Protein AF-A0A2T6AZA6-F1 (afdb_monomer_lite)

Sequence (394 aa):
MPRWVKLGLCLCLAGILASGTAGCFSGSGRETGGSPPVQPGLRGEVPRLEELIGQKGLKEYTLKRPYLLGYSYDGTYMATVVYDKEADAYRIDLFHTASHRREETVYAPAEISTSVKSATLETGSKSAEEELLSLTQETLDLGYRIKVPLVYREYFLQQKIRTQGDQNLELSLRREGRAAVLNASDGKNRWRLTRFQLREGEKLADRWMISSPPSPGNKWTVVASARSTEGRLRPLVHTLDTALLSKSWAEKRLQERVKTVLGNGARIVFREETTDDGGPETLLAVRGEKPFLSGSPEGVRYAAAVDRFVILDGERKVRFRGNSAGLVRDEKIRLDPSLPEDRKSRFRLLLTVGEQNGEPVRVLTVDQLTFRGEVVRTYELIWNHEKKAFEYKG

pLDDT: mean 81.68, std 19.16, range [26.06, 98.0]

Secondary structure (DSSP, 8-state):
---------------------------------PPPPP-TT-SSSPPPHHHHHTSTTHHHHHTTS-EEEEEETTSSEEEEEEEETTTTEEEEEEEETTT--EEEEEEEES----TTSSS-SS-----HHHHHHHHHHHIIIIIS-EEE---EEEEETT--EEPPSSS--EEEEEEETTEEEEEEE-SS-EEEEEEEEPPTT-EE-SEEEEE--SSSSSEEEEEEEEE-TT--EEEEEEEEEGGG--GGGSHHHHHHHHHHHH-TT-EEEEEPPB-TTSSBSEEEEEES-EE--SSPPTTEEEEEEESEEEEEETT--EEEEEETTEEEETTTEES-TTSPP-TT-EEEEEEEEEEETTEEEEEEEEEEE-TTS-EEEEEEEEEETTTTEEEEE-

Foldseek 3Di:
DDDDDDDDDDDDDDDDDDDDDDDDDDDPPPPDDQADADDAQPDQKQDQPQVQLPHPCNQVVLLQFWRFRAAAPQRQKTWTWHQDPVVQWIWIFIAGAFVRDGPDIATAHNDDPPPPPPPDPPDPDDDPNRVSSVVVSCCCCPVRNGIGGWDKDKDFQQDWDFQPDPQGKTWHWDDDPQWIWIWIDSPVFIATQDIHGHDPQKDKDRMKMWTAGPHPASKIKIWTWIAHPVSDIDIRIHIDGPVLADSCRTPVNLVVLQCVVPNPQKDWQDFAHQHPNNGTQKTKIFHAWDADDDDDPPQWSGWTKGAKMFMAGPVRFTQWIQAQCGIDGRNHRDPDNPDDRHNLKMWTWTWGWDDDPNHIKIWIWIFTADNVGDGPDIWIWIADPVVSDTDTDD

Structure (mmCIF, N/CA/C/O backbone):
data_AF-A0A2T6AZA6-F1
#
_entry.id   AF-A0A2T6AZA6-F1
#
loop_
_atom_site.group_PDB
_atom_site.id
_atom_site.type_symbol
_atom_site.label_atom_id
_atom_site.label_alt_id
_atom_site.label_comp_id
_atom_site.label_asym_id
_atom_site.label_entity_id
_atom_site.label_seq_id
_atom_site.pdbx_PDB_ins_code
_atom_site.Cartn_x
_atom_site.Cartn_y
_atom_site.Cartn_z
_atom_site.occupancy
_atom_site.B_iso_or_equiv
_atom_site.auth_seq_id
_atom_site.auth_comp_id
_atom_site.auth_asym_id
_atom_site.auth_atom_id
_atom_site.pdbx_PDB_model_num
ATOM 1 N N . MET A 1 1 ? -8.213 67.400 5.280 1.00 43.66 1 MET A N 1
ATOM 2 C CA . MET A 1 1 ? -7.555 67.453 6.613 1.00 43.66 1 MET A CA 1
ATOM 3 C C . MET A 1 1 ? -8.058 68.710 7.303 1.00 43.66 1 MET A C 1
ATOM 5 O O . MET A 1 1 ? -8.197 69.678 6.565 1.00 43.66 1 MET A O 1
ATOM 9 N N . PRO A 1 2 ? -8.410 68.722 8.605 1.00 37.59 2 PRO A N 1
ATOM 10 C CA . PRO A 1 2 ? -7.838 68.013 9.778 1.00 37.59 2 PRO A CA 1
ATOM 11 C C . PRO A 1 2 ? -8.816 66.942 10.347 1.00 37.59 2 PRO A C 1
ATOM 13 O O . PRO A 1 2 ? -9.968 66.945 9.941 1.00 37.59 2 PRO A O 1
ATOM 16 N N . ARG A 1 3 ? -8.484 65.841 11.056 1.00 35.44 3 ARG A N 1
ATOM 17 C CA . ARG A 1 3 ? -7.722 65.522 12.300 1.00 35.44 3 ARG A CA 1
ATOM 18 C C . ARG A 1 3 ? -8.295 66.192 13.561 1.00 35.44 3 ARG A C 1
ATOM 20 O O . ARG A 1 3 ? -8.781 67.299 13.441 1.00 35.44 3 ARG A O 1
ATOM 27 N N . TRP A 1 4 ? -8.207 65.505 14.714 1.00 34.12 4 TRP A N 1
ATOM 28 C CA . TRP A 1 4 ? -8.917 65.715 16.004 1.00 34.12 4 TRP A CA 1
ATOM 29 C C . TRP A 1 4 ? -10.342 65.101 15.977 1.00 34.12 4 TRP A C 1
ATOM 31 O O . TRP A 1 4 ? -11.089 65.372 15.054 1.00 34.12 4 TRP A O 1
ATOM 41 N N . VAL A 1 5 ? -10.794 64.185 16.846 1.00 40.34 5 VAL A N 1
ATOM 42 C CA . VAL A 1 5 ? -10.547 63.954 18.280 1.00 40.34 5 VAL A CA 1
ATOM 43 C C . VAL A 1 5 ? -10.726 62.456 18.618 1.00 40.34 5 VAL A C 1
ATOM 45 O O . VAL A 1 5 ? -11.714 61.836 18.235 1.00 40.34 5 VAL A O 1
ATOM 48 N N . LYS A 1 6 ? -9.779 61.886 19.375 1.00 34.72 6 LYS A N 1
ATOM 49 C CA . LYS A 1 6 ? -9.973 60.727 20.266 1.00 34.72 6 LYS A CA 1
ATOM 50 C C . LYS A 1 6 ? -9.979 61.282 21.688 1.00 34.72 6 LYS A C 1
ATOM 52 O O . LYS A 1 6 ? -9.038 62.006 21.984 1.00 34.72 6 LYS A O 1
ATOM 57 N N . LEU A 1 7 ? -10.938 60.912 22.536 1.00 33.62 7 LEU A N 1
ATOM 58 C CA . LEU A 1 7 ? -10.772 60.638 23.978 1.00 33.62 7 LEU A CA 1
ATOM 59 C C . LEU A 1 7 ? -12.147 60.473 24.640 1.00 33.62 7 LEU A C 1
ATOM 61 O O . LEU A 1 7 ? -13.057 61.243 24.357 1.00 33.62 7 LEU A O 1
ATOM 65 N N . GLY A 1 8 ? -12.272 59.501 25.547 1.00 30.62 8 GLY A N 1
ATOM 66 C CA . GLY A 1 8 ? -13.429 59.394 26.441 1.00 30.62 8 GLY A CA 1
ATOM 67 C C . GLY A 1 8 ? -13.690 57.983 26.959 1.00 30.62 8 GLY A C 1
ATOM 68 O O . GLY A 1 8 ? -14.622 57.327 26.517 1.00 30.62 8 GLY A O 1
ATOM 69 N N . LEU A 1 9 ? -12.845 57.522 27.876 1.00 29.97 9 LEU A N 1
ATOM 70 C CA . LEU A 1 9 ? -12.972 56.283 28.646 1.00 29.97 9 LEU A CA 1
ATOM 71 C C . LEU A 1 9 ? -13.655 56.613 29.990 1.00 29.97 9 LEU A C 1
ATOM 73 O O . LEU A 1 9 ? -13.161 57.512 30.657 1.00 29.97 9 LEU A O 1
ATOM 77 N N . CYS A 1 10 ? -14.726 55.908 30.382 1.00 30.62 10 CYS A N 1
ATOM 78 C CA . CYS A 1 10 ? -15.242 55.767 31.766 1.00 30.62 10 CYS A CA 1
ATOM 79 C C . CYS A 1 10 ? -16.297 54.631 31.774 1.00 30.62 10 CYS A C 1
ATOM 81 O O . CYS A 1 10 ? -17.299 54.729 31.077 1.00 30.62 10 CYS A O 1
ATOM 83 N N . LEU A 1 11 ? -15.988 53.431 32.279 1.00 33.66 11 LEU A N 1
ATOM 84 C CA . LEU A 1 11 ? -16.158 52.955 33.669 1.00 33.66 11 LEU A CA 1
ATOM 85 C C . LEU A 1 11 ? -17.622 52.736 34.126 1.00 33.66 11 LEU A C 1
ATOM 87 O O . LEU A 1 11 ? -18.293 53.644 34.589 1.00 33.66 11 LEU A O 1
ATOM 91 N N . CYS A 1 12 ? -18.043 51.473 33.989 1.00 29.34 12 CYS A N 1
ATOM 92 C CA . CYS A 1 12 ? -18.668 50.574 34.972 1.00 29.34 12 CYS A CA 1
ATOM 93 C C . CYS A 1 12 ? -19.778 51.023 35.960 1.00 29.34 12 CYS A C 1
ATOM 95 O O . CYS A 1 12 ? -19.550 51.836 36.846 1.00 29.34 12 CYS A O 1
ATOM 97 N N . LEU A 1 13 ? -20.826 50.176 35.956 1.00 30.03 13 LEU A N 1
ATOM 98 C CA . LEU A 1 13 ? -21.479 49.480 37.090 1.00 30.03 13 LEU A CA 1
ATOM 99 C C . LEU A 1 13 ? -22.728 50.069 37.789 1.00 30.03 13 LEU A C 1
ATOM 101 O O . LEU A 1 13 ? -22.740 51.195 38.262 1.00 30.03 13 LEU A O 1
ATOM 105 N N . ALA A 1 14 ? -23.682 49.132 37.976 1.00 31.39 14 ALA A N 1
ATOM 106 C CA . ALA A 1 14 ? -24.859 49.083 38.863 1.00 31.39 14 ALA A CA 1
ATOM 107 C C . ALA A 1 14 ? -26.064 49.979 38.495 1.00 31.39 14 ALA A C 1
ATOM 109 O O . ALA A 1 14 ? -25.907 51.149 38.200 1.00 31.39 14 ALA A O 1
ATOM 110 N N . GLY A 1 15 ? -27.324 49.535 38.517 1.00 27.80 15 GLY A N 1
ATOM 111 C CA . GLY A 1 15 ? -27.932 48.252 38.861 1.00 27.80 15 GLY A CA 1
ATOM 112 C C . GLY A 1 15 ? -29.459 48.415 39.016 1.00 27.80 15 GLY A C 1
ATOM 113 O O . GLY A 1 15 ? -29.909 49.445 39.492 1.00 27.80 15 GLY A O 1
ATOM 114 N N . ILE A 1 16 ? -30.197 47.362 38.635 1.00 36.03 16 ILE A N 1
ATOM 115 C CA . ILE A 1 16 ? -31.453 46.837 39.227 1.00 36.03 16 ILE A CA 1
ATOM 116 C C . ILE A 1 16 ? -32.728 47.716 39.241 1.00 36.03 16 ILE A C 1
ATOM 118 O O . ILE A 1 16 ? -32.778 48.751 39.889 1.00 36.03 16 ILE A O 1
ATOM 122 N N . LEU A 1 17 ? -33.798 47.173 38.626 1.00 31.00 17 LEU A N 1
ATOM 123 C CA . LEU A 1 17 ? -35.195 46.971 39.105 1.00 31.00 17 LEU A CA 1
ATOM 124 C C . LEU A 1 17 ? -36.142 46.971 37.880 1.00 31.00 17 LEU A C 1
ATOM 126 O O . LEU A 1 17 ? -35.946 47.768 36.976 1.00 31.00 17 LEU A O 1
ATOM 130 N N . ALA A 1 18 ? -37.253 46.246 37.761 1.00 36.12 18 ALA A N 1
ATOM 131 C CA . ALA A 1 18 ? -37.784 44.971 38.244 1.00 36.12 18 ALA A CA 1
ATOM 132 C C . ALA A 1 18 ? -39.203 44.854 37.631 1.00 36.12 18 ALA A C 1
ATOM 134 O O . ALA A 1 18 ? -39.915 45.854 37.573 1.00 36.12 18 ALA A O 1
ATOM 135 N N . SER A 1 19 ? -39.601 43.653 37.194 1.00 31.42 19 SER A N 1
ATOM 136 C CA . SER A 1 19 ? -40.966 43.062 37.124 1.00 31.42 19 SER A CA 1
ATOM 137 C C . SER A 1 19 ? -40.969 42.015 35.993 1.00 31.42 19 SER A C 1
ATOM 139 O O . SER A 1 19 ? -40.516 42.301 34.895 1.00 31.42 19 SER A O 1
ATOM 141 N N . GLY A 1 20 ? -41.361 40.750 36.148 1.00 26.50 20 GLY A N 1
ATOM 142 C CA . GLY A 1 20 ? -42.088 40.051 37.207 1.00 26.50 20 GLY A CA 1
ATOM 143 C C . GLY A 1 20 ? -43.282 39.321 36.580 1.00 26.50 20 GLY A C 1
ATOM 144 O O . GLY A 1 20 ? -44.245 39.977 36.208 1.00 26.50 20 GLY A O 1
ATOM 145 N N . THR A 1 21 ? -43.196 38.003 36.354 1.00 33.09 21 THR A N 1
ATOM 146 C CA . THR A 1 21 ? -44.089 36.893 36.803 1.00 33.09 21 THR A CA 1
ATOM 147 C C . THR A 1 21 ? -44.115 35.844 35.670 1.00 33.09 21 THR A C 1
ATOM 149 O O . THR A 1 21 ? -43.950 36.220 34.519 1.00 33.09 21 THR A O 1
ATOM 152 N N . ALA A 1 22 ? -44.276 34.529 35.826 1.00 29.80 22 ALA A N 1
ATOM 153 C CA . ALA A 1 22 ? -44.366 33.579 36.932 1.00 29.80 22 ALA A CA 1
ATOM 154 C C . ALA A 1 22 ? -44.118 32.173 36.329 1.00 29.80 22 ALA A C 1
ATOM 156 O O . ALA A 1 22 ? -44.330 31.980 35.133 1.00 29.80 22 ALA A O 1
ATOM 157 N N . GLY A 1 23 ? -43.732 31.186 37.147 1.00 26.06 23 GLY A N 1
ATOM 158 C CA . GLY A 1 23 ? -43.852 29.771 36.767 1.00 26.06 23 GLY A CA 1
ATOM 159 C C . GLY A 1 23 ? -42.755 28.850 37.291 1.00 26.06 23 GLY A C 1
ATOM 160 O O . GLY A 1 23 ? -41.902 28.408 36.529 1.00 26.06 23 GLY A O 1
ATOM 161 N N . CYS A 1 24 ? -42.808 28.513 38.581 1.00 31.55 24 CYS A N 1
ATOM 162 C CA . CYS A 1 24 ? -42.192 27.294 39.100 1.00 31.55 24 CYS A CA 1
ATOM 163 C C . CYS A 1 24 ? -42.874 26.069 38.478 1.00 31.55 24 CYS A C 1
ATOM 165 O O . CYS A 1 24 ? -44.082 25.922 38.631 1.00 31.55 24 CYS A O 1
ATOM 167 N N . PHE A 1 25 ? -42.100 25.156 37.894 1.00 27.89 25 PHE A N 1
ATOM 168 C CA . PHE A 1 25 ? -42.356 23.719 38.002 1.00 27.89 25 PHE A CA 1
ATOM 169 C C . PHE A 1 25 ? -41.018 22.984 38.068 1.00 27.89 25 PHE A C 1
ATOM 171 O O . PHE A 1 25 ? -40.303 22.807 37.084 1.00 27.89 25 PHE A O 1
ATOM 178 N N . SER A 1 26 ? -40.688 22.572 39.284 1.00 32.16 26 SER A N 1
ATOM 179 C CA . SER A 1 26 ? -39.785 21.480 39.599 1.00 32.16 26 SER A CA 1
ATOM 180 C C . SER A 1 26 ? -40.366 20.187 39.022 1.00 32.16 26 SER A C 1
ATOM 182 O O . SER A 1 26 ? -41.241 19.559 39.611 1.00 32.16 26 SER A O 1
ATOM 184 N N . GLY A 1 27 ? -39.875 19.800 37.848 1.00 27.14 27 GLY A N 1
ATOM 185 C CA . GLY A 1 27 ? -40.039 18.466 37.286 1.00 27.14 27 GLY A CA 1
ATOM 186 C C . GLY A 1 27 ? -38.753 17.680 37.487 1.00 27.14 27 GLY A C 1
ATOM 187 O O . GLY A 1 27 ? -37.838 17.758 36.673 1.00 27.14 27 GLY A O 1
ATOM 188 N N . SER A 1 28 ? -38.682 16.924 38.579 1.00 35.91 28 SER A N 1
ATOM 189 C CA . SER A 1 28 ? -37.737 15.825 38.755 1.00 35.91 28 SER A CA 1
ATOM 190 C C . SER A 1 28 ? -38.039 14.738 37.716 1.00 35.91 28 SER A C 1
ATOM 192 O O . SER A 1 28 ? -38.765 13.784 37.990 1.00 35.91 28 SER A O 1
ATOM 194 N N . GLY A 1 29 ? -37.508 14.904 36.508 1.00 27.86 29 GLY A N 1
ATOM 195 C CA . GLY A 1 29 ? -37.489 13.891 35.459 1.00 27.86 29 GLY A CA 1
ATOM 196 C C . GLY A 1 29 ? -36.214 13.073 35.570 1.00 27.86 29 GLY A C 1
ATOM 197 O O . GLY A 1 29 ? -35.198 13.391 34.961 1.00 27.86 29 GLY A O 1
ATOM 198 N N . ARG A 1 30 ? -36.256 12.028 36.394 1.00 37.44 30 ARG A N 1
ATOM 199 C CA . ARG A 1 30 ? -35.247 10.970 36.441 1.00 37.44 30 ARG A CA 1
ATOM 200 C C . ARG A 1 30 ? -35.419 10.113 35.183 1.00 37.44 30 ARG A C 1
ATOM 202 O O . ARG A 1 30 ? -35.970 9.022 35.253 1.00 37.44 30 ARG A O 1
ATOM 209 N N . GLU A 1 31 ? -34.988 10.619 34.032 1.00 33.22 31 GLU A N 1
ATOM 210 C CA . GLU A 1 31 ? -34.892 9.826 32.806 1.00 33.22 31 GLU A CA 1
ATOM 211 C C . GLU A 1 31 ? -33.516 9.159 32.757 1.00 33.22 31 GLU A C 1
ATOM 213 O O . GLU A 1 31 ? -32.490 9.785 32.514 1.00 33.22 31 GLU A O 1
ATOM 218 N N . THR A 1 32 ? -33.533 7.872 33.112 1.00 33.53 32 THR A N 1
ATOM 219 C CA . THR A 1 32 ? -32.690 6.785 32.592 1.00 33.53 32 THR A CA 1
ATOM 220 C C . THR A 1 32 ? -31.321 7.187 32.047 1.00 33.53 32 THR A C 1
ATOM 222 O O . THR A 1 32 ? -31.215 7.732 30.950 1.00 33.53 32 THR A O 1
ATOM 225 N N . GLY A 1 33 ? -30.269 6.806 32.781 1.00 29.95 33 GLY A N 1
ATOM 226 C CA . GLY A 1 33 ? -28.880 6.870 32.338 1.00 29.95 33 GLY A CA 1
ATOM 227 C C . GLY A 1 33 ? -28.691 6.206 30.975 1.00 29.95 33 GLY A C 1
ATOM 228 O O . GLY A 1 33 ? -28.517 4.996 30.868 1.00 29.95 33 GLY A O 1
ATOM 229 N N . GLY A 1 34 ? -28.743 7.014 29.922 1.00 33.09 34 GLY A N 1
ATOM 230 C CA . GLY A 1 34 ? -28.243 6.653 28.613 1.00 33.09 34 GLY A CA 1
ATOM 231 C C . GLY A 1 34 ? -26.747 6.899 28.624 1.00 33.09 34 GLY A C 1
ATOM 232 O O . GLY A 1 34 ? -26.318 8.039 28.798 1.00 33.09 34 GLY A O 1
ATOM 233 N N . SER A 1 35 ? -25.954 5.842 28.452 1.00 42.44 35 SER A N 1
ATOM 234 C CA . SER A 1 35 ? -24.525 5.982 28.183 1.00 42.44 35 SER A CA 1
ATOM 235 C C . SER A 1 35 ? -24.325 7.021 27.068 1.00 42.44 35 SER A C 1
ATOM 237 O O . SER A 1 35 ? -25.071 6.983 26.080 1.00 42.44 35 SER A O 1
ATOM 239 N N . PRO A 1 36 ? -23.376 7.963 27.216 1.00 50.88 36 PRO A N 1
ATOM 240 C CA . PRO A 1 36 ? -23.129 8.978 26.201 1.00 50.88 36 PRO A CA 1
ATOM 241 C C . PRO A 1 36 ? -22.831 8.316 24.845 1.00 50.88 36 PRO A C 1
ATOM 243 O O . PRO A 1 36 ? -22.284 7.209 24.814 1.00 50.88 36 PRO A O 1
ATOM 246 N N . PRO A 1 37 ? -23.197 8.962 23.721 1.00 59.12 37 PRO A N 1
ATOM 247 C CA . PRO A 1 37 ? -22.903 8.437 22.392 1.00 59.12 37 PRO A CA 1
ATOM 248 C C . PRO A 1 37 ? -21.399 8.190 22.240 1.00 59.12 37 PRO A C 1
ATOM 250 O O . PRO A 1 37 ? -20.598 8.921 22.822 1.00 59.12 37 PRO A O 1
ATOM 253 N N . VAL A 1 38 ? -21.017 7.187 21.441 1.00 73.06 38 VAL A N 1
ATOM 254 C CA . VAL A 1 38 ? -19.605 6.864 21.177 1.00 73.06 38 VAL A CA 1
ATOM 255 C C . VAL A 1 38 ? -18.861 8.122 20.737 1.00 73.06 38 VAL A C 1
ATOM 257 O O . VAL A 1 38 ? -19.160 8.707 19.692 1.00 73.06 38 VAL A O 1
ATOM 260 N N . GLN A 1 39 ? -17.893 8.534 21.553 1.00 68.25 39 GLN A N 1
ATOM 261 C CA . GLN A 1 39 ? -17.036 9.691 21.321 1.00 68.25 39 GLN A CA 1
ATOM 262 C C . GLN A 1 39 ? -15.577 9.226 21.228 1.00 68.25 39 GLN A C 1
ATOM 264 O O . GLN A 1 39 ? -14.877 9.141 22.241 1.00 68.25 39 GLN A O 1
ATOM 269 N N . PRO A 1 40 ? -15.111 8.895 20.015 1.00 69.00 40 PRO A N 1
ATOM 270 C CA . PRO A 1 40 ? -13.732 8.492 19.781 1.00 69.00 40 PRO A CA 1
ATOM 271 C C . PRO A 1 40 ? -12.747 9.601 20.178 1.00 69.00 40 PRO A C 1
ATOM 273 O O . PRO A 1 40 ? -12.985 10.775 19.896 1.00 69.00 40 PRO A O 1
ATOM 276 N N . GLY A 1 41 ? -11.625 9.234 20.802 1.00 60.25 41 GLY A N 1
ATOM 277 C CA . GLY A 1 41 ? -10.488 10.140 21.023 1.00 60.25 41 GLY A CA 1
ATOM 278 C C . GLY A 1 41 ? -10.651 11.220 22.102 1.00 60.25 41 GLY A C 1
ATOM 279 O O . GLY A 1 41 ? -9.746 12.033 22.262 1.00 60.25 41 GLY A O 1
ATOM 280 N N . LEU A 1 42 ? -11.761 11.251 22.853 1.00 61.91 42 LEU A N 1
ATOM 281 C CA . LEU A 1 42 ? -11.914 12.151 24.013 1.00 61.91 42 LEU A CA 1
ATOM 282 C C . LEU A 1 42 ? -11.392 11.555 25.323 1.00 61.91 42 LEU A C 1
ATOM 284 O O . LEU A 1 42 ? -11.186 12.281 26.294 1.00 61.91 42 LEU A O 1
ATOM 288 N N . ARG A 1 43 ? -11.184 10.237 25.366 1.00 65.75 43 ARG A N 1
ATOM 289 C CA . ARG A 1 43 ? -10.602 9.572 26.530 1.00 65.75 43 ARG A CA 1
ATOM 290 C C . ARG A 1 43 ? -9.090 9.796 26.515 1.00 65.75 43 ARG A C 1
ATOM 292 O O . ARG A 1 43 ? -8.438 9.544 25.507 1.00 65.75 43 ARG A O 1
ATOM 299 N N . GLY A 1 44 ? -8.539 10.250 27.641 1.00 79.19 44 GLY A N 1
ATOM 300 C CA . GLY A 1 44 ? -7.091 10.398 27.851 1.00 79.19 44 GLY A CA 1
ATOM 301 C C . GLY A 1 44 ? -6.332 9.067 27.935 1.00 79.19 44 GLY A C 1
ATOM 302 O O . GLY A 1 44 ? -5.150 9.064 28.260 1.00 79.19 44 GLY A O 1
ATOM 303 N N . GLU A 1 45 ? -6.998 7.952 27.633 1.00 87.94 45 GLU A N 1
ATOM 304 C CA . GLU A 1 45 ? -6.475 6.590 27.636 1.00 87.94 45 GLU A CA 1
ATOM 305 C C . GLU A 1 45 ? -7.164 5.745 26.553 1.00 87.94 45 GLU A C 1
ATOM 307 O O . GLU A 1 45 ? -8.272 6.061 26.103 1.00 87.94 45 GLU A O 1
ATOM 31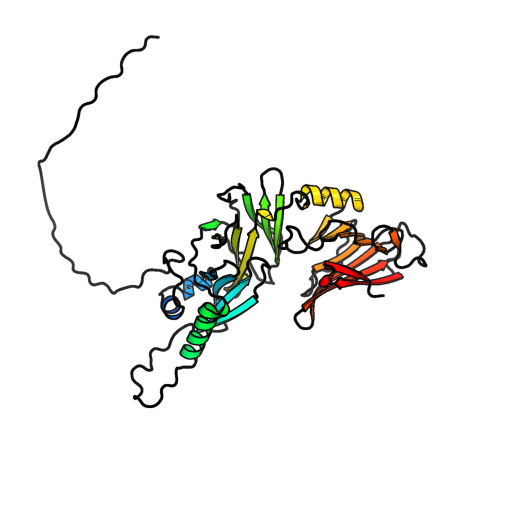2 N N . VAL A 1 46 ? -6.503 4.665 26.128 1.00 90.94 46 VAL A N 1
ATOM 313 C CA . VAL A 1 46 ? -7.110 3.663 25.241 1.00 90.94 46 VAL A CA 1
ATOM 314 C C . VAL A 1 46 ? -8.156 2.881 26.046 1.00 90.94 46 VAL A C 1
ATOM 316 O O . VAL A 1 46 ? -7.791 2.277 27.056 1.00 90.94 46 VAL A O 1
ATOM 319 N N . PRO A 1 47 ? -9.443 2.874 25.645 1.00 91.38 47 PRO A N 1
ATOM 320 C CA . PRO A 1 47 ? -10.474 2.161 26.390 1.00 91.38 47 PRO A CA 1
ATOM 321 C C . PRO A 1 47 ? -10.218 0.652 26.360 1.00 91.38 47 PRO A C 1
ATOM 323 O O . PRO A 1 47 ? -9.834 0.107 25.322 1.00 91.38 47 PRO A O 1
ATOM 326 N N . ARG A 1 48 ? -10.497 -0.035 27.475 1.00 92.88 48 ARG A N 1
ATOM 327 C CA . ARG A 1 48 ? -10.559 -1.504 27.483 1.00 92.88 48 ARG A CA 1
ATOM 328 C C . ARG A 1 48 ? -11.633 -1.981 26.507 1.00 92.88 48 ARG A C 1
ATOM 330 O O . ARG A 1 48 ? -12.679 -1.342 26.381 1.00 92.88 48 ARG A O 1
ATOM 337 N N . LEU A 1 49 ? -11.396 -3.110 25.842 1.00 93.69 49 LEU A N 1
ATOM 338 C CA . LEU A 1 49 ? -12.337 -3.668 24.873 1.00 93.69 49 LEU A CA 1
ATOM 339 C C . LEU A 1 49 ? -13.691 -3.976 25.509 1.00 93.69 49 LEU A C 1
ATOM 341 O O . LEU A 1 49 ? -14.706 -3.645 24.913 1.00 93.69 49 LEU A O 1
ATOM 345 N N . GLU A 1 50 ? -13.707 -4.519 26.728 1.00 92.50 50 GLU A N 1
ATOM 346 C CA . GLU A 1 50 ? -14.936 -4.766 27.496 1.00 92.50 50 GLU A CA 1
ATOM 347 C C . GLU A 1 50 ? -15.798 -3.500 27.616 1.00 92.50 50 GLU A C 1
ATOM 349 O O . GLU A 1 50 ? -16.982 -3.498 27.276 1.00 92.50 50 GLU A O 1
ATOM 354 N N . GLU A 1 51 ? -15.183 -2.390 28.028 1.00 91.25 51 GLU A N 1
ATOM 355 C CA . GLU A 1 51 ? -15.877 -1.111 28.152 1.00 91.25 51 GLU A CA 1
ATOM 356 C C . GLU A 1 51 ? -16.317 -0.563 26.802 1.00 91.25 51 GLU A C 1
ATOM 358 O O . GLU A 1 51 ? -17.402 0.003 26.702 1.00 91.25 51 GLU A O 1
ATOM 363 N N . LEU A 1 52 ? -15.457 -0.671 25.785 1.00 92.06 52 LEU A N 1
ATOM 364 C CA . LEU A 1 52 ? -15.725 -0.168 24.445 1.00 92.06 52 LEU A CA 1
ATOM 365 C C . LEU A 1 52 ? -16.924 -0.902 23.837 1.00 92.06 52 LEU A C 1
ATOM 367 O O . LEU A 1 52 ? -17.870 -0.246 23.411 1.00 92.06 52 LEU A O 1
ATOM 371 N N . ILE A 1 53 ? -16.911 -2.236 23.864 1.00 91.62 53 ILE A N 1
ATOM 372 C CA . ILE A 1 53 ? -17.971 -3.121 23.356 1.00 91.62 53 ILE A CA 1
ATOM 373 C C . ILE A 1 53 ? -19.301 -2.849 24.062 1.00 91.62 53 ILE A C 1
ATOM 375 O O . ILE A 1 53 ? -20.342 -2.801 23.409 1.00 91.62 53 ILE A O 1
ATOM 379 N N . GLY A 1 54 ? -19.264 -2.576 25.369 1.00 87.75 54 GLY A N 1
ATOM 380 C CA . GLY A 1 54 ? -20.439 -2.180 26.145 1.00 87.75 54 GLY A CA 1
ATOM 381 C C . GLY A 1 54 ? -20.997 -0.785 25.818 1.00 87.75 54 GLY A C 1
ATOM 382 O O . GLY A 1 54 ? -22.061 -0.421 26.329 1.00 87.75 54 GLY A O 1
ATOM 383 N N . GLN A 1 55 ? -20.329 0.031 24.990 1.00 89.12 55 GLN A N 1
ATOM 384 C CA . GLN A 1 55 ? -20.834 1.359 24.636 1.00 89.12 55 GLN A CA 1
ATOM 385 C C . GLN A 1 55 ? -22.017 1.277 23.674 1.00 89.12 55 GLN A C 1
ATOM 387 O O . GLN A 1 55 ? -21.926 0.791 22.543 1.00 89.12 55 GLN A O 1
ATOM 392 N N . LYS A 1 56 ? -23.126 1.892 24.090 1.00 88.19 56 LYS A N 1
ATOM 393 C CA . LYS A 1 56 ? -24.299 2.085 23.241 1.00 88.19 56 LYS A CA 1
ATOM 394 C C . LYS A 1 56 ? -23.911 2.835 21.962 1.00 88.19 56 LYS A C 1
ATOM 396 O O . LYS A 1 56 ? -23.385 3.946 22.019 1.00 88.19 56 LYS A O 1
ATOM 401 N N . GLY A 1 57 ? -24.225 2.257 20.806 1.00 90.00 57 GLY A N 1
ATOM 402 C CA . GLY A 1 57 ? -23.961 2.877 19.507 1.00 90.00 57 GLY A CA 1
ATOM 403 C C . GLY A 1 57 ? -22.648 2.458 18.837 1.00 90.00 57 GLY A C 1
ATOM 404 O O . GLY A 1 57 ? -22.394 2.901 17.713 1.00 90.00 57 GLY A O 1
ATOM 405 N N . LEU A 1 58 ? -21.795 1.647 19.486 1.00 92.69 58 LEU A N 1
ATOM 406 C CA . LEU A 1 58 ? -20.514 1.233 18.896 1.00 92.69 58 LEU A CA 1
ATOM 407 C C . LEU A 1 58 ? -20.713 0.417 17.623 1.00 92.69 58 LEU A C 1
ATOM 409 O O . LEU A 1 58 ? -20.056 0.692 16.618 1.00 92.69 58 LEU A O 1
ATOM 413 N N . LYS A 1 59 ? -21.632 -0.547 17.637 1.00 93.38 59 LYS A N 1
ATOM 414 C CA . LYS A 1 59 ? -21.957 -1.381 16.475 1.00 93.38 59 LYS A CA 1
ATOM 415 C C . LYS A 1 59 ? -22.397 -0.523 15.286 1.00 93.38 59 LYS A C 1
ATOM 417 O O . LYS A 1 59 ? -21.841 -0.624 14.194 1.00 93.38 59 LYS A O 1
ATOM 422 N N . GLU A 1 60 ? -23.320 0.415 15.490 1.00 92.38 60 GLU A N 1
ATOM 423 C CA . GLU A 1 60 ? -23.803 1.330 14.448 1.00 92.38 60 GLU A CA 1
ATOM 424 C C . GLU A 1 60 ? -22.712 2.275 13.938 1.00 92.38 60 GLU A C 1
ATOM 426 O O . GLU A 1 60 ? -22.696 2.631 12.753 1.00 92.38 60 GLU A O 1
ATOM 431 N N . TYR A 1 61 ? -21.811 2.702 14.825 1.00 92.19 61 TYR A N 1
ATOM 432 C CA . TYR A 1 61 ? -20.663 3.528 14.472 1.00 92.19 61 TYR A CA 1
ATOM 433 C C . TYR A 1 61 ? -19.677 2.744 13.596 1.00 92.19 61 TYR A C 1
ATOM 435 O O . TYR A 1 61 ? -19.355 3.184 12.487 1.00 92.19 61 TYR A O 1
ATOM 443 N N . THR A 1 62 ? -19.253 1.567 14.062 1.00 94.00 62 THR A N 1
ATOM 444 C CA . THR A 1 62 ? -18.210 0.724 13.450 1.00 94.00 62 THR A CA 1
ATOM 445 C C . THR A 1 62 ? -18.648 0.059 12.145 1.00 94.00 62 THR A C 1
ATOM 447 O O . THR A 1 62 ? -17.813 -0.269 11.305 1.00 94.00 62 THR A O 1
ATOM 450 N N . LEU A 1 63 ? -19.958 -0.043 11.908 1.00 91.81 63 LEU A N 1
ATOM 451 C CA . LEU A 1 63 ? -20.541 -0.383 10.606 1.00 91.81 63 LEU A CA 1
ATOM 452 C C . LEU A 1 63 ? -20.381 0.725 9.555 1.00 91.81 63 LEU A C 1
ATOM 454 O O . LEU A 1 63 ? -20.414 0.472 8.348 1.00 91.81 63 LEU A O 1
ATOM 458 N N . LYS A 1 64 ? -20.261 1.981 9.992 1.00 89.75 64 LYS A N 1
ATOM 459 C CA . LYS A 1 64 ? -20.189 3.139 9.093 1.00 89.75 64 LYS A CA 1
ATOM 460 C C . LYS A 1 64 ? -18.754 3.586 8.858 1.00 89.75 64 LYS A C 1
ATOM 462 O O . LYS A 1 64 ? -18.436 3.961 7.727 1.00 89.75 64 LYS A O 1
ATOM 467 N N . ARG A 1 65 ? -17.927 3.568 9.900 1.00 91.31 65 ARG A N 1
ATOM 468 C CA . ARG A 1 65 ? -16.541 4.048 9.890 1.00 91.31 65 ARG A CA 1
ATOM 469 C C . ARG A 1 65 ? -15.703 3.271 10.916 1.00 91.31 65 ARG A C 1
ATOM 471 O O . ARG A 1 65 ? -16.269 2.836 11.911 1.00 91.31 65 ARG A O 1
ATOM 478 N N . PRO A 1 66 ? -14.388 3.109 10.718 1.00 94.38 66 PRO A N 1
ATOM 479 C CA . PRO A 1 66 ? -13.558 2.410 11.683 1.00 94.38 66 PRO A CA 1
ATOM 480 C C . PRO A 1 66 ? -13.385 3.257 12.941 1.00 94.38 66 PRO A C 1
ATOM 482 O O . PRO A 1 66 ? -13.182 4.468 12.856 1.00 94.38 66 PRO A O 1
ATOM 485 N N . TYR A 1 67 ? -13.448 2.616 14.103 1.00 94.38 67 TYR A N 1
ATOM 486 C CA . TYR A 1 67 ? -13.053 3.230 15.363 1.00 94.38 67 TYR A CA 1
ATOM 487 C C . TYR A 1 67 ? -11.536 3.124 15.494 1.00 94.38 67 TYR A C 1
ATOM 489 O O . TYR A 1 67 ? -10.971 2.035 15.431 1.00 94.38 67 TYR A O 1
ATOM 497 N N . LEU A 1 68 ? -10.857 4.256 15.636 1.00 94.44 68 LEU A N 1
ATOM 498 C CA . LEU A 1 68 ? -9.407 4.290 15.776 1.00 94.44 68 LEU A CA 1
ATOM 499 C C . LEU A 1 68 ? -9.066 4.085 17.260 1.00 94.44 68 LEU A C 1
ATOM 501 O O . LEU A 1 68 ? -9.281 4.989 18.065 1.00 94.44 68 LEU A O 1
ATOM 505 N N . LEU A 1 69 ? -8.582 2.893 17.621 1.00 94.75 69 LEU A N 1
ATOM 506 C CA . LEU A 1 69 ? -8.422 2.486 19.021 1.00 94.75 69 LEU A CA 1
ATOM 507 C C . LEU A 1 69 ? -7.240 3.179 19.700 1.00 94.75 69 LEU A C 1
ATOM 509 O O . LEU A 1 69 ? -7.387 3.732 20.787 1.00 94.75 69 LEU A O 1
ATOM 513 N N . GLY A 1 70 ? -6.077 3.154 19.056 1.00 94.75 70 GLY A N 1
ATOM 514 C CA . GLY A 1 70 ? -4.850 3.682 19.636 1.00 94.75 70 GLY A CA 1
ATOM 515 C C . GLY A 1 70 ? -3.618 3.365 18.799 1.00 94.75 70 GLY A C 1
ATOM 516 O O . GLY A 1 70 ? -3.691 2.642 17.799 1.00 94.75 70 GLY A O 1
ATOM 517 N N . TYR A 1 71 ? -2.490 3.900 19.251 1.00 95.06 71 TYR A N 1
ATOM 518 C CA . TYR A 1 71 ? -1.156 3.518 18.804 1.00 95.06 71 TYR A CA 1
ATOM 519 C C . TYR A 1 71 ? -0.452 2.652 19.846 1.00 95.06 71 TYR A C 1
ATOM 521 O O . TYR A 1 71 ? -0.759 2.716 21.045 1.00 95.06 71 TYR A O 1
ATOM 529 N N . SER A 1 72 ? 0.545 1.895 19.391 1.00 94.88 72 SER A N 1
ATOM 530 C CA . SER A 1 72 ? 1.561 1.343 20.278 1.00 94.88 72 SER A CA 1
ATOM 531 C C . SER A 1 72 ? 2.352 2.461 20.966 1.00 94.88 72 SER A C 1
ATOM 533 O O . SER A 1 72 ? 2.415 3.590 20.473 1.00 94.88 72 SER A O 1
ATOM 535 N N . TYR A 1 73 ? 2.969 2.156 22.109 1.00 88.81 73 TYR A N 1
ATOM 536 C CA . TYR A 1 73 ? 3.754 3.128 22.887 1.00 88.81 73 TYR A CA 1
ATOM 537 C C . TYR A 1 73 ? 4.841 3.848 22.066 1.00 88.81 73 TYR A C 1
ATOM 539 O O . TYR A 1 73 ? 5.064 5.042 22.236 1.00 88.81 73 TYR A O 1
ATOM 547 N N . ASP A 1 74 ? 5.492 3.127 21.158 1.00 88.69 74 ASP A N 1
ATOM 548 C CA . ASP A 1 74 ? 6.548 3.615 20.266 1.00 88.69 74 ASP A CA 1
ATOM 549 C C . ASP A 1 74 ? 6.024 4.150 18.916 1.00 88.69 74 ASP A C 1
ATOM 551 O O . ASP A 1 74 ? 6.798 4.656 18.104 1.00 88.69 74 ASP A O 1
ATOM 555 N N . GLY A 1 75 ? 4.714 4.062 18.663 1.00 90.19 75 GLY A N 1
ATOM 556 C CA . GLY A 1 75 ? 4.091 4.464 17.401 1.00 90.19 75 GLY A CA 1
ATOM 557 C C . GLY A 1 75 ? 4.325 3.502 16.229 1.00 90.19 75 GLY A C 1
ATOM 558 O O . GLY A 1 75 ? 3.950 3.832 15.103 1.00 90.19 75 GLY A O 1
ATOM 559 N N . THR A 1 76 ? 4.916 2.329 16.467 1.00 91.75 76 THR A N 1
ATOM 560 C CA . THR A 1 76 ? 5.147 1.283 15.456 1.00 91.75 76 THR A CA 1
ATOM 561 C C . THR A 1 76 ? 3.844 0.694 14.919 1.00 91.75 76 THR A C 1
ATOM 563 O O . THR A 1 76 ? 3.763 0.391 13.732 1.00 91.75 76 THR A O 1
ATOM 566 N N . TYR A 1 77 ? 2.799 0.593 15.744 1.00 94.94 77 TYR A N 1
ATOM 567 C CA . TYR A 1 77 ? 1.516 0.004 15.360 1.00 94.94 77 TYR A CA 1
ATOM 568 C C . TYR A 1 77 ? 0.337 0.943 15.592 1.00 94.94 77 TYR A C 1
ATOM 570 O O . TYR A 1 77 ? 0.326 1.729 16.539 1.00 94.94 77 TYR A O 1
ATOM 578 N N . MET A 1 78 ? -0.688 0.812 14.753 1.00 95.44 78 MET A N 1
ATOM 579 C CA . MET A 1 78 ? -2.000 1.435 14.908 1.00 95.44 78 MET A CA 1
ATOM 580 C C . MET A 1 78 ? -3.090 0.363 14.885 1.00 95.44 78 MET A C 1
ATOM 582 O O . MET A 1 78 ? -3.091 -0.491 14.001 1.00 95.44 78 MET A O 1
ATOM 586 N N . ALA A 1 79 ? -4.053 0.448 15.801 1.00 97.19 79 ALA A N 1
ATOM 587 C CA . ALA A 1 79 ? -5.207 -0.446 15.828 1.00 97.19 79 ALA A CA 1
ATOM 588 C C . ALA A 1 79 ? -6.491 0.256 15.363 1.00 97.19 79 ALA A C 1
ATOM 590 O O . ALA A 1 79 ? -6.813 1.368 15.802 1.00 97.19 79 ALA A O 1
ATOM 591 N N . THR A 1 80 ? -7.265 -0.424 14.517 1.00 97.06 80 THR A N 1
ATOM 592 C CA . THR A 1 80 ? -8.620 0.004 14.133 1.00 97.06 80 THR A CA 1
ATOM 593 C C . THR A 1 80 ? -9.635 -1.080 14.449 1.00 97.06 80 THR A C 1
ATOM 595 O O . THR A 1 80 ? -9.339 -2.252 14.255 1.00 97.06 80 THR A O 1
ATOM 598 N N . VAL A 1 81 ? -10.833 -0.691 14.878 1.00 96.88 81 VAL A N 1
ATOM 599 C CA . VAL A 1 81 ? -11.944 -1.595 15.190 1.00 96.88 81 VAL A CA 1
ATOM 600 C C . VAL A 1 81 ? -13.072 -1.366 14.192 1.00 96.88 81 VAL A C 1
ATOM 602 O O . VAL A 1 81 ? -13.533 -0.235 13.997 1.00 96.88 81 VAL A O 1
ATOM 605 N N . VAL A 1 82 ? -13.539 -2.441 13.569 1.00 96.38 82 VAL A N 1
ATOM 606 C CA . VAL A 1 82 ? -14.740 -2.461 12.728 1.00 96.38 82 VAL A CA 1
ATOM 607 C C . VAL A 1 82 ? -15.644 -3.601 13.172 1.00 96.38 82 VAL A C 1
ATOM 609 O O . VAL A 1 82 ? -15.160 -4.622 13.643 1.00 96.38 82 VAL A O 1
ATOM 612 N N . TYR A 1 83 ? -16.953 -3.454 13.0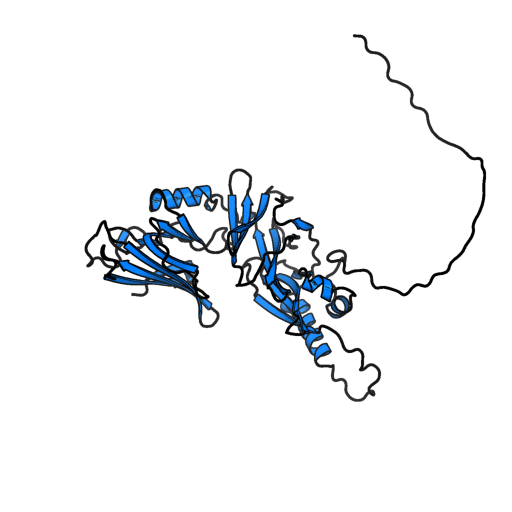16 1.00 95.69 83 TYR A N 1
ATOM 613 C CA . TYR A 1 83 ? -17.865 -4.563 13.266 1.00 95.69 83 TYR A CA 1
ATOM 614 C C . TYR A 1 83 ? -18.014 -5.394 11.990 1.00 95.69 83 TYR A C 1
ATOM 616 O O . TYR A 1 83 ? -18.374 -4.862 10.931 1.00 95.69 83 TYR A O 1
ATOM 624 N N . ASP A 1 84 ? -17.711 -6.684 12.092 1.00 94.19 84 ASP A N 1
ATOM 625 C CA . ASP A 1 84 ? -17.859 -7.658 11.023 1.00 94.19 84 ASP A CA 1
ATOM 626 C C . ASP A 1 84 ? -19.174 -8.417 11.209 1.00 94.19 84 ASP A C 1
ATOM 628 O O . ASP A 1 84 ? -19.360 -9.164 12.167 1.00 94.19 84 ASP A O 1
ATOM 632 N N . LYS A 1 85 ? -20.110 -8.190 10.284 1.00 91.31 85 LYS A N 1
ATOM 633 C CA . LYS A 1 85 ? -21.460 -8.757 10.360 1.00 91.31 85 LYS A CA 1
ATOM 634 C C . LYS A 1 85 ? -21.473 -10.272 10.217 1.00 91.31 85 LYS A C 1
ATOM 636 O O . LYS A 1 85 ? -22.394 -10.903 10.712 1.00 91.31 85 LYS A O 1
ATOM 641 N N . GLU A 1 86 ? -20.519 -10.830 9.484 1.00 90.12 86 GLU A N 1
ATOM 642 C CA . GLU A 1 86 ? -20.506 -12.265 9.202 1.00 90.12 86 GLU A CA 1
ATOM 643 C C . GLU A 1 86 ? -19.914 -13.068 10.341 1.00 90.12 86 GLU A C 1
ATOM 645 O O . GLU A 1 86 ? -20.410 -14.144 10.650 1.00 90.12 86 GLU A O 1
ATOM 650 N N . ALA A 1 87 ? -18.872 -12.523 10.967 1.00 90.44 87 ALA A N 1
ATOM 651 C CA . ALA A 1 87 ? -18.289 -13.107 12.162 1.00 90.44 87 ALA A CA 1
ATOM 652 C C . ALA A 1 87 ? -19.119 -12.804 13.422 1.00 90.44 87 ALA A C 1
ATOM 654 O O . ALA A 1 87 ? -18.802 -13.334 14.479 1.00 90.44 87 ALA A O 1
ATOM 655 N N . ASP A 1 88 ? -20.124 -11.922 13.317 1.00 92.19 88 ASP A N 1
ATOM 656 C CA . ASP A 1 88 ? -20.855 -11.327 14.443 1.00 92.19 88 ASP A CA 1
ATOM 657 C C . ASP A 1 88 ? -19.912 -10.883 15.575 1.00 92.19 88 ASP A C 1
ATOM 659 O O . ASP A 1 88 ? -20.078 -11.202 16.750 1.00 92.19 88 ASP A O 1
ATOM 663 N N . ALA A 1 89 ? -18.857 -10.167 15.189 1.00 95.38 89 ALA A N 1
ATOM 664 C CA . ALA A 1 89 ? -17.752 -9.824 16.072 1.00 95.38 89 ALA A CA 1
ATOM 665 C C . ALA A 1 89 ? -17.128 -8.485 15.678 1.00 95.38 89 ALA A C 1
ATOM 667 O O . ALA A 1 89 ? -17.239 -8.014 14.541 1.00 95.38 89 ALA A O 1
ATOM 668 N N . TYR A 1 90 ? -16.424 -7.860 16.614 1.00 97.12 90 TYR A N 1
ATOM 669 C CA . TYR A 1 90 ? -15.556 -6.735 16.305 1.00 97.12 90 TYR A CA 1
ATOM 670 C C . TYR A 1 90 ? -14.226 -7.261 15.781 1.00 97.12 90 TYR A C 1
ATOM 672 O O . TYR A 1 90 ? -13.500 -7.942 16.497 1.00 97.12 90 TYR A O 1
ATOM 680 N N . ARG A 1 91 ? -13.895 -6.921 14.538 1.00 97.12 91 ARG A N 1
ATOM 681 C CA . ARG A 1 91 ? -12.587 -7.168 13.938 1.00 97.12 91 ARG A CA 1
ATOM 682 C C . ARG A 1 91 ? -11.654 -6.017 14.285 1.00 97.12 91 ARG A C 1
ATOM 684 O O . ARG A 1 91 ? -11.964 -4.856 13.999 1.00 97.12 91 ARG A O 1
ATOM 691 N N . ILE A 1 92 ? -10.506 -6.341 14.860 1.00 98.00 92 ILE A N 1
ATOM 692 C CA . ILE A 1 92 ? -9.450 -5.392 15.184 1.00 98.00 92 ILE A CA 1
ATOM 693 C C . ILE A 1 92 ? -8.264 -5.666 14.267 1.00 98.00 92 ILE A C 1
ATOM 695 O O . ILE A 1 92 ? -7.595 -6.690 14.373 1.00 98.00 92 ILE A O 1
ATOM 699 N N . ASP A 1 93 ? -8.032 -4.738 13.345 1.00 97.75 93 ASP A N 1
ATOM 700 C CA . ASP A 1 93 ? -6.919 -4.788 12.402 1.00 97.75 93 ASP A CA 1
ATOM 701 C C . ASP A 1 93 ? -5.729 -3.995 12.986 1.00 97.75 93 ASP A C 1
ATOM 703 O O . ASP A 1 93 ? -5.890 -2.824 13.361 1.00 97.75 93 ASP A O 1
ATOM 707 N N . LEU A 1 94 ? -4.549 -4.622 13.043 1.00 97.50 94 LEU A N 1
ATOM 708 C CA . LEU A 1 94 ? -3.288 -4.035 13.512 1.00 97.50 94 LEU A CA 1
ATOM 709 C C . LEU A 1 94 ? -2.386 -3.699 12.324 1.00 97.50 94 LEU A C 1
ATOM 711 O O . LEU A 1 94 ? -2.005 -4.575 11.546 1.00 97.50 94 LEU A O 1
ATOM 715 N N . PHE A 1 95 ? -2.045 -2.421 12.181 1.00 94.69 95 PHE A N 1
ATOM 716 C CA . PHE A 1 95 ? -1.253 -1.906 11.068 1.00 94.69 95 PHE A CA 1
ATOM 717 C C . PHE A 1 95 ? 0.115 -1.450 11.545 1.00 94.69 95 PHE A C 1
ATOM 719 O O . PHE A 1 95 ? 0.199 -0.617 12.448 1.00 94.69 95 PHE A O 1
ATOM 726 N N . HIS A 1 96 ? 1.173 -1.933 10.904 1.00 91.50 96 HIS A N 1
ATOM 727 C CA . HIS A 1 96 ? 2.517 -1.419 11.116 1.00 91.50 96 HIS A CA 1
ATOM 728 C C . HIS A 1 96 ? 2.665 -0.082 10.381 1.00 91.50 96 HIS A C 1
ATOM 730 O O . HIS A 1 96 ? 2.430 0.027 9.176 1.00 91.50 96 HIS A O 1
ATOM 736 N N . THR A 1 97 ? 3.046 0.969 11.101 1.00 89.00 97 THR A N 1
ATOM 737 C CA . THR A 1 97 ? 3.041 2.342 10.581 1.00 89.00 97 THR A CA 1
ATOM 738 C C . THR A 1 97 ? 4.126 2.559 9.529 1.00 89.00 97 THR A C 1
ATOM 740 O O . THR A 1 97 ? 3.863 3.232 8.540 1.00 89.00 97 THR A O 1
ATOM 743 N N . ALA A 1 98 ? 5.297 1.936 9.683 1.00 82.81 98 ALA A N 1
ATOM 744 C CA . ALA A 1 98 ? 6.400 2.024 8.716 1.00 82.81 98 ALA A CA 1
ATOM 745 C C . ALA A 1 98 ? 6.149 1.207 7.427 1.00 82.81 98 ALA A C 1
ATOM 747 O O . ALA A 1 98 ? 6.074 1.768 6.342 1.00 82.81 98 ALA A O 1
ATOM 748 N N . SER A 1 99 ? 5.893 -0.106 7.538 1.00 78.81 99 SER A N 1
ATOM 749 C CA . SER A 1 99 ? 5.632 -0.971 6.372 1.00 78.81 99 SER A CA 1
ATOM 750 C C . SER A 1 99 ? 4.269 -0.736 5.701 1.00 78.81 99 SER A C 1
ATOM 752 O O . SER A 1 99 ? 4.041 -1.216 4.591 1.00 78.81 99 SER A O 1
ATOM 754 N N . HIS A 1 100 ? 3.350 -0.044 6.384 1.00 82.69 100 HIS A N 1
ATOM 755 C CA . HIS A 1 100 ? 1.954 0.183 5.987 1.00 82.69 100 HIS A CA 1
ATOM 756 C C . HIS A 1 100 ? 1.121 -1.097 5.819 1.00 82.69 100 HIS A C 1
ATOM 758 O O . HIS A 1 100 ? -0.005 -1.051 5.313 1.00 82.69 100 HIS A O 1
ATOM 764 N N . ARG A 1 101 ? 1.649 -2.248 6.249 1.00 84.31 101 ARG A N 1
ATOM 765 C CA . ARG A 1 101 ? 0.962 -3.534 6.157 1.00 84.31 101 ARG A CA 1
ATOM 766 C C . ARG A 1 101 ? 0.066 -3.754 7.362 1.00 84.31 101 ARG A C 1
ATOM 768 O O . ARG A 1 101 ? 0.320 -3.263 8.461 1.00 84.31 101 ARG A O 1
ATOM 775 N N . ARG A 1 102 ? -1.003 -4.515 7.134 1.00 91.44 102 ARG A N 1
ATOM 776 C CA . ARG A 1 102 ? -1.765 -5.121 8.221 1.00 91.44 102 ARG A CA 1
ATOM 777 C C . ARG A 1 102 ? -1.010 -6.368 8.662 1.00 91.44 102 ARG A C 1
ATOM 779 O O . ARG A 1 102 ? -0.951 -7.317 7.888 1.00 91.44 102 ARG A O 1
ATOM 786 N N . GLU A 1 103 ? -0.454 -6.329 9.862 1.00 91.19 103 GLU A N 1
ATOM 787 C CA . GLU A 1 103 ? 0.326 -7.434 10.426 1.00 91.19 103 GLU A CA 1
ATOM 788 C C . GLU A 1 103 ? -0.589 -8.510 11.003 1.00 91.19 103 GLU A C 1
ATOM 790 O O . GLU A 1 103 ? -0.345 -9.693 10.813 1.00 91.19 103 GLU A O 1
ATOM 795 N N . GLU A 1 104 ? -1.680 -8.104 11.658 1.00 94.19 104 GLU A N 1
ATOM 796 C CA . GLU A 1 104 ? -2.534 -9.038 12.388 1.00 94.19 104 GLU A CA 1
ATOM 797 C C . GLU A 1 104 ? -4.005 -8.617 12.367 1.00 94.19 104 GLU A C 1
ATOM 799 O O . GLU A 1 104 ? -4.352 -7.441 12.181 1.00 94.19 104 GLU A O 1
ATOM 804 N N . THR A 1 105 ? -4.889 -9.599 12.524 1.00 96.62 105 THR A N 1
ATOM 805 C CA . THR A 1 105 ? -6.331 -9.405 12.678 1.00 96.62 105 THR A CA 1
ATOM 806 C C . THR A 1 105 ? -6.843 -10.262 13.825 1.00 96.62 105 THR A C 1
ATOM 808 O O . THR A 1 105 ? -6.915 -11.481 13.710 1.00 96.62 105 THR A O 1
ATOM 811 N N . VAL A 1 106 ? -7.278 -9.615 14.902 1.00 97.06 106 VAL A N 1
ATOM 812 C CA . VAL A 1 106 ? -7.892 -10.283 16.058 1.00 97.06 106 VAL A CA 1
ATOM 813 C C . VAL A 1 106 ? -9.375 -9.936 16.161 1.00 97.06 106 VAL A C 1
ATOM 815 O O . VAL A 1 106 ? -9.830 -8.951 15.575 1.00 97.06 106 VAL A O 1
ATOM 818 N N . TYR A 1 107 ? -10.142 -10.745 16.889 1.00 96.75 107 TYR A N 1
ATOM 819 C CA . TYR A 1 107 ? -11.590 -10.582 17.014 1.00 96.75 107 TYR A CA 1
ATOM 820 C C . TYR A 1 107 ? -12.013 -10.508 18.472 1.00 96.75 107 TYR A C 1
ATOM 822 O O . TYR A 1 107 ? -11.610 -11.341 19.269 1.00 96.75 107 TYR A O 1
ATOM 830 N N . ALA A 1 108 ? -12.886 -9.558 18.791 1.00 96.19 108 ALA A N 1
ATOM 831 C CA . ALA A 1 108 ? -13.572 -9.493 20.073 1.00 96.19 108 ALA A CA 1
ATOM 832 C C . ALA A 1 108 ? -15.075 -9.764 19.884 1.00 96.19 108 ALA A C 1
ATOM 834 O O . ALA A 1 108 ? -15.632 -9.382 18.849 1.00 96.19 108 ALA A O 1
ATOM 835 N N . PRO A 1 109 ? -15.750 -10.392 20.860 1.00 94.56 109 PRO A N 1
ATOM 836 C CA . PRO A 1 109 ? -17.171 -10.711 20.749 1.00 94.56 109 PRO A CA 1
ATOM 837 C C . PRO A 1 109 ? -18.033 -9.446 20.624 1.00 94.56 109 PRO A C 1
ATOM 839 O O . PRO A 1 109 ? -17.688 -8.387 21.151 1.00 94.56 109 PRO A O 1
ATOM 842 N N . ALA A 1 110 ? -19.168 -9.546 19.926 1.00 90.19 110 ALA A N 1
ATOM 843 C CA . ALA A 1 110 ? -20.105 -8.431 19.776 1.00 90.19 110 ALA A CA 1
ATOM 844 C C . ALA A 1 110 ? -20.806 -8.052 21.088 1.00 90.19 110 ALA A C 1
ATOM 846 O O . ALA A 1 110 ? -21.118 -6.880 21.308 1.00 90.19 110 ALA A O 1
ATOM 847 N N . GLU A 1 111 ? -21.049 -9.048 21.935 1.00 85.75 111 GLU A N 1
ATOM 848 C CA . GLU A 1 111 ? -21.715 -8.934 23.225 1.00 85.75 111 GLU A CA 1
ATOM 849 C C . GLU A 1 111 ? -21.017 -9.852 24.229 1.00 85.75 111 GLU A C 1
ATOM 851 O O . GLU A 1 111 ? -20.506 -10.911 23.873 1.00 85.75 111 GLU A O 1
ATOM 856 N N . ILE A 1 112 ? -20.995 -9.442 25.494 1.00 78.56 112 ILE A N 1
ATOM 857 C CA . ILE A 1 112 ? -20.460 -10.248 26.591 1.00 78.56 112 ILE A CA 1
ATOM 858 C C . ILE A 1 112 ? -21.672 -10.729 27.376 1.00 78.56 112 ILE A C 1
ATOM 860 O O . ILE A 1 112 ? -22.363 -9.927 28.014 1.00 78.56 112 ILE A O 1
ATOM 864 N N . SER A 1 113 ? -21.986 -12.020 27.285 1.00 65.25 113 SER A N 1
ATOM 865 C CA . SER A 1 113 ? -23.121 -12.600 27.998 1.00 65.25 113 SER A CA 1
ATOM 866 C C . SER A 1 113 ? -22.877 -12.523 29.504 1.00 65.25 113 SER A C 1
ATOM 868 O O . SER A 1 113 ? -22.202 -13.353 30.096 1.00 65.25 113 SER A O 1
ATOM 870 N N . THR A 1 114 ? -23.482 -11.536 30.163 1.00 54.00 114 THR A N 1
ATOM 871 C CA . THR A 1 114 ? -23.417 -11.357 31.627 1.00 54.00 114 THR A CA 1
ATOM 872 C C . THR A 1 114 ? -24.198 -12.425 32.416 1.00 54.00 114 THR A C 1
ATOM 874 O O . THR A 1 114 ? -24.354 -12.313 33.634 1.00 54.00 114 THR A O 1
ATOM 877 N N . SER A 1 115 ? -24.686 -13.482 31.757 1.00 43.31 115 SER A N 1
ATOM 878 C CA . SER A 1 115 ? -25.601 -14.488 32.310 1.00 43.31 115 SER A CA 1
ATOM 879 C C . SER A 1 115 ? -24.968 -15.509 33.265 1.00 43.31 115 SER A C 1
ATOM 881 O O . SER A 1 115 ? -25.665 -16.417 33.707 1.00 43.31 115 SER A O 1
ATOM 883 N N . VAL A 1 116 ? -23.703 -15.352 33.672 1.00 45.91 116 VAL A N 1
ATOM 884 C CA . VAL A 1 116 ? -23.064 -16.218 34.687 1.00 45.91 116 VAL A CA 1
ATOM 885 C C . VAL A 1 116 ? -22.658 -15.433 35.942 1.00 45.91 116 VAL A C 1
ATOM 887 O O . VAL A 1 116 ? -21.634 -15.684 36.559 1.00 45.91 116 VAL A O 1
ATOM 890 N N . LYS A 1 117 ? -23.493 -14.487 36.393 1.00 44.81 117 LYS A N 1
ATOM 891 C CA . LYS A 1 117 ? -23.446 -14.018 37.797 1.00 44.81 117 LYS A CA 1
ATOM 892 C C . LYS A 1 117 ? -24.309 -14.858 38.747 1.00 44.81 117 LYS A C 1
ATOM 894 O O . LYS A 1 117 ? -24.435 -14.520 39.922 1.00 44.81 117 LYS A O 1
ATOM 899 N N . SER A 1 118 ? -24.918 -15.948 38.273 1.00 39.91 118 SER A N 1
ATOM 900 C CA . SER A 1 118 ? -25.782 -16.805 39.104 1.00 39.91 118 SER A CA 1
ATOM 901 C C . SER A 1 118 ? -25.715 -18.302 38.783 1.00 39.91 118 SER A C 1
ATOM 903 O O . SER A 1 118 ? -26.631 -19.033 39.147 1.00 39.91 118 SER A O 1
ATOM 905 N N . ALA A 1 119 ? -24.633 -18.784 38.164 1.00 42.00 119 ALA A N 1
ATOM 906 C CA . ALA A 1 119 ? -24.292 -20.200 38.260 1.00 42.00 119 ALA A CA 1
ATOM 907 C C . ALA A 1 119 ? -23.303 -20.352 39.418 1.00 42.00 119 ALA A C 1
ATOM 909 O O . ALA A 1 119 ? -22.216 -19.785 39.395 1.00 42.00 119 ALA A O 1
ATOM 910 N N . THR A 1 120 ? -23.779 -21.008 40.471 1.00 39.66 120 THR A N 1
ATOM 911 C CA . THR A 1 120 ? -23.028 -21.759 41.485 1.00 39.66 120 THR A CA 1
ATOM 912 C C . THR A 1 120 ? -21.498 -21.689 41.414 1.00 39.66 120 THR A C 1
ATOM 914 O O . THR A 1 120 ? -20.892 -22.040 40.409 1.00 39.66 120 THR A O 1
ATOM 917 N N . LEU A 1 121 ? -20.916 -21.325 42.560 1.00 46.91 121 LEU A N 1
ATOM 918 C CA . LEU A 1 121 ? -19.510 -21.265 42.995 1.00 46.91 121 LEU A CA 1
ATOM 919 C C . LEU A 1 121 ? -18.592 -22.477 42.687 1.00 46.91 121 LEU A C 1
ATOM 921 O O . LEU A 1 121 ? -17.547 -22.623 43.312 1.00 46.91 121 LEU A O 1
ATOM 925 N N . GLU A 1 122 ? -18.916 -23.332 41.726 1.00 46.56 122 GLU A N 1
ATOM 926 C CA . GLU A 1 122 ? -18.214 -24.584 41.454 1.00 46.56 122 GLU A CA 1
ATOM 927 C C . GLU A 1 122 ? -17.963 -24.763 39.955 1.00 46.56 122 GLU A C 1
ATOM 929 O O . GLU A 1 122 ? -18.530 -25.639 39.318 1.00 46.56 122 GLU A O 1
ATOM 934 N N . THR A 1 123 ? -17.154 -23.875 39.373 1.00 46.84 123 THR A N 1
ATOM 935 C CA . THR A 1 123 ? -16.115 -24.124 38.345 1.00 46.84 123 THR A CA 1
ATOM 936 C C . THR A 1 123 ? -15.771 -22.790 37.685 1.00 46.84 123 THR A C 1
ATOM 938 O O . THR A 1 123 ? -16.571 -22.200 36.972 1.00 46.84 123 THR A O 1
ATOM 941 N N . GLY A 1 124 ? -14.569 -22.275 37.947 1.00 54.56 124 GLY A N 1
ATOM 942 C CA . GLY A 1 124 ? -14.092 -20.984 37.437 1.00 54.56 124 GLY A CA 1
ATOM 943 C C . GLY A 1 124 ? -13.771 -20.954 35.937 1.00 54.56 124 GLY A C 1
ATOM 944 O O . GLY A 1 124 ? -12.787 -20.321 35.559 1.00 54.56 124 GLY A O 1
ATOM 945 N N . SER A 1 125 ? -14.529 -21.653 35.085 1.00 61.75 125 SER A N 1
ATOM 946 C CA . SER A 1 125 ? -14.328 -21.591 33.636 1.00 61.75 125 SER A CA 1
ATOM 947 C C . SER A 1 125 ? -15.007 -20.343 33.078 1.00 61.75 125 SER A C 1
ATOM 949 O O . SER A 1 125 ? -16.234 -20.239 33.103 1.00 61.75 125 SER A O 1
ATOM 951 N N . LYS A 1 126 ? -14.199 -19.405 32.580 1.00 74.00 126 LYS A N 1
ATOM 952 C CA . LYS A 1 126 ? -14.671 -18.262 31.790 1.00 74.00 126 LYS A CA 1
ATOM 953 C C . LYS A 1 126 ? -15.470 -18.752 30.581 1.00 74.00 126 LYS A C 1
ATOM 955 O O . LYS A 1 126 ? -15.190 -19.834 30.061 1.00 74.00 126 LYS A O 1
ATOM 960 N N . SER A 1 127 ? -16.443 -17.964 30.129 1.00 84.38 127 SER A N 1
ATOM 961 C CA . SER A 1 127 ? -17.116 -18.262 28.858 1.00 84.38 127 SER A CA 1
ATOM 962 C C . SER A 1 127 ? -16.126 -18.144 27.688 1.00 84.38 127 SER A C 1
ATOM 964 O O . SER A 1 127 ? -15.100 -17.468 27.802 1.00 84.38 127 SER A O 1
ATOM 966 N N . ALA A 1 128 ? -16.421 -18.773 26.548 1.00 86.88 128 ALA A N 1
ATOM 967 C CA . ALA A 1 128 ? -15.563 -18.673 25.364 1.00 86.88 128 ALA A CA 1
ATOM 968 C C . ALA A 1 128 ? -15.428 -17.217 24.873 1.00 86.88 128 ALA A C 1
ATOM 970 O O . ALA A 1 128 ? -14.364 -16.803 24.417 1.00 86.88 128 ALA A O 1
ATOM 971 N N . GLU A 1 129 ? -16.488 -16.418 25.007 1.00 88.88 129 GLU A N 1
ATOM 972 C CA . GLU A 1 129 ? -16.500 -14.990 24.684 1.00 88.88 129 GLU A CA 1
ATOM 973 C C . GLU A 1 129 ? -15.610 -14.190 25.641 1.00 88.88 129 GLU A C 1
ATOM 975 O O . GLU A 1 129 ? -14.854 -13.324 25.200 1.00 88.88 129 GLU A O 1
ATOM 980 N N . GLU A 1 130 ? -15.664 -14.489 26.942 1.00 89.75 130 GLU A N 1
ATOM 981 C CA . GLU A 1 130 ? -14.794 -13.875 27.950 1.00 89.75 130 GLU A CA 1
ATOM 982 C C . GLU A 1 130 ? -13.322 -14.248 27.732 1.00 89.75 130 GLU A C 1
ATOM 984 O O . GLU A 1 130 ? -12.436 -13.403 27.889 1.00 89.75 130 GLU A O 1
ATOM 989 N N . GLU A 1 131 ? -13.045 -15.495 27.352 1.00 90.69 131 GLU A N 1
ATOM 990 C CA . GLU A 1 131 ? -11.699 -15.959 27.018 1.00 90.69 131 GLU A CA 1
ATOM 991 C C . GLU A 1 131 ? -11.172 -15.274 25.751 1.00 90.69 131 GLU A C 1
ATOM 993 O O . GLU A 1 131 ? -10.075 -14.711 25.777 1.00 90.69 131 GLU A O 1
ATOM 998 N N . LEU A 1 132 ? -11.971 -15.218 24.681 1.00 93.50 132 LEU A N 1
ATOM 999 C CA . LEU A 1 132 ? -11.620 -14.518 23.443 1.00 93.50 132 LEU A CA 1
ATOM 1000 C C . LEU A 1 132 ? -11.378 -13.024 23.688 1.00 93.50 132 LEU A C 1
ATOM 1002 O O . LEU A 1 132 ? -10.399 -12.461 23.191 1.00 93.50 132 LEU A O 1
ATOM 1006 N N . LEU A 1 133 ? -12.239 -12.373 24.471 1.00 95.19 133 LEU A N 1
ATOM 1007 C CA . LEU A 1 133 ? -12.072 -10.971 24.846 1.00 95.19 133 LEU A CA 1
ATOM 1008 C C . LEU A 1 133 ? -10.781 -10.757 25.641 1.00 95.19 133 LEU A C 1
ATOM 1010 O O . LEU A 1 133 ? -10.041 -9.813 25.359 1.00 95.19 133 LEU A O 1
ATOM 1014 N N . SER A 1 134 ? -10.495 -11.640 26.603 1.00 94.62 134 SER A N 1
ATOM 1015 C CA . SER A 1 134 ? -9.274 -11.604 27.411 1.00 94.62 134 SER A CA 1
ATOM 1016 C C . SER A 1 134 ? -8.026 -11.760 26.540 1.00 94.62 134 SER A C 1
ATOM 1018 O O . SER A 1 134 ? -7.118 -10.939 26.644 1.00 94.62 134 SER A O 1
ATOM 1020 N N . LEU A 1 135 ? -8.001 -12.750 25.644 1.00 95.44 135 LEU A N 1
ATOM 1021 C CA . LEU A 1 135 ? -6.896 -12.997 24.711 1.00 95.44 135 LEU A CA 1
ATOM 1022 C C . LEU A 1 135 ? -6.680 -11.807 23.768 1.00 95.44 135 LEU A C 1
ATOM 1024 O O . LEU A 1 135 ? -5.551 -11.391 23.500 1.00 95.44 135 LEU A O 1
ATOM 1028 N N . THR A 1 136 ? -7.770 -11.231 23.270 1.00 96.62 136 THR A N 1
ATOM 1029 C CA . THR A 1 136 ? -7.716 -10.080 22.367 1.00 96.62 136 THR A CA 1
ATOM 1030 C C . THR A 1 136 ? -7.182 -8.848 23.087 1.00 96.62 136 THR A C 1
ATOM 1032 O O . THR A 1 136 ? -6.312 -8.153 22.561 1.00 96.62 136 THR A O 1
ATOM 1035 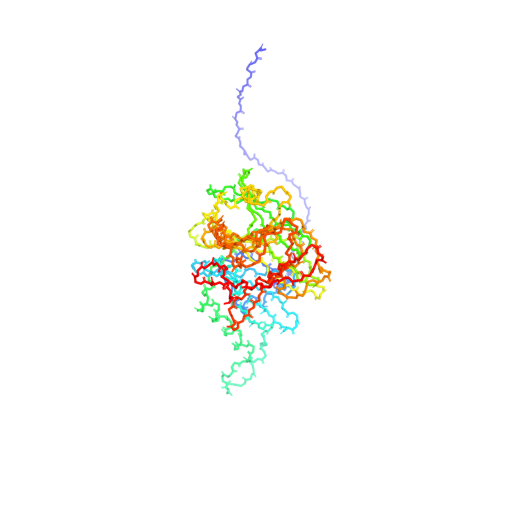N N . GLN A 1 137 ? -7.643 -8.594 24.314 1.00 96.94 137 GLN A N 1
ATOM 1036 C CA . GLN A 1 137 ? -7.115 -7.515 25.145 1.00 96.94 137 GLN A CA 1
ATOM 1037 C C . GLN A 1 137 ? -5.630 -7.731 25.458 1.00 96.94 137 GLN A C 1
ATOM 1039 O O . GLN A 1 137 ? -4.856 -6.782 25.372 1.00 96.94 137 GLN A O 1
ATOM 1044 N N . GLU A 1 138 ? -5.216 -8.959 25.774 1.00 96.62 138 GLU A N 1
ATOM 1045 C CA . GLU A 1 138 ? -3.815 -9.305 26.024 1.00 96.62 138 GLU A CA 1
ATOM 1046 C C . GLU A 1 138 ? -2.947 -9.086 24.781 1.00 96.62 138 GLU A C 1
ATOM 1048 O O . GLU A 1 138 ? -1.873 -8.491 24.867 1.00 96.62 138 GLU A O 1
ATOM 1053 N N . THR A 1 139 ? -3.442 -9.471 23.604 1.00 97.00 139 THR A N 1
ATOM 1054 C CA . THR A 1 139 ? -2.750 -9.242 22.329 1.00 97.00 139 THR A CA 1
ATOM 1055 C C . THR A 1 139 ? -2.532 -7.748 22.081 1.00 97.00 139 THR A C 1
ATOM 1057 O O . THR A 1 139 ? -1.439 -7.331 21.692 1.00 97.00 139 THR A O 1
ATOM 1060 N N . LEU A 1 140 ? -3.543 -6.916 22.349 1.00 96.75 140 LEU A N 1
ATOM 1061 C CA . LEU A 1 140 ? -3.427 -5.462 22.231 1.00 96.75 140 LEU A CA 1
ATOM 1062 C C . LEU A 1 140 ? -2.489 -4.868 23.283 1.00 96.75 140 LEU A C 1
ATOM 1064 O O . LEU A 1 140 ? -1.702 -3.982 22.962 1.00 96.75 140 LEU A O 1
ATOM 1068 N N . ASP A 1 141 ? -2.547 -5.348 24.521 1.00 94.94 141 ASP A N 1
ATOM 1069 C CA . ASP A 1 141 ? -1.841 -4.759 25.656 1.00 94.94 141 ASP A CA 1
ATOM 1070 C C . ASP A 1 141 ? -0.372 -5.167 25.746 1.00 94.94 141 ASP A C 1
ATOM 1072 O O . ASP A 1 141 ? 0.480 -4.320 26.027 1.00 94.94 141 ASP A O 1
ATOM 1076 N N . LEU A 1 142 ? -0.088 -6.451 25.539 1.00 92.00 142 LEU A N 1
ATOM 1077 C CA . LEU A 1 142 ? 1.231 -7.056 25.714 1.00 92.00 142 LEU A CA 1
ATOM 1078 C C . LEU A 1 142 ? 1.910 -7.322 24.374 1.00 92.00 142 LEU A C 1
ATOM 1080 O O . LEU A 1 142 ? 3.086 -6.999 24.230 1.00 92.00 142 LEU A O 1
ATOM 1084 N N . GLY A 1 143 ? 1.170 -7.850 23.394 1.00 94.19 143 GLY A N 1
ATOM 1085 C CA . GLY A 1 143 ? 1.708 -8.152 22.065 1.00 94.19 143 GLY A CA 1
ATOM 1086 C C . GLY A 1 143 ? 2.089 -6.880 21.309 1.00 94.19 143 GLY A C 1
ATOM 1087 O O . GLY A 1 143 ? 3.260 -6.626 21.040 1.00 94.19 143 GLY A O 1
ATOM 1088 N N . TYR A 1 144 ? 1.094 -6.041 21.021 1.00 95.56 144 TYR A N 1
ATOM 1089 C CA . TYR A 1 144 ? 1.263 -4.831 20.204 1.00 95.56 144 TYR A CA 1
ATOM 1090 C C . TYR A 1 144 ? 1.348 -3.534 21.017 1.00 95.56 144 TYR A C 1
ATOM 1092 O O . TYR A 1 144 ? 1.640 -2.470 20.467 1.00 95.56 144 TYR A O 1
ATOM 1100 N N . ARG A 1 145 ? 1.125 -3.607 22.335 1.00 95.94 145 ARG A N 1
ATOM 1101 C CA . ARG A 1 145 ? 1.260 -2.494 23.290 1.00 95.94 145 ARG A CA 1
ATOM 1102 C C . ARG A 1 145 ? 0.448 -1.248 22.919 1.00 95.94 145 ARG A C 1
ATOM 1104 O O . ARG A 1 145 ? 0.919 -0.125 23.121 1.00 95.94 145 ARG A O 1
ATOM 1111 N N . ILE A 1 146 ? -0.763 -1.437 22.396 1.00 95.25 146 ILE A N 1
ATOM 1112 C CA . ILE A 1 146 ? -1.716 -0.388 22.014 1.00 95.25 146 ILE A CA 1
ATOM 1113 C C . ILE A 1 146 ? -2.214 0.331 23.271 1.00 95.25 146 ILE A C 1
ATOM 1115 O O . ILE A 1 146 ? -3.186 -0.069 23.907 1.00 95.25 146 ILE A O 1
ATOM 1119 N N . LYS A 1 147 ? -1.507 1.392 23.658 1.00 92.56 147 LYS A N 1
ATOM 1120 C CA . LYS A 1 147 ? -1.710 2.102 24.931 1.00 92.56 147 LYS A CA 1
ATOM 1121 C C . LYS A 1 147 ? -1.855 3.608 24.776 1.00 92.56 147 LYS A C 1
ATOM 1123 O O . LYS A 1 147 ? -2.257 4.274 25.727 1.00 92.56 147 LYS A O 1
ATOM 112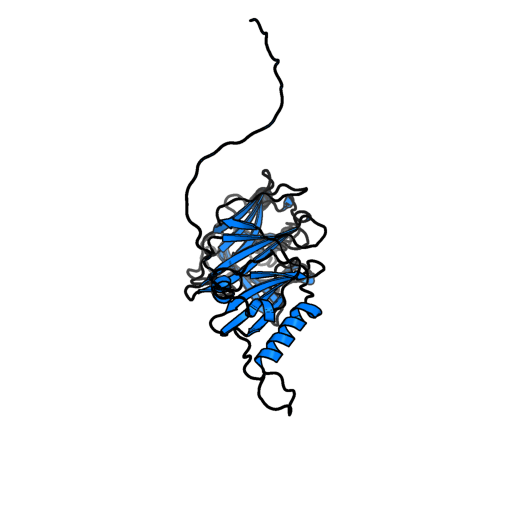8 N N . VAL A 1 148 ? -1.551 4.152 23.600 1.00 92.56 148 VAL A N 1
ATOM 1129 C CA . VAL A 1 148 ? -1.606 5.594 23.369 1.00 92.56 148 VAL A CA 1
ATOM 1130 C C . VAL A 1 148 ? -2.926 5.947 22.687 1.00 92.56 148 VAL A C 1
ATOM 1132 O O . VAL A 1 148 ? -3.141 5.521 21.546 1.00 92.56 148 VAL A O 1
ATOM 1135 N N . PRO A 1 149 ? -3.822 6.705 23.347 1.00 89.12 149 PRO A N 1
ATOM 1136 C CA . PRO A 1 149 ? -5.049 7.163 22.715 1.00 89.12 149 PRO A CA 1
ATOM 1137 C C . PRO A 1 149 ? -4.702 8.108 21.570 1.00 89.12 149 PRO A C 1
ATOM 1139 O O . PRO A 1 149 ? -3.699 8.822 21.604 1.00 89.12 149 PRO A O 1
ATOM 1142 N N . LEU A 1 150 ? -5.550 8.135 20.551 1.00 87.12 150 LEU A N 1
ATOM 1143 C CA . LEU A 1 150 ? -5.349 9.008 19.405 1.00 87.12 150 LEU A CA 1
ATOM 1144 C C . LEU A 1 150 ? -6.449 10.057 19.325 1.00 87.12 150 LEU A C 1
ATOM 1146 O O . LEU A 1 150 ? -7.637 9.773 19.473 1.00 87.12 150 LEU A O 1
ATOM 1150 N N . VAL A 1 151 ? -6.024 11.275 19.011 1.00 83.12 151 VAL A N 1
ATOM 1151 C CA . VAL A 1 151 ? -6.901 12.349 18.561 1.00 83.12 151 VAL A CA 1
ATOM 1152 C C . VAL A 1 151 ? -6.797 12.398 17.048 1.00 83.12 151 VAL A C 1
ATOM 1154 O O . VAL A 1 151 ? -5.700 12.414 16.486 1.00 83.12 151 VAL A O 1
ATOM 1157 N N . TYR A 1 152 ? -7.940 12.417 16.377 1.00 88.69 152 TYR A N 1
ATOM 1158 C CA . TYR A 1 152 ? -7.990 12.520 14.930 1.00 88.69 152 TYR A CA 1
ATOM 1159 C C . TYR A 1 152 ? -8.929 13.634 14.492 1.00 88.69 152 TYR A C 1
ATOM 1161 O O . TYR A 1 152 ? -9.807 14.081 15.231 1.00 88.69 152 TYR A O 1
ATOM 1169 N N . ARG A 1 153 ? -8.737 14.082 13.256 1.00 89.00 153 ARG A N 1
ATOM 1170 C CA . ARG A 1 153 ? -9.646 15.002 12.573 1.00 89.00 153 ARG A CA 1
ATOM 1171 C C . ARG A 1 153 ? -10.272 14.296 11.382 1.00 89.00 153 ARG A C 1
ATOM 1173 O O . ARG A 1 153 ? -9.586 13.569 10.666 1.00 89.00 153 ARG A O 1
ATOM 1180 N N . GLU A 1 154 ? -11.569 14.509 11.184 1.00 90.44 154 GLU A N 1
ATOM 1181 C CA . GLU A 1 154 ? -12.306 14.008 10.022 1.00 90.44 154 GLU A CA 1
ATOM 1182 C C . GLU A 1 154 ? -12.357 15.053 8.913 1.00 90.44 154 GLU A C 1
ATOM 1184 O O . GLU A 1 154 ? -12.541 16.245 9.167 1.00 90.44 154 GLU A O 1
ATOM 1189 N N . TYR A 1 155 ? -12.272 14.581 7.675 1.00 91.00 155 TYR A N 1
ATOM 1190 C CA . TYR A 1 155 ? -12.324 15.409 6.480 1.00 91.00 155 TYR A CA 1
ATOM 1191 C C . TYR A 1 155 ? -13.153 14.738 5.393 1.00 91.00 155 TYR A C 1
ATOM 1193 O O . TYR A 1 155 ? -13.232 13.510 5.320 1.00 91.00 155 TYR A O 1
ATOM 1201 N N . PHE A 1 156 ? -13.750 15.541 4.516 1.00 92.06 156 PHE A N 1
ATOM 1202 C CA . PHE A 1 156 ? -14.414 15.026 3.321 1.00 92.06 156 PHE A CA 1
ATOM 1203 C C . PHE A 1 156 ? -13.382 14.626 2.261 1.00 92.06 156 PHE A C 1
ATOM 1205 O O . PHE A 1 156 ? -12.330 15.251 2.139 1.00 92.06 156 PHE A O 1
ATOM 1212 N N . LEU A 1 157 ? -13.687 13.603 1.462 1.00 86.19 157 LEU A N 1
ATOM 1213 C CA . LEU A 1 157 ? -12.768 12.986 0.502 1.00 86.19 157 LEU A CA 1
ATOM 1214 C C . LEU A 1 157 ? -12.112 14.005 -0.445 1.00 86.19 157 LEU A C 1
ATOM 1216 O O . LEU A 1 157 ? -10.930 13.913 -0.719 1.00 86.19 157 LEU A O 1
ATOM 1220 N N . GLN A 1 158 ? -12.844 15.010 -0.921 1.00 80.31 158 GLN A N 1
ATOM 1221 C CA . GLN A 1 158 ? -12.308 15.998 -1.870 1.00 80.31 158 GLN A CA 1
ATOM 1222 C C . GLN A 1 158 ? -11.552 17.157 -1.204 1.00 80.31 158 GLN A C 1
ATOM 1224 O O . GLN A 1 158 ? -10.966 17.994 -1.894 1.00 80.31 158 GLN A O 1
ATOM 1229 N N . GLN A 1 159 ? -11.572 17.229 0.125 1.00 88.19 159 GLN A N 1
ATOM 1230 C CA . GLN A 1 159 ? -10.921 18.295 0.865 1.00 88.19 159 GLN A CA 1
ATOM 1231 C C . GLN A 1 159 ? -9.409 18.083 0.871 1.00 88.19 159 GLN A C 1
ATOM 1233 O O . GLN A 1 159 ? -8.914 16.989 1.136 1.00 88.19 159 GLN A O 1
ATOM 1238 N N . LYS A 1 160 ? -8.668 19.156 0.601 1.00 88.19 160 LYS A N 1
ATOM 1239 C CA . LYS A 1 160 ? -7.219 19.176 0.771 1.00 88.19 160 LYS A CA 1
ATOM 1240 C C . LYS A 1 160 ? -6.867 19.630 2.177 1.00 88.19 160 LYS A C 1
ATOM 1242 O O . LYS A 1 160 ? -7.497 20.549 2.701 1.00 88.19 160 LYS A O 1
ATOM 1247 N N . ILE A 1 161 ? -5.860 19.006 2.771 1.00 86.31 161 ILE A N 1
ATOM 1248 C CA . ILE A 1 161 ? -5.518 19.226 4.176 1.00 86.31 161 ILE A CA 1
ATOM 1249 C C . ILE A 1 161 ? -4.076 19.664 4.267 1.00 86.31 161 ILE A C 1
ATOM 1251 O O . ILE A 1 161 ? -3.207 19.034 3.678 1.00 86.31 161 ILE A O 1
ATOM 1255 N N . ARG A 1 162 ? -3.824 20.724 5.029 1.00 86.12 162 ARG A N 1
ATOM 1256 C CA . ARG A 1 162 ? -2.462 21.123 5.361 1.00 86.12 162 ARG A CA 1
ATOM 1257 C C . ARG A 1 162 ? -2.042 20.471 6.668 1.00 86.12 162 ARG A C 1
ATOM 1259 O O . ARG A 1 162 ? -2.746 20.615 7.668 1.00 86.12 162 ARG A O 1
ATOM 1266 N N . THR A 1 163 ? -0.921 19.763 6.644 1.00 81.38 163 THR A N 1
ATOM 1267 C CA . THR A 1 163 ? -0.249 19.301 7.861 1.00 81.38 163 THR A CA 1
ATOM 1268 C C . THR A 1 163 ? 0.218 20.510 8.672 1.00 81.38 163 THR A C 1
ATOM 1270 O O . THR A 1 163 ? 0.545 21.554 8.107 1.00 81.38 163 THR A O 1
ATOM 1273 N N . GLN A 1 164 ? 0.214 20.390 9.999 1.00 68.31 164 GLN A N 1
ATOM 1274 C CA . GLN A 1 164 ? 0.755 21.408 10.905 1.00 68.31 164 GLN A CA 1
ATOM 1275 C C . GLN A 1 164 ? 2.126 20.937 11.400 1.00 68.31 164 GLN A C 1
ATOM 1277 O O . GLN A 1 164 ? 2.202 19.894 12.030 1.00 68.31 164 GLN A O 1
ATOM 1282 N N . GLY A 1 165 ? 3.208 21.657 11.115 1.00 66.25 165 GLY A N 1
ATOM 1283 C CA . GLY A 1 165 ? 4.559 21.248 11.519 1.00 66.25 165 GLY A CA 1
ATOM 1284 C C . GLY A 1 165 ? 5.636 21.887 10.649 1.00 66.25 165 GLY A C 1
ATOM 1285 O O . GLY A 1 165 ? 5.351 22.832 9.910 1.00 66.25 165 GLY A O 1
ATOM 1286 N N . ASP A 1 166 ? 6.857 21.351 10.702 1.00 63.97 166 ASP A N 1
ATOM 1287 C CA . ASP A 1 166 ? 8.017 21.924 9.996 1.00 63.97 166 ASP A CA 1
ATOM 1288 C C . ASP A 1 166 ? 7.854 21.906 8.471 1.00 63.97 166 ASP A C 1
ATOM 1290 O O . ASP A 1 166 ? 8.388 22.755 7.755 1.00 63.97 166 ASP A O 1
ATOM 1294 N N . GLN A 1 167 ? 7.093 20.935 7.961 1.00 69.06 167 GLN A N 1
ATOM 1295 C CA . GLN A 1 167 ? 6.741 20.838 6.552 1.00 69.06 167 GLN A CA 1
ATOM 1296 C C . GLN A 1 167 ? 5.237 21.035 6.372 1.00 69.06 167 GLN A C 1
ATOM 1298 O O . GLN A 1 167 ? 4.420 20.183 6.728 1.00 69.06 167 GLN A O 1
ATOM 1303 N N . ASN A 1 168 ? 4.880 22.168 5.766 1.00 82.12 168 ASN A N 1
ATOM 1304 C CA . ASN A 1 168 ? 3.520 22.453 5.320 1.00 82.12 168 ASN A CA 1
ATOM 1305 C C . ASN A 1 168 ? 3.224 21.647 4.050 1.00 82.12 168 ASN A C 1
ATOM 1307 O O . ASN A 1 168 ? 3.440 22.129 2.935 1.00 82.12 168 ASN A O 1
ATOM 1311 N N . LEU A 1 169 ? 2.740 20.419 4.221 1.00 89.44 169 LEU A N 1
ATOM 1312 C CA . LEU A 1 169 ? 2.308 19.567 3.124 1.00 89.44 169 LEU A CA 1
ATOM 1313 C C . LEU A 1 169 ? 0.801 19.633 2.951 1.00 89.44 169 LEU A C 1
ATOM 1315 O O . LEU A 1 169 ? 0.037 19.582 3.908 1.00 89.44 169 LEU A O 1
ATOM 1319 N N . GLU A 1 170 ? 0.378 19.688 1.699 1.00 93.56 170 GLU A N 1
ATOM 1320 C CA . GLU A 1 170 ? -1.001 19.511 1.286 1.00 93.56 170 GLU A CA 1
ATOM 1321 C C . GLU A 1 170 ? -1.254 18.030 0.970 1.00 93.56 170 GLU A C 1
ATOM 1323 O O . GLU A 1 170 ? -0.752 17.499 -0.024 1.00 93.56 170 GLU A O 1
ATOM 1328 N N . LEU A 1 171 ? -2.041 17.365 1.814 1.00 93.75 171 LEU A N 1
ATOM 1329 C CA . LEU A 1 171 ? -2.523 16.004 1.615 1.00 93.75 171 LEU A CA 1
ATOM 1330 C C . LEU A 1 171 ? -3.846 16.015 0.850 1.00 93.75 171 LEU A C 1
ATOM 1332 O O . LEU A 1 171 ? -4.721 16.852 1.087 1.00 93.75 171 LEU A O 1
ATOM 1336 N N . SER A 1 172 ? -4.006 15.061 -0.063 1.00 94.62 172 SER A N 1
ATOM 1337 C CA . SER A 1 172 ? -5.258 14.844 -0.791 1.00 94.62 172 SER A CA 1
ATOM 1338 C C . SER A 1 172 ? -5.489 13.364 -1.056 1.00 94.62 172 SER A C 1
ATOM 1340 O O . SER A 1 172 ? -4.591 12.660 -1.524 1.00 94.62 172 SER A O 1
ATOM 1342 N N . LEU A 1 173 ? -6.711 12.911 -0.802 1.00 94.31 173 LEU A N 1
ATOM 1343 C CA . LEU A 1 173 ? -7.169 11.565 -1.110 1.00 94.31 173 LEU A CA 1
ATOM 1344 C C . LEU A 1 173 ? -8.224 11.654 -2.210 1.00 94.31 173 LEU A C 1
ATOM 1346 O O . LEU A 1 173 ? -9.142 12.456 -2.134 1.00 94.31 173 LEU A O 1
ATOM 1350 N N . ARG A 1 174 ? -8.118 10.853 -3.266 1.00 92.62 174 ARG A N 1
ATOM 1351 C CA . ARG A 1 174 ? -9.135 10.861 -4.327 1.00 92.62 174 ARG A CA 1
ATOM 1352 C C . ARG A 1 174 ? -9.323 9.496 -4.944 1.00 92.62 174 ARG A C 1
ATOM 1354 O O . ARG A 1 174 ? -8.420 8.665 -4.932 1.00 92.62 174 ARG A O 1
ATOM 1361 N N . ARG A 1 175 ? -10.489 9.286 -5.543 1.00 90.88 175 ARG A N 1
ATOM 1362 C CA . ARG A 1 175 ? -10.759 8.088 -6.331 1.00 90.88 175 ARG A CA 1
ATOM 1363 C C . ARG A 1 175 ? -10.220 8.257 -7.752 1.00 90.88 175 ARG A C 1
ATOM 1365 O O . ARG A 1 175 ? -10.588 9.199 -8.446 1.00 90.88 175 ARG A O 1
ATOM 1372 N N . GLU A 1 176 ? -9.396 7.317 -8.197 1.00 89.62 176 GLU A N 1
ATOM 1373 C CA . GLU A 1 176 ? -8.921 7.195 -9.579 1.00 89.62 176 GLU A CA 1
ATOM 1374 C C . GLU A 1 176 ? -9.321 5.811 -10.117 1.00 89.62 176 GLU A C 1
ATOM 1376 O O . GLU A 1 176 ? -8.647 4.805 -9.883 1.00 89.62 176 GLU A O 1
ATOM 1381 N N . GLY A 1 177 ? -10.462 5.736 -10.812 1.00 86.12 177 GLY A N 1
ATOM 1382 C CA . GLY A 1 177 ? -11.030 4.469 -11.285 1.00 86.12 177 GLY A CA 1
ATOM 1383 C C . GLY A 1 177 ? -11.454 3.549 -10.130 1.00 86.12 177 GLY A C 1
ATOM 1384 O O . GLY A 1 177 ? -12.333 3.899 -9.336 1.00 86.12 177 GLY A O 1
ATOM 1385 N N . ARG A 1 178 ? -10.831 2.365 -10.038 1.00 86.62 178 ARG A N 1
ATOM 1386 C CA . ARG A 1 178 ? -11.020 1.377 -8.953 1.00 86.62 178 ARG A CA 1
ATOM 1387 C C . ARG A 1 178 ? -9.981 1.499 -7.829 1.00 86.62 178 ARG A C 1
ATOM 1389 O O . ARG A 1 178 ? -9.762 0.540 -7.103 1.00 86.62 178 ARG A O 1
ATOM 1396 N N . ALA A 1 179 ? -9.329 2.648 -7.683 1.00 88.50 179 ALA A N 1
ATOM 1397 C CA . ALA A 1 179 ? -8.364 2.865 -6.612 1.00 88.50 179 ALA A CA 1
ATOM 1398 C C . ALA A 1 179 ? -8.629 4.158 -5.840 1.00 88.50 179 ALA A C 1
ATOM 1400 O O . ALA A 1 179 ? -9.118 5.138 -6.407 1.00 88.50 179 ALA A O 1
ATOM 1401 N N . ALA A 1 180 ? -8.259 4.164 -4.563 1.00 91.75 180 ALA A N 1
ATOM 1402 C CA . ALA A 1 180 ? -8.091 5.371 -3.766 1.00 91.75 180 ALA A CA 1
ATOM 1403 C C . ALA A 1 180 ? -6.609 5.765 -3.782 1.00 91.75 180 ALA A C 1
ATOM 1405 O O . ALA A 1 180 ? -5.744 4.942 -3.493 1.00 91.75 180 ALA A O 1
ATOM 1406 N N . VAL A 1 181 ? -6.304 7.003 -4.159 1.00 92.44 181 VAL A N 1
ATOM 1407 C CA . VAL A 1 181 ? -4.932 7.494 -4.334 1.00 92.44 181 VAL A CA 1
ATOM 1408 C C . VAL A 1 181 ? -4.675 8.622 -3.354 1.00 92.44 181 VAL A C 1
ATOM 1410 O O . VAL A 1 181 ? -5.357 9.651 -3.408 1.00 92.44 181 VAL A O 1
ATOM 1413 N N . LEU A 1 182 ? -3.677 8.429 -2.495 1.00 93.12 182 LEU A N 1
ATOM 1414 C CA . LEU A 1 182 ? -3.211 9.428 -1.543 1.00 93.12 182 LEU A CA 1
ATOM 1415 C C . LEU A 1 182 ? -1.993 10.158 -2.119 1.00 93.12 182 LEU A C 1
ATOM 1417 O O . LEU A 1 182 ? -1.029 9.532 -2.567 1.00 93.12 182 LEU A O 1
ATOM 1421 N N . ASN A 1 183 ? -2.034 11.488 -2.106 1.00 93.69 183 ASN A N 1
ATOM 1422 C CA . ASN A 1 183 ? -0.935 12.337 -2.556 1.00 93.69 183 ASN A CA 1
ATOM 1423 C C . ASN A 1 183 ? -0.552 13.357 -1.482 1.00 93.69 183 ASN A C 1
ATOM 1425 O O . ASN A 1 183 ? -1.428 13.864 -0.779 1.00 93.69 183 ASN A O 1
ATOM 1429 N N . ALA A 1 184 ? 0.728 13.722 -1.459 1.00 93.00 184 ALA A N 1
ATOM 1430 C CA . ALA A 1 184 ? 1.265 14.866 -0.727 1.00 93.00 184 ALA A CA 1
ATOM 1431 C C . ALA A 1 184 ? 1.855 15.898 -1.698 1.00 93.00 184 ALA A C 1
ATOM 1433 O O . ALA A 1 184 ? 2.347 15.545 -2.776 1.00 93.00 184 ALA A O 1
ATOM 1434 N N . SER A 1 185 ? 1.832 17.176 -1.330 1.00 93.56 185 SER A N 1
ATOM 1435 C CA . SER A 1 185 ? 2.484 18.243 -2.091 1.00 93.56 185 SER A CA 1
ATOM 1436 C C . SER A 1 185 ? 3.023 19.346 -1.190 1.00 93.56 185 SER A C 1
ATOM 1438 O O . SER A 1 185 ? 2.355 19.748 -0.249 1.00 93.56 185 SER A O 1
ATOM 1440 N N . ASP A 1 186 ? 4.196 19.883 -1.524 1.00 92.06 186 ASP A N 1
ATOM 1441 C CA . ASP A 1 186 ? 4.771 21.088 -0.899 1.00 92.06 186 ASP A CA 1
ATOM 1442 C C . ASP A 1 186 ? 4.510 22.360 -1.749 1.00 92.06 186 ASP A C 1
ATOM 1444 O O . ASP A 1 186 ? 5.149 23.396 -1.569 1.00 92.06 186 ASP A O 1
ATOM 1448 N N . GLY A 1 187 ? 3.620 22.269 -2.747 1.00 89.00 187 GLY A N 1
ATOM 1449 C CA . GLY A 1 187 ? 3.335 23.311 -3.740 1.00 89.00 187 GLY A CA 1
ATOM 1450 C C . GLY A 1 187 ? 4.259 23.305 -4.967 1.00 89.00 187 GLY A C 1
ATOM 1451 O O . GLY A 1 187 ? 3.810 23.642 -6.062 1.00 89.00 187 GLY A O 1
ATOM 1452 N N . LYS A 1 188 ? 5.522 22.878 -4.835 1.00 90.25 188 LYS A N 1
ATOM 1453 C CA . LYS A 1 188 ? 6.482 22.762 -5.958 1.00 90.25 188 LYS A CA 1
ATOM 1454 C C . LYS A 1 188 ? 6.590 21.330 -6.476 1.00 90.25 188 LYS A C 1
ATOM 1456 O O . LYS A 1 188 ? 6.709 21.091 -7.677 1.00 90.25 188 LYS A O 1
ATOM 1461 N N . ASN A 1 189 ? 6.558 20.386 -5.555 1.00 93.12 189 ASN A N 1
ATOM 1462 C CA . ASN A 1 189 ? 6.677 18.959 -5.738 1.00 93.12 189 ASN A CA 1
ATOM 1463 C C . ASN A 1 189 ? 5.361 18.303 -5.323 1.00 93.12 189 ASN A C 1
ATOM 1465 O O . ASN A 1 189 ? 4.644 18.765 -4.431 1.00 93.12 189 ASN A O 1
ATOM 1469 N N . ARG A 1 190 ? 5.044 17.202 -5.994 1.00 93.31 190 ARG A N 1
ATOM 1470 C CA . ARG A 1 190 ? 3.921 16.337 -5.652 1.00 93.31 190 ARG A CA 1
ATOM 1471 C C . ARG A 1 190 ? 4.427 14.911 -5.615 1.00 93.31 190 ARG A C 1
ATOM 1473 O O . ARG A 1 190 ? 5.136 14.507 -6.535 1.00 93.31 190 ARG A O 1
ATOM 1480 N N . TRP A 1 191 ? 4.012 14.168 -4.606 1.00 91.62 191 TRP A N 1
ATOM 1481 C CA . TRP A 1 191 ? 4.300 12.754 -4.432 1.00 91.62 191 TRP A CA 1
ATOM 1482 C C . TRP A 1 191 ? 2.988 11.989 -4.389 1.00 91.62 191 TRP A C 1
ATOM 1484 O O . TRP A 1 191 ? 2.056 12.389 -3.690 1.00 91.62 191 TRP A O 1
ATOM 1494 N N . ARG A 1 192 ? 2.910 10.888 -5.132 1.00 91.19 192 ARG A N 1
ATOM 1495 C CA . ARG A 1 192 ? 1.910 9.852 -4.884 1.00 91.19 192 ARG A CA 1
ATOM 1496 C C . ARG A 1 192 ? 2.462 8.917 -3.814 1.00 91.19 192 ARG A C 1
ATOM 1498 O O . ARG A 1 192 ? 3.460 8.253 -4.076 1.00 91.19 192 ARG A O 1
ATOM 1505 N N . LEU A 1 193 ? 1.807 8.886 -2.658 1.00 88.38 193 LEU A N 1
ATOM 1506 C CA . LEU A 1 193 ? 2.262 8.142 -1.482 1.00 88.38 193 LEU A CA 1
ATOM 1507 C C . LEU A 1 193 ? 1.876 6.667 -1.566 1.00 88.38 193 LEU A C 1
ATOM 1509 O O . LEU A 1 193 ? 2.728 5.788 -1.489 1.00 88.38 193 LEU A O 1
ATOM 1513 N N . THR A 1 194 ? 0.585 6.415 -1.790 1.00 87.81 194 THR A N 1
ATOM 1514 C CA . THR A 1 194 ? 0.032 5.067 -1.920 1.00 87.81 194 THR A CA 1
ATOM 1515 C C . THR A 1 194 ? -1.196 5.047 -2.835 1.00 87.81 194 THR A C 1
ATOM 1517 O O . THR A 1 194 ? -1.821 6.080 -3.127 1.00 87.81 194 THR A O 1
ATOM 1520 N N . ARG A 1 195 ? -1.524 3.848 -3.319 1.00 88.75 195 ARG A N 1
ATOM 1521 C CA . ARG A 1 195 ? -2.692 3.533 -4.137 1.00 88.75 195 ARG A CA 1
ATOM 1522 C C . ARG A 1 195 ? -3.380 2.294 -3.565 1.00 88.75 195 ARG A C 1
ATOM 1524 O O . ARG A 1 195 ? -2.996 1.170 -3.867 1.00 88.75 195 ARG A O 1
ATOM 1531 N N . PHE A 1 196 ? -4.475 2.501 -2.846 1.00 88.44 196 PHE A N 1
ATOM 1532 C CA . PHE A 1 196 ? -5.301 1.411 -2.343 1.00 88.44 196 PHE A CA 1
ATOM 1533 C C . PHE A 1 196 ? -6.223 0.892 -3.442 1.00 88.44 196 PHE A C 1
ATOM 1535 O O . PHE A 1 196 ? -7.103 1.615 -3.922 1.00 88.44 196 PHE A O 1
ATOM 1542 N N . GLN A 1 197 ? -6.055 -0.368 -3.832 1.00 87.75 197 GLN A N 1
ATOM 1543 C CA . GLN A 1 197 ? -6.968 -1.000 -4.776 1.00 87.75 197 GLN A CA 1
ATOM 1544 C C . GLN A 1 197 ? -8.299 -1.335 -4.082 1.00 87.75 197 GLN A C 1
ATOM 1546 O O . GLN A 1 197 ? -8.328 -1.910 -2.990 1.00 87.75 197 GLN A O 1
ATOM 1551 N N . LEU A 1 198 ? -9.409 -0.958 -4.716 1.00 89.44 198 LEU A N 1
ATOM 1552 C CA . LEU A 1 198 ? -10.757 -1.307 -4.272 1.00 89.44 198 LEU A CA 1
ATOM 1553 C C . LEU A 1 198 ? -11.160 -2.653 -4.885 1.00 89.44 198 LEU A C 1
ATOM 1555 O O . LEU A 1 198 ? -11.027 -2.860 -6.102 1.00 89.44 198 LEU A O 1
ATOM 1559 N N . ARG A 1 199 ? -11.672 -3.551 -4.041 1.00 88.44 199 ARG A N 1
ATOM 1560 C CA . ARG A 1 199 ? -12.246 -4.838 -4.447 1.00 88.44 199 ARG A CA 1
ATOM 1561 C C . ARG A 1 199 ? -13.516 -4.611 -5.261 1.00 88.44 199 ARG A C 1
ATOM 1563 O O . ARG A 1 199 ? -13.984 -3.487 -5.451 1.00 88.44 199 ARG A O 1
ATOM 1570 N N . GLU A 1 200 ? -14.031 -5.673 -5.857 1.00 84.44 200 GLU A N 1
ATOM 1571 C CA . GLU A 1 200 ? -15.280 -5.577 -6.609 1.00 84.44 200 GLU A CA 1
ATOM 1572 C C . GLU A 1 200 ? -16.445 -5.219 -5.690 1.00 84.44 200 GLU A C 1
ATOM 1574 O O . GLU A 1 200 ? -16.465 -5.603 -4.527 1.00 84.44 200 GLU A O 1
ATOM 1579 N N . GLY A 1 201 ? -17.350 -4.367 -6.174 1.00 87.69 201 GLY A N 1
ATOM 1580 C CA . GLY A 1 201 ? -18.443 -3.822 -5.365 1.00 87.69 201 GLY A CA 1
ATOM 1581 C C . GLY A 1 201 ? -18.030 -2.792 -4.303 1.00 87.69 201 GLY A C 1
ATOM 1582 O O . GLY A 1 201 ? -18.904 -2.119 -3.757 1.00 87.69 201 GLY A O 1
ATOM 1583 N N . GLU A 1 202 ? -16.736 -2.595 -4.026 1.00 92.62 202 GLU A N 1
ATOM 1584 C CA . GLU A 1 202 ? -16.303 -1.623 -3.021 1.00 92.62 202 GLU A CA 1
ATOM 1585 C C . GLU A 1 202 ? -16.401 -0.170 -3.507 1.00 92.62 202 GLU A C 1
ATOM 1587 O O . GLU A 1 202 ? -16.027 0.192 -4.631 1.00 92.62 202 GLU A O 1
ATOM 1592 N N . LYS A 1 203 ? -16.848 0.703 -2.603 1.00 93.06 203 LYS A N 1
ATOM 1593 C CA . LYS A 1 203 ? -16.846 2.158 -2.762 1.00 93.06 203 LYS A CA 1
ATOM 1594 C C . LYS A 1 203 ? -16.018 2.793 -1.652 1.00 93.06 203 LYS A C 1
ATOM 1596 O O . LYS A 1 203 ? -16.135 2.420 -0.490 1.00 93.06 203 LYS A O 1
ATOM 1601 N N . LEU A 1 204 ? -15.194 3.771 -2.019 1.00 94.12 204 LEU A N 1
ATOM 1602 C CA . LEU A 1 204 ? -14.480 4.601 -1.053 1.00 94.12 204 LEU A CA 1
ATOM 1603 C C . LEU A 1 204 ? -15.489 5.451 -0.271 1.00 94.12 204 LEU A C 1
ATOM 1605 O O . LEU A 1 204 ? -16.383 6.045 -0.879 1.00 94.12 204 LEU A O 1
ATOM 1609 N N . ALA A 1 205 ? -15.344 5.494 1.050 1.00 91.88 205 ALA A N 1
ATOM 1610 C CA . ALA A 1 205 ? -16.136 6.347 1.919 1.00 91.88 205 ALA A CA 1
ATOM 1611 C C . ALA A 1 205 ? -15.927 7.831 1.578 1.00 91.88 205 ALA A C 1
ATOM 1613 O O . ALA A 1 205 ? -14.890 8.243 1.054 1.00 91.88 205 ALA A O 1
ATOM 1614 N N . ASP A 1 206 ? -16.935 8.640 1.883 1.00 90.81 206 ASP A N 1
ATOM 1615 C CA . ASP A 1 206 ? -16.943 10.086 1.658 1.00 90.81 206 ASP A CA 1
ATOM 1616 C C . ASP A 1 206 ? -16.058 10.849 2.650 1.00 90.81 206 ASP A C 1
ATOM 1618 O O . ASP A 1 206 ? -15.759 12.023 2.424 1.00 90.81 206 ASP A O 1
ATOM 1622 N N . ARG A 1 207 ? -15.634 10.188 3.730 1.00 91.81 207 ARG A N 1
ATOM 1623 C CA . ARG A 1 207 ? -14.798 10.754 4.782 1.00 91.81 207 ARG A CA 1
ATOM 1624 C C . ARG A 1 207 ? -13.549 9.931 5.041 1.00 91.81 207 ARG A C 1
ATOM 1626 O O . ARG A 1 207 ? -13.515 8.718 4.841 1.00 91.81 207 ARG A O 1
ATOM 1633 N N . TRP A 1 208 ? -12.537 10.630 5.525 1.00 94.19 208 TRP A N 1
ATOM 1634 C CA . TRP A 1 208 ? -11.251 10.087 5.926 1.00 94.19 208 TRP A CA 1
ATOM 1635 C C . TRP A 1 208 ? -10.755 10.815 7.171 1.00 94.19 208 TRP A C 1
ATOM 1637 O O . TRP A 1 208 ? -11.201 11.920 7.489 1.00 94.19 208 TRP A O 1
ATOM 1647 N N . MET A 1 209 ? -9.868 10.156 7.901 1.00 93.56 209 MET A N 1
ATOM 1648 C CA . MET A 1 209 ? -9.357 10.590 9.190 1.00 93.56 209 MET A CA 1
ATOM 1649 C C . MET A 1 209 ? -7.854 10.797 9.110 1.00 93.56 209 MET A C 1
ATOM 1651 O O . MET A 1 209 ? -7.158 10.061 8.409 1.00 93.56 209 MET A O 1
ATOM 1655 N N . ILE A 1 210 ? -7.367 11.788 9.850 1.00 91.88 210 ILE A N 1
ATOM 1656 C CA . ILE A 1 210 ? -5.938 12.022 10.039 1.00 91.88 210 ILE A CA 1
ATOM 1657 C C . ILE A 1 210 ? -5.628 12.078 11.526 1.00 91.88 210 ILE A C 1
ATOM 1659 O O . ILE A 1 210 ? -6.294 12.806 12.264 1.00 91.88 210 ILE A O 1
ATOM 1663 N N . SER A 1 211 ? -4.593 11.355 11.937 1.00 90.75 211 SER A N 1
ATOM 1664 C CA . SER A 1 211 ? -3.982 11.444 13.262 1.00 90.75 211 SER A CA 1
ATOM 1665 C C . SER A 1 211 ? -2.457 11.439 13.151 1.00 90.75 211 SER A C 1
ATOM 1667 O O . SER A 1 211 ? -1.904 11.194 12.078 1.00 90.75 211 SER A O 1
ATOM 1669 N N . SER A 1 212 ? -1.774 11.710 14.258 1.00 87.69 212 SER A N 1
ATOM 1670 C CA . SER A 1 212 ? -0.314 11.638 14.345 1.00 87.69 212 SER A CA 1
ATOM 1671 C C . SER A 1 212 ? 0.080 10.595 15.392 1.00 87.69 212 SER A C 1
ATOM 1673 O O . SER A 1 212 ? -0.509 10.599 16.476 1.00 87.69 212 SER A O 1
ATOM 1675 N N . PRO A 1 213 ? 1.025 9.689 15.086 1.00 85.06 213 PRO A N 1
ATOM 1676 C CA . PRO A 1 213 ? 1.546 8.745 16.067 1.00 85.06 213 PRO A CA 1
ATOM 1677 C C . PRO A 1 213 ? 2.385 9.464 17.141 1.00 85.06 213 PRO A C 1
ATOM 1679 O O . PRO A 1 213 ? 2.917 10.543 16.875 1.00 85.06 213 PRO A O 1
ATOM 1682 N N . PRO A 1 214 ? 2.568 8.861 18.331 1.00 78.00 214 PRO A N 1
ATOM 1683 C CA . PRO A 1 214 ? 3.359 9.423 19.437 1.00 78.00 214 PRO A CA 1
ATOM 1684 C C . PRO A 1 214 ? 4.883 9.438 19.207 1.00 78.00 214 PRO A C 1
ATOM 1686 O O . PRO A 1 214 ? 5.650 9.697 20.131 1.00 78.00 214 PRO A O 1
ATOM 1689 N N . SER A 1 215 ? 5.348 9.163 17.990 1.00 68.94 215 SER A N 1
ATOM 1690 C CA . SER A 1 215 ? 6.768 9.151 17.646 1.00 68.94 215 SER A CA 1
ATOM 1691 C C . SER A 1 215 ? 7.316 10.569 17.421 1.00 68.94 215 SER A C 1
ATOM 1693 O O . SER A 1 215 ? 6.633 11.369 16.773 1.00 68.94 215 SER A O 1
ATOM 1695 N N . PRO A 1 216 ? 8.563 10.877 17.828 1.00 56.94 216 PRO A N 1
ATOM 1696 C CA . PRO A 1 216 ? 9.231 12.102 17.405 1.00 56.94 216 PRO A CA 1
ATOM 1697 C C . PRO A 1 216 ? 9.387 12.090 15.882 1.00 56.94 216 PRO A C 1
ATOM 1699 O O . PRO A 1 216 ? 10.020 11.205 15.312 1.00 56.94 216 PRO A O 1
ATOM 1702 N N . GLY A 1 217 ? 8.770 13.059 15.216 1.00 60.09 217 GLY A N 1
ATOM 1703 C CA . GLY A 1 217 ? 8.828 13.172 13.767 1.00 60.09 217 GLY A CA 1
ATOM 1704 C C . GLY A 1 217 ? 7.541 13.718 13.173 1.00 60.09 217 GLY A C 1
ATOM 1705 O O . GLY A 1 217 ? 6.461 13.637 13.752 1.00 60.09 217 GLY A O 1
ATOM 1706 N N . ASN A 1 218 ? 7.668 14.273 11.976 1.00 76.25 218 ASN A N 1
ATOM 1707 C CA . ASN A 1 218 ? 6.568 14.811 11.189 1.00 76.25 218 ASN A CA 1
ATOM 1708 C C . ASN A 1 218 ? 5.762 13.658 10.549 1.00 76.25 218 ASN A C 1
ATOM 1710 O O . ASN A 1 218 ? 5.663 13.567 9.327 1.00 76.25 218 ASN A O 1
ATOM 1714 N N . LYS A 1 219 ? 5.224 12.736 11.360 1.00 87.19 219 LYS A N 1
ATOM 1715 C CA . LYS A 1 219 ? 4.448 11.584 10.882 1.00 87.19 219 LYS A CA 1
ATOM 1716 C C . LYS A 1 219 ? 2.944 11.847 10.927 1.00 87.19 219 LYS A C 1
ATOM 1718 O O . LYS A 1 219 ? 2.419 12.443 11.869 1.00 87.19 219 LYS A O 1
ATOM 1723 N N . TRP A 1 220 ? 2.244 11.365 9.906 1.00 89.31 220 TRP A N 1
ATOM 1724 C CA . TRP A 1 220 ? 0.802 11.534 9.741 1.00 89.31 220 TRP A CA 1
ATOM 1725 C C . TRP A 1 220 ? 0.168 10.243 9.262 1.00 89.31 220 TRP A C 1
ATOM 1727 O O . TRP A 1 220 ? 0.446 9.788 8.156 1.00 89.31 220 TRP A O 1
ATOM 1737 N N . THR A 1 221 ? -0.735 9.685 10.053 1.00 92.25 221 THR A N 1
ATOM 1738 C CA . THR A 1 221 ? -1.514 8.520 9.651 1.00 92.25 221 THR A CA 1
ATOM 1739 C C . THR A 1 221 ? -2.830 8.956 9.050 1.00 92.25 221 THR A C 1
ATOM 1741 O O . THR A 1 221 ? -3.634 9.650 9.673 1.00 92.25 221 THR A O 1
ATOM 1744 N N . VAL A 1 222 ? -3.046 8.516 7.820 1.00 93.94 222 VAL A N 1
ATOM 1745 C CA . VAL A 1 222 ? -4.280 8.672 7.072 1.00 93.94 222 VAL A CA 1
ATOM 1746 C C . VAL A 1 222 ? -5.060 7.370 7.165 1.00 93.94 222 VAL A C 1
ATOM 1748 O O . VAL A 1 222 ? -4.560 6.317 6.771 1.00 93.94 222 VAL A O 1
ATOM 1751 N N . VAL A 1 223 ? -6.303 7.456 7.634 1.00 95.25 223 VAL A N 1
ATOM 1752 C CA . VAL A 1 223 ? -7.246 6.336 7.627 1.00 95.25 223 VAL A CA 1
ATOM 1753 C C . VAL A 1 223 ? -8.451 6.685 6.772 1.00 95.25 223 VAL A C 1
ATOM 1755 O O . VAL A 1 223 ? -9.261 7.546 7.113 1.00 95.25 223 VAL A O 1
ATOM 1758 N N . ALA A 1 224 ? -8.586 5.990 5.652 1.00 95.06 224 ALA A N 1
ATOM 1759 C CA . ALA A 1 224 ? -9.791 5.983 4.839 1.00 95.06 224 ALA A CA 1
ATOM 1760 C C . ALA A 1 224 ? -10.521 4.646 4.996 1.00 95.06 224 ALA A C 1
ATOM 1762 O O . ALA A 1 224 ? -10.113 3.764 5.755 1.00 95.06 224 ALA A O 1
ATOM 1763 N N . SER A 1 225 ? -11.643 4.479 4.302 1.00 94.88 225 SER A N 1
ATOM 1764 C CA . SER A 1 225 ? -12.397 3.227 4.367 1.00 94.88 225 SER A CA 1
ATOM 1765 C C . SER A 1 225 ? -13.028 2.888 3.033 1.00 94.88 225 SER A C 1
ATOM 1767 O O . SER A 1 225 ? -13.582 3.757 2.364 1.00 94.88 225 SER A O 1
ATOM 1769 N N . ALA A 1 226 ? -12.968 1.618 2.659 1.00 94.75 226 ALA A N 1
ATOM 1770 C CA . ALA A 1 226 ? -13.749 1.060 1.569 1.00 94.75 226 ALA A CA 1
ATOM 1771 C C . ALA A 1 226 ? -14.949 0.305 2.146 1.00 94.75 226 ALA A C 1
ATOM 1773 O O . ALA A 1 226 ? -14.826 -0.385 3.157 1.00 94.75 226 ALA A O 1
ATOM 1774 N N . ARG A 1 227 ? -16.112 0.440 1.511 1.00 92.25 227 ARG A N 1
ATOM 1775 C CA . ARG A 1 227 ? -17.337 -0.264 1.891 1.00 92.25 227 ARG A CA 1
ATOM 1776 C C . ARG A 1 227 ? -17.813 -1.143 0.745 1.00 92.25 227 ARG A C 1
ATOM 1778 O O . ARG A 1 227 ? -17.971 -0.633 -0.365 1.00 92.25 227 ARG A O 1
ATOM 1785 N N . SER A 1 228 ? -18.057 -2.423 1.010 1.00 90.75 228 SER A N 1
ATOM 1786 C CA . SER A 1 228 ? -18.675 -3.333 0.039 1.00 90.75 228 SER A CA 1
ATOM 1787 C C . SER A 1 228 ? -20.176 -3.058 -0.118 1.00 90.75 228 SER A C 1
ATOM 1789 O O . SER A 1 228 ? -20.791 -2.358 0.690 1.00 90.75 228 SER A O 1
ATOM 1791 N N . THR A 1 229 ? -20.794 -3.635 -1.146 1.00 83.38 229 THR A N 1
ATOM 1792 C CA . THR A 1 229 ? -22.255 -3.611 -1.341 1.00 83.38 229 THR A CA 1
ATOM 1793 C C . THR A 1 229 ? -23.021 -4.252 -0.182 1.00 83.38 229 THR A C 1
ATOM 1795 O O . THR A 1 229 ? -24.102 -3.788 0.158 1.00 83.38 229 THR A O 1
ATOM 1798 N N . GLU A 1 230 ? -22.432 -5.252 0.473 1.00 83.75 230 GLU A N 1
ATOM 1799 C CA . GLU A 1 230 ? -22.979 -5.943 1.656 1.00 83.75 230 GLU A CA 1
ATOM 1800 C C . GLU A 1 230 ? -22.795 -5.135 2.956 1.00 83.75 230 GLU A C 1
ATOM 1802 O O . GLU A 1 230 ? -23.276 -5.501 4.032 1.00 83.75 230 GLU A O 1
ATOM 1807 N N . GLY A 1 231 ? -22.104 -3.996 2.873 1.00 79.75 231 GLY A N 1
ATOM 1808 C CA . GLY A 1 231 ? -21.831 -3.135 4.015 1.00 79.75 231 GLY A CA 1
ATOM 1809 C C . GLY A 1 231 ? -20.656 -3.588 4.879 1.00 79.75 231 GLY A C 1
ATOM 1810 O O . GLY A 1 231 ? -20.519 -3.066 5.982 1.00 79.75 231 GLY A O 1
ATOM 1811 N N . ARG A 1 232 ? -19.797 -4.501 4.399 1.00 87.81 232 ARG A N 1
ATOM 1812 C CA . ARG A 1 232 ? -18.509 -4.783 5.052 1.00 87.81 232 ARG A CA 1
ATOM 1813 C C . ARG A 1 232 ? -17.597 -3.569 4.918 1.00 87.81 232 ARG A C 1
ATOM 1815 O O . ARG A 1 232 ? -17.518 -2.958 3.847 1.00 87.81 232 ARG A O 1
ATOM 1822 N N . LEU A 1 233 ? -16.897 -3.241 5.998 1.00 93.06 233 LEU A N 1
ATOM 1823 C CA . LEU A 1 233 ? -15.994 -2.101 6.065 1.00 93.06 233 LEU A CA 1
ATOM 1824 C C . LEU A 1 233 ? -14.536 -2.567 6.096 1.00 93.06 233 LEU A C 1
ATOM 1826 O O . LEU A 1 233 ? -14.140 -3.418 6.897 1.00 93.06 233 LEU A O 1
ATOM 1830 N N . ARG A 1 234 ? -13.720 -1.984 5.220 1.00 94.25 234 ARG A N 1
ATOM 1831 C CA . ARG A 1 234 ? -12.285 -2.245 5.138 1.00 94.25 234 ARG A CA 1
ATOM 1832 C C . ARG A 1 234 ? -11.506 -0.953 5.378 1.00 94.25 234 ARG A C 1
ATOM 1834 O O . ARG A 1 234 ? -11.581 -0.049 4.538 1.00 94.25 234 ARG A O 1
ATOM 1841 N N . PRO A 1 235 ? -10.779 -0.841 6.500 1.00 95.12 235 PRO A N 1
ATOM 1842 C CA . PRO A 1 235 ? -9.871 0.272 6.739 1.00 95.12 235 PRO A CA 1
ATOM 1843 C C . PRO A 1 235 ? -8.771 0.315 5.672 1.00 95.12 235 PRO A C 1
ATOM 1845 O O . PRO A 1 235 ? -8.259 -0.719 5.243 1.00 95.12 235 PRO A O 1
ATOM 1848 N N . LEU A 1 236 ? -8.428 1.521 5.228 1.00 94.38 236 LEU A N 1
ATOM 1849 C CA . LEU A 1 236 ? -7.315 1.801 4.325 1.00 94.38 236 LEU A CA 1
ATOM 1850 C C . LEU A 1 236 ? -6.365 2.734 5.072 1.00 94.38 236 LEU A C 1
ATOM 1852 O O . LEU A 1 236 ? -6.677 3.916 5.231 1.00 94.38 236 LEU A O 1
ATOM 1856 N N . VAL A 1 237 ? -5.259 2.195 5.575 1.00 94.38 237 VAL A N 1
ATOM 1857 C CA . VAL A 1 237 ? -4.348 2.902 6.483 1.00 94.38 237 VAL A CA 1
ATOM 1858 C C . VAL A 1 237 ? -3.019 3.152 5.783 1.00 94.38 237 VAL A C 1
ATOM 1860 O O . VAL A 1 237 ? -2.498 2.270 5.108 1.00 94.38 237 VAL A O 1
ATOM 1863 N N . HIS A 1 238 ? -2.479 4.359 5.924 1.00 92.56 238 HIS A N 1
ATOM 1864 C CA . HIS A 1 238 ? -1.119 4.685 5.500 1.00 92.56 238 HIS A CA 1
ATOM 1865 C C . HIS A 1 238 ? -0.541 5.769 6.399 1.00 92.56 238 HIS A C 1
ATOM 1867 O O . HIS A 1 238 ? -1.196 6.787 6.634 1.00 92.56 238 HIS A O 1
ATOM 1873 N N . THR A 1 239 ? 0.689 5.576 6.864 1.00 91.06 239 THR A N 1
ATOM 1874 C CA . THR A 1 239 ? 1.399 6.571 7.668 1.00 91.06 239 THR A CA 1
ATOM 1875 C C . THR A 1 239 ? 2.477 7.225 6.825 1.00 91.06 239 THR A C 1
ATOM 1877 O O . THR A 1 239 ? 3.456 6.606 6.446 1.00 91.06 239 THR A O 1
ATOM 1880 N N . LEU A 1 240 ? 2.303 8.507 6.539 1.00 88.19 240 LEU A N 1
ATOM 1881 C CA . LEU A 1 240 ? 3.327 9.320 5.909 1.00 88.19 240 LEU A CA 1
ATOM 1882 C C . LEU A 1 240 ? 4.388 9.701 6.941 1.00 88.19 240 LEU A C 1
ATOM 1884 O O . LEU A 1 240 ? 4.047 10.295 7.961 1.00 88.19 240 LEU A O 1
ATOM 1888 N N . ASP A 1 241 ? 5.658 9.487 6.616 1.00 86.00 241 ASP A N 1
ATOM 1889 C CA . ASP A 1 241 ? 6.778 10.201 7.227 1.00 86.00 241 ASP A CA 1
ATOM 1890 C C . ASP A 1 241 ? 7.290 11.268 6.252 1.00 86.00 241 ASP A C 1
ATOM 1892 O O . ASP A 1 241 ? 7.774 10.965 5.158 1.00 86.00 241 ASP A O 1
ATOM 1896 N N . THR A 1 242 ? 7.161 12.546 6.615 1.00 82.38 242 THR A N 1
ATOM 1897 C CA . THR A 1 242 ? 7.562 13.624 5.703 1.00 82.38 242 THR A CA 1
ATOM 1898 C C . THR A 1 242 ? 9.075 13.737 5.540 1.00 82.38 242 THR A C 1
ATOM 1900 O O . THR A 1 242 ? 9.526 14.279 4.530 1.00 82.38 242 THR A O 1
ATOM 1903 N N . ALA A 1 243 ? 9.873 13.233 6.489 1.00 80.75 243 ALA A N 1
ATOM 1904 C CA . ALA A 1 243 ? 11.332 13.215 6.363 1.00 80.75 243 ALA A CA 1
ATOM 1905 C C . ALA A 1 243 ? 11.785 12.337 5.187 1.00 80.75 243 ALA A C 1
ATOM 1907 O O . ALA A 1 243 ? 12.817 12.597 4.569 1.00 80.75 243 ALA A O 1
ATOM 1908 N N . LEU A 1 244 ? 10.959 11.355 4.828 1.00 81.25 244 LEU A N 1
ATOM 1909 C CA . LEU A 1 244 ? 11.213 10.412 3.753 1.00 81.25 244 LEU A CA 1
ATOM 1910 C C . LEU A 1 244 ? 10.790 10.945 2.374 1.00 81.25 244 LEU A C 1
ATOM 1912 O O . LEU A 1 244 ? 11.052 10.319 1.354 1.00 81.25 244 LEU A O 1
ATOM 1916 N N . LEU A 1 245 ? 10.179 12.128 2.266 1.00 85.00 245 LEU A N 1
ATOM 1917 C CA . LEU A 1 245 ? 9.768 12.656 0.961 1.00 85.00 245 LEU A CA 1
ATOM 1918 C C . LEU A 1 245 ? 10.950 13.196 0.147 1.00 85.00 245 LEU A C 1
ATOM 1920 O O . LEU A 1 245 ? 11.229 14.398 0.080 1.00 85.00 245 LEU A O 1
ATOM 1924 N N . SER A 1 246 ? 11.621 12.305 -0.578 1.00 85.81 246 SER A N 1
ATOM 1925 C CA . SER A 1 246 ? 12.688 12.692 -1.490 1.00 85.81 246 SER A CA 1
ATOM 1926 C C . SER A 1 246 ? 12.127 13.449 -2.695 1.00 85.81 246 SER A C 1
ATOM 1928 O O . SER A 1 246 ? 11.342 12.922 -3.488 1.00 85.81 246 SER A O 1
ATOM 1930 N N . LYS A 1 247 ? 12.608 14.677 -2.939 1.00 88.06 247 LYS A N 1
ATOM 1931 C CA . LYS A 1 247 ? 12.296 15.452 -4.166 1.00 88.06 247 LYS A CA 1
ATOM 1932 C C . LYS A 1 247 ? 12.585 14.662 -5.442 1.00 88.06 247 LYS A C 1
ATOM 1934 O O . LYS A 1 247 ? 12.006 14.921 -6.490 1.00 88.06 247 LYS A O 1
ATOM 1939 N N . SER A 1 248 ? 13.520 13.722 -5.359 1.00 85.38 248 SER A N 1
ATOM 1940 C CA . SER A 1 248 ? 13.951 12.846 -6.442 1.00 85.38 248 SER A CA 1
ATOM 1941 C C . SER A 1 248 ? 12.841 11.887 -6.924 1.00 85.38 248 SER A C 1
ATOM 1943 O O . SER A 1 248 ? 12.827 11.526 -8.104 1.00 85.38 248 SER A O 1
ATOM 1945 N N . TRP A 1 249 ? 11.881 11.592 -6.041 1.00 87.44 249 TRP A N 1
ATOM 1946 C CA . TRP A 1 249 ? 10.684 10.778 -6.259 1.00 87.44 249 TRP A CA 1
ATOM 1947 C C . TRP A 1 249 ? 9.413 11.604 -6.510 1.00 87.44 249 TRP A C 1
ATOM 1949 O O . TRP A 1 249 ? 8.321 11.053 -6.632 1.00 87.44 249 TRP A O 1
ATOM 1959 N N . ALA A 1 250 ? 9.531 12.930 -6.638 1.00 91.19 250 ALA A N 1
ATOM 1960 C CA . ALA A 1 250 ? 8.402 13.766 -7.026 1.00 91.19 250 ALA A CA 1
ATOM 1961 C C . ALA A 1 250 ? 7.922 13.416 -8.447 1.00 91.19 250 ALA A C 1
ATOM 1963 O O . ALA A 1 250 ? 8.730 13.185 -9.351 1.00 91.19 250 ALA A O 1
ATOM 1964 N N . GLU A 1 251 ? 6.605 13.460 -8.672 1.00 91.44 251 GLU A N 1
ATOM 1965 C CA . GLU A 1 251 ? 5.960 13.040 -9.925 1.00 91.44 251 GLU A CA 1
ATOM 1966 C C . GLU A 1 251 ? 6.595 13.675 -11.163 1.00 91.44 251 GLU A C 1
ATOM 1968 O O . GLU A 1 251 ? 6.836 12.991 -12.154 1.00 91.44 251 GLU A O 1
ATOM 1973 N N . LYS A 1 252 ? 6.910 14.975 -11.097 1.00 92.75 252 LYS A N 1
ATOM 1974 C CA . LYS A 1 252 ? 7.530 15.701 -12.211 1.00 92.75 252 LYS A CA 1
ATOM 1975 C C . LYS A 1 252 ? 8.890 15.101 -12.589 1.00 92.75 252 LYS A C 1
ATOM 1977 O O . LYS A 1 252 ? 9.124 14.818 -13.759 1.00 92.75 252 LYS A O 1
ATOM 1982 N N . ARG A 1 253 ? 9.756 14.845 -11.602 1.00 91.75 253 ARG A N 1
ATOM 1983 C CA . ARG A 1 253 ? 11.098 14.286 -11.838 1.00 91.75 253 ARG A CA 1
ATOM 1984 C C . ARG A 1 253 ? 11.041 12.844 -12.327 1.00 91.75 253 ARG A C 1
ATOM 1986 O O . ARG A 1 253 ? 11.833 12.455 -13.181 1.00 91.75 253 ARG A O 1
ATOM 1993 N N . LEU A 1 254 ? 10.091 12.055 -11.827 1.00 91.19 254 LEU A N 1
ATOM 1994 C CA . LEU A 1 254 ? 9.883 10.691 -12.315 1.00 91.19 254 LEU A CA 1
ATOM 1995 C C . LEU A 1 254 ? 9.415 10.675 -13.765 1.00 91.19 254 LEU A C 1
ATOM 1997 O O . LEU A 1 254 ? 9.932 9.899 -14.566 1.00 91.19 254 LEU A O 1
ATOM 2001 N N . GLN A 1 255 ? 8.480 11.552 -14.122 1.00 91.94 255 GLN A N 1
ATOM 2002 C CA . GLN A 1 255 ? 8.027 11.694 -15.503 1.00 91.94 255 GLN A CA 1
ATOM 2003 C C . GLN A 1 255 ? 9.161 12.144 -16.428 1.00 91.94 255 GLN A C 1
ATOM 2005 O O . GLN A 1 255 ? 9.309 11.583 -17.512 1.00 91.94 255 GLN A O 1
ATOM 2010 N N . GLU A 1 256 ? 9.995 13.092 -15.996 1.00 93.38 256 GLU A N 1
ATOM 2011 C CA . GLU A 1 256 ? 11.199 13.505 -16.727 1.00 93.38 256 GLU A CA 1
ATOM 2012 C C . GLU A 1 256 ? 12.166 12.329 -16.923 1.00 93.38 256 GLU A C 1
ATOM 2014 O O . GLU A 1 256 ? 12.568 12.058 -18.054 1.00 93.38 256 GLU A O 1
ATOM 2019 N N . ARG A 1 257 ? 12.474 11.562 -15.866 1.00 93.56 257 ARG A N 1
ATOM 2020 C CA . ARG A 1 257 ? 13.345 10.375 -15.955 1.00 93.56 257 ARG A CA 1
ATOM 2021 C C . ARG A 1 257 ? 12.791 9.334 -16.927 1.00 93.56 257 ARG A C 1
ATOM 2023 O O . ARG A 1 257 ? 13.524 8.852 -17.787 1.00 93.56 257 ARG A O 1
ATOM 2030 N N . VAL A 1 258 ? 11.504 9.012 -16.825 1.00 94.25 258 VAL A N 1
ATOM 2031 C CA . VAL A 1 258 ? 10.832 8.050 -17.712 1.00 94.25 258 VAL A CA 1
ATOM 2032 C C . VAL A 1 258 ? 10.840 8.542 -19.161 1.00 94.25 258 VAL A C 1
ATOM 2034 O O .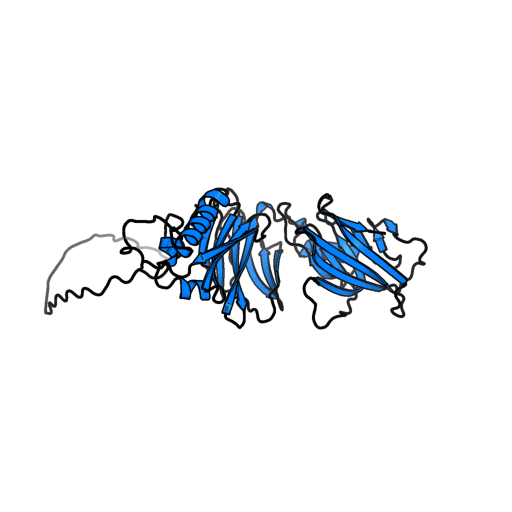 VAL A 1 258 ? 11.133 7.761 -20.068 1.00 94.25 258 VAL A O 1
ATOM 2037 N N . LYS A 1 259 ? 10.598 9.836 -19.392 1.00 94.25 259 LYS A N 1
ATOM 2038 C CA . LYS A 1 259 ? 10.672 10.450 -20.722 1.00 94.25 259 LYS A CA 1
ATOM 2039 C C . LYS A 1 259 ? 12.088 10.401 -21.299 1.00 94.25 259 LYS A C 1
ATOM 2041 O O . LYS A 1 259 ? 12.227 10.120 -22.485 1.00 94.25 259 LYS A O 1
ATOM 2046 N N . THR A 1 260 ? 13.125 10.616 -20.495 1.00 93.81 260 THR A N 1
ATOM 2047 C CA . THR A 1 260 ? 14.522 10.490 -20.944 1.00 93.81 260 THR A CA 1
ATOM 2048 C C . THR A 1 260 ? 14.848 9.064 -21.385 1.00 93.81 260 THR A C 1
ATOM 2050 O O . THR A 1 260 ? 15.497 8.875 -22.409 1.00 93.81 260 THR A O 1
ATOM 2053 N N . VAL A 1 261 ? 14.374 8.051 -20.653 1.00 92.56 261 VAL A N 1
ATOM 2054 C CA . VAL A 1 261 ? 14.720 6.647 -20.939 1.00 92.56 261 VAL A CA 1
ATOM 2055 C C . VAL A 1 261 ? 13.873 6.040 -22.067 1.00 92.56 261 VAL A C 1
ATOM 2057 O O . VAL A 1 261 ? 14.393 5.298 -22.902 1.00 92.56 261 VAL A O 1
ATOM 2060 N N . LEU A 1 262 ? 12.569 6.332 -22.112 1.00 93.56 262 LEU A N 1
ATOM 2061 C CA . LEU A 1 262 ? 11.627 5.708 -23.054 1.00 93.56 262 LEU A CA 1
ATOM 2062 C C . LEU A 1 262 ? 11.163 6.631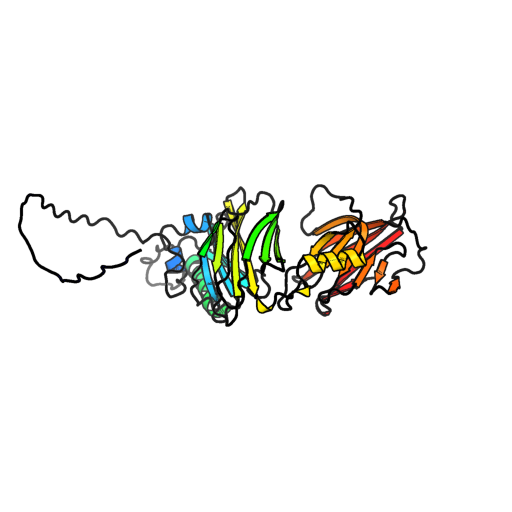 -24.191 1.00 93.56 262 LEU A C 1
ATOM 2064 O O . LEU A 1 262 ? 10.664 6.147 -25.216 1.00 93.56 262 LEU A O 1
ATOM 2068 N N . GLY A 1 263 ? 11.357 7.941 -24.057 1.00 92.56 263 GLY A N 1
ATOM 2069 C CA . GLY A 1 263 ? 10.878 8.963 -24.985 1.00 92.56 263 GLY A CA 1
ATOM 2070 C C . GLY A 1 263 ? 9.479 9.493 -24.651 1.00 92.56 263 GLY A C 1
ATOM 2071 O O . GLY A 1 263 ? 8.880 9.176 -23.623 1.00 92.56 263 GLY A O 1
ATOM 2072 N N . ASN A 1 264 ? 8.947 10.323 -25.551 1.00 91.69 264 ASN A N 1
ATOM 2073 C CA . ASN A 1 264 ? 7.607 10.902 -25.420 1.00 91.69 264 ASN A CA 1
ATOM 2074 C C . ASN A 1 264 ? 6.509 9.821 -25.415 1.00 91.69 264 ASN A C 1
ATOM 2076 O O . ASN A 1 264 ? 6.643 8.780 -26.057 1.00 91.69 264 ASN A O 1
ATOM 2080 N N . GLY A 1 265 ? 5.410 10.086 -24.699 1.00 89.25 265 GLY A N 1
ATOM 2081 C CA . GLY A 1 265 ? 4.271 9.166 -24.579 1.00 89.25 265 GLY A CA 1
ATOM 2082 C C . GLY A 1 265 ? 4.487 7.997 -23.611 1.00 89.25 265 GLY A C 1
ATOM 2083 O O . GLY A 1 265 ? 3.626 7.126 -23.509 1.00 89.25 265 GLY A O 1
ATOM 2084 N N . ALA A 1 266 ? 5.621 7.961 -22.906 1.00 93.31 266 ALA A N 1
ATOM 2085 C CA . ALA A 1 266 ? 5.861 6.983 -21.859 1.00 93.31 266 ALA A CA 1
ATOM 2086 C C . ALA A 1 266 ? 5.041 7.294 -20.596 1.00 93.31 266 ALA A C 1
ATOM 2088 O O . ALA A 1 266 ? 4.850 8.458 -20.235 1.00 93.31 266 ALA A O 1
ATOM 2089 N N . ARG A 1 267 ? 4.571 6.250 -19.911 1.00 91.69 267 ARG A N 1
ATOM 2090 C CA . ARG A 1 267 ? 3.781 6.362 -18.680 1.00 91.69 267 ARG A CA 1
ATOM 2091 C C . ARG A 1 267 ? 4.203 5.328 -17.646 1.00 91.69 267 ARG A C 1
ATOM 2093 O O . ARG A 1 267 ? 4.580 4.215 -17.995 1.00 91.69 267 ARG A O 1
ATOM 2100 N N . ILE A 1 268 ? 4.108 5.702 -16.375 1.00 91.38 268 ILE A N 1
ATOM 2101 C CA . ILE A 1 268 ? 4.315 4.797 -15.240 1.00 91.38 268 ILE A CA 1
ATOM 2102 C C . ILE A 1 268 ? 3.041 3.971 -15.069 1.00 91.38 268 ILE A C 1
ATOM 2104 O O . ILE A 1 268 ? 1.965 4.550 -14.899 1.00 91.38 268 ILE A O 1
ATOM 2108 N N . VAL A 1 269 ? 3.160 2.647 -15.125 1.00 89.56 269 VAL A N 1
ATOM 2109 C CA . VAL A 1 269 ? 2.018 1.716 -15.034 1.00 89.56 269 VAL A CA 1
ATOM 2110 C C . VAL A 1 269 ? 2.003 0.926 -13.739 1.00 89.56 269 VAL A C 1
ATOM 2112 O O . VAL A 1 269 ? 0.933 0.557 -13.268 1.00 89.56 269 VAL A O 1
ATOM 2115 N N . PHE A 1 270 ? 3.166 0.738 -13.126 1.00 88.62 270 PHE A N 1
ATOM 2116 C CA . PHE A 1 270 ? 3.280 0.159 -11.801 1.00 88.62 270 PHE A CA 1
ATOM 2117 C C . PHE A 1 270 ? 4.373 0.878 -11.016 1.00 88.62 270 PHE A C 1
ATOM 2119 O O . PHE A 1 270 ? 5.390 1.304 -11.566 1.00 88.62 270 PHE A O 1
ATOM 2126 N N . ARG A 1 271 ? 4.113 1.060 -9.728 1.00 87.38 271 ARG A N 1
ATOM 2127 C CA . ARG A 1 271 ? 5.011 1.647 -8.744 1.00 87.38 271 ARG A CA 1
ATOM 2128 C C . ARG A 1 271 ? 4.651 1.011 -7.414 1.00 87.38 271 ARG A C 1
ATOM 2130 O O . ARG A 1 271 ? 3.460 0.944 -7.103 1.00 87.38 271 ARG A O 1
ATOM 2137 N N . GLU A 1 272 ? 5.652 0.569 -6.676 1.00 79.94 272 GLU A N 1
ATOM 2138 C CA . GLU A 1 272 ? 5.429 0.082 -5.320 1.00 79.94 272 GLU A CA 1
ATOM 2139 C C . GLU A 1 272 ? 5.049 1.201 -4.353 1.00 79.94 272 GLU A C 1
ATOM 2141 O O . GLU A 1 272 ? 5.071 2.390 -4.687 1.00 79.94 272 GLU A O 1
ATOM 2146 N N . GLU A 1 273 ? 4.620 0.796 -3.164 1.00 74.00 273 GLU A N 1
ATOM 2147 C CA . GLU A 1 273 ? 4.398 1.725 -2.069 1.00 74.00 273 GLU A CA 1
ATOM 2148 C C . GLU A 1 273 ? 5.729 2.337 -1.632 1.00 74.00 273 GLU A C 1
ATOM 2150 O O . GLU A 1 273 ? 6.803 1.780 -1.867 1.00 74.00 273 GLU A O 1
ATOM 2155 N N . THR A 1 274 ? 5.651 3.537 -1.067 1.00 70.31 274 THR A N 1
ATOM 2156 C CA . THR A 1 274 ? 6.838 4.231 -0.565 1.00 70.31 274 THR A CA 1
ATOM 2157 C C . THR A 1 274 ? 7.342 3.473 0.657 1.00 70.31 274 THR A C 1
ATOM 2159 O O . THR A 1 274 ? 6.540 3.170 1.532 1.00 70.31 274 THR A O 1
ATOM 2162 N N . THR A 1 275 ? 8.632 3.153 0.705 1.00 67.06 275 THR A N 1
ATOM 2163 C CA . THR A 1 275 ? 9.250 2.504 1.867 1.00 67.06 275 THR A CA 1
ATOM 2164 C C . THR A 1 275 ? 9.869 3.524 2.815 1.00 67.06 275 THR A C 1
ATOM 2166 O O . THR A 1 275 ? 9.943 4.721 2.512 1.00 67.06 275 THR A O 1
ATOM 2169 N N . ASP A 1 276 ? 10.391 3.018 3.932 1.00 61.03 276 ASP A N 1
ATOM 2170 C CA . ASP A 1 276 ? 11.144 3.777 4.933 1.00 61.03 276 ASP A CA 1
ATOM 2171 C C . ASP A 1 276 ? 12.389 4.499 4.369 1.00 61.03 276 ASP A C 1
ATOM 2173 O O . ASP A 1 276 ? 12.921 5.400 5.008 1.00 61.03 276 ASP A O 1
ATOM 2177 N N . ASP A 1 277 ? 12.826 4.173 3.146 1.00 60.28 277 ASP A N 1
ATOM 2178 C CA . ASP A 1 277 ? 13.953 4.823 2.458 1.00 60.28 277 ASP A CA 1
ATOM 2179 C C . ASP A 1 277 ? 13.523 6.045 1.611 1.00 60.28 277 ASP A C 1
ATOM 2181 O O . ASP A 1 277 ? 14.339 6.692 0.943 1.00 60.28 277 ASP A O 1
ATOM 2185 N N . GLY A 1 278 ? 12.231 6.387 1.604 1.00 63.97 278 GLY A N 1
ATOM 2186 C CA . GLY A 1 278 ? 11.737 7.621 0.990 1.00 63.97 278 GLY A CA 1
ATOM 2187 C C . GLY A 1 278 ? 11.439 7.585 -0.503 1.00 63.97 278 GLY A C 1
ATOM 2188 O O . GLY A 1 278 ? 11.398 8.622 -1.183 1.00 63.97 278 GLY A O 1
ATOM 2189 N N . GLY A 1 279 ? 11.191 6.386 -1.018 1.00 75.88 279 GLY A N 1
ATOM 2190 C CA . GLY A 1 279 ? 10.706 6.138 -2.368 1.00 75.88 279 GLY A CA 1
ATOM 2191 C C . GLY A 1 279 ? 10.177 4.714 -2.528 1.00 75.88 279 GLY A C 1
ATOM 2192 O O . GLY A 1 279 ? 10.319 3.903 -1.621 1.00 75.88 279 GLY A O 1
ATOM 2193 N N . PRO A 1 280 ? 9.546 4.392 -3.665 1.00 82.38 280 PRO A N 1
ATOM 2194 C CA . PRO A 1 280 ? 9.215 3.016 -4.008 1.00 82.38 280 PRO A CA 1
ATOM 2195 C C . PRO A 1 280 ? 10.479 2.204 -4.321 1.00 82.38 280 PRO A C 1
ATOM 2197 O O . PRO A 1 280 ? 11.409 2.719 -4.944 1.00 82.38 280 PRO A O 1
ATOM 2200 N N . GLU A 1 281 ? 10.481 0.915 -3.983 1.00 85.62 281 GLU A N 1
ATOM 2201 C CA . GLU A 1 281 ? 11.609 0.019 -4.296 1.00 85.62 281 GLU A CA 1
ATOM 2202 C C . GLU A 1 281 ? 11.733 -0.256 -5.798 1.00 85.62 281 GLU A C 1
ATOM 2204 O O . GLU A 1 281 ? 12.820 -0.512 -6.315 1.00 85.62 281 GLU A O 1
ATOM 2209 N N . THR A 1 282 ? 10.618 -0.196 -6.530 1.00 89.56 282 THR A N 1
ATOM 2210 C CA . THR A 1 282 ? 10.629 -0.381 -7.978 1.00 89.56 282 THR A CA 1
ATOM 2211 C C . THR A 1 282 ? 9.496 0.339 -8.696 1.00 89.56 282 THR A C 1
ATOM 2213 O O . THR A 1 282 ? 8.436 0.663 -8.144 1.00 89.56 282 THR A O 1
ATOM 2216 N N . LEU A 1 283 ? 9.739 0.600 -9.979 1.00 93.00 283 LEU A N 1
ATOM 2217 C CA . LEU A 1 283 ? 8.818 1.261 -10.883 1.00 93.00 283 LEU A CA 1
ATOM 2218 C C . LEU A 1 283 ? 8.895 0.625 -12.273 1.00 93.00 283 LEU A C 1
ATOM 2220 O O . LEU A 1 283 ? 9.977 0.490 -12.841 1.00 93.00 283 LEU A O 1
ATOM 2224 N N . LEU A 1 284 ? 7.735 0.328 -12.858 1.00 95.06 284 LEU A N 1
ATOM 2225 C CA . LEU A 1 284 ? 7.590 -0.094 -14.250 1.00 95.06 284 LEU A CA 1
ATOM 2226 C C . LEU A 1 284 ? 6.919 1.022 -15.054 1.00 95.06 284 LEU A C 1
ATOM 2228 O O . LEU A 1 284 ? 5.816 1.487 -14.735 1.00 95.06 284 LEU A O 1
ATOM 2232 N N . ALA A 1 285 ? 7.576 1.425 -16.136 1.00 95.75 285 ALA A N 1
ATOM 2233 C CA . ALA A 1 285 ? 7.030 2.351 -17.116 1.00 95.75 285 ALA A CA 1
ATOM 2234 C C . ALA A 1 285 ? 7.072 1.758 -18.523 1.00 95.75 285 ALA A C 1
ATOM 2236 O O . ALA A 1 285 ? 7.931 0.941 -18.850 1.00 95.75 285 ALA A O 1
ATOM 2237 N N . VAL A 1 286 ? 6.135 2.188 -19.363 1.00 95.88 286 VAL A N 1
ATOM 2238 C CA . VAL A 1 286 ? 5.902 1.634 -20.703 1.00 95.88 286 VAL A CA 1
ATOM 2239 C C . VAL A 1 286 ? 5.634 2.731 -21.724 1.00 95.88 286 VAL A C 1
ATOM 2241 O O . VAL A 1 286 ? 5.271 3.853 -21.364 1.00 95.88 286 VAL A O 1
ATOM 2244 N N . ARG A 1 287 ? 5.753 2.391 -23.009 1.00 94.94 287 ARG A N 1
ATOM 2245 C CA . ARG A 1 287 ? 5.368 3.226 -24.154 1.00 94.94 287 ARG A CA 1
ATOM 2246 C C . ARG A 1 287 ? 4.640 2.389 -25.209 1.00 94.94 287 ARG A C 1
ATOM 2248 O O . ARG A 1 287 ? 5.026 1.249 -25.449 1.00 94.94 287 ARG A O 1
ATOM 2255 N N . GLY A 1 288 ? 3.654 2.984 -25.887 1.00 88.25 288 GLY A N 1
ATOM 2256 C CA . GLY A 1 288 ? 2.963 2.343 -27.018 1.00 88.25 288 GLY A CA 1
ATOM 2257 C C . GLY A 1 288 ? 2.012 1.225 -26.593 1.00 88.25 288 GLY A C 1
ATOM 2258 O O . GLY A 1 288 ? 1.926 0.183 -27.238 1.00 88.25 288 GLY A O 1
ATOM 2259 N N . GLU A 1 289 ? 1.354 1.413 -25.451 1.00 82.94 289 GLU A N 1
ATOM 2260 C CA . GLU A 1 289 ? 0.523 0.386 -24.839 1.00 82.94 289 GLU A CA 1
ATOM 2261 C C . GLU A 1 289 ? -0.740 0.093 -25.651 1.00 82.94 289 GLU A C 1
ATOM 2263 O O . GLU A 1 289 ? -1.505 0.992 -26.001 1.00 82.94 289 GLU A O 1
ATOM 2268 N N . LYS A 1 290 ? -0.981 -1.197 -25.870 1.00 78.62 290 LYS A N 1
ATOM 2269 C CA . LYS A 1 290 ? -2.272 -1.762 -26.244 1.00 78.62 290 LYS A CA 1
ATOM 2270 C C . LYS A 1 290 ? -2.672 -2.718 -25.112 1.00 78.62 290 LYS A C 1
ATOM 2272 O O . LYS A 1 290 ? -1.973 -3.715 -24.937 1.00 78.62 290 LYS A O 1
ATOM 2277 N N . PRO A 1 291 ? -3.700 -2.410 -24.304 1.00 67.88 291 PRO A N 1
ATOM 2278 C CA . PRO A 1 291 ? -4.120 -3.279 -23.206 1.00 67.88 291 PRO A CA 1
ATOM 2279 C C . PRO A 1 291 ? -4.639 -4.621 -23.742 1.00 67.88 291 PRO A C 1
ATOM 2281 O O . PRO A 1 291 ? -5.292 -4.640 -24.783 1.00 67.88 291 PRO A O 1
ATOM 2284 N N . PHE A 1 292 ? -4.352 -5.730 -23.045 1.00 59.84 292 PHE A N 1
ATOM 2285 C CA . PHE A 1 292 ? -4.745 -7.086 -23.483 1.00 59.84 292 PHE A CA 1
ATOM 2286 C C . PHE A 1 292 ? -5.821 -7.757 -22.627 1.00 59.84 292 PHE A C 1
ATOM 2288 O O . PHE A 1 292 ? -6.241 -8.853 -22.972 1.00 59.84 292 PHE A O 1
ATOM 2295 N N . LEU A 1 293 ? -6.310 -7.133 -21.553 1.00 53.19 293 LEU A N 1
ATOM 2296 C CA . LEU A 1 293 ? -7.317 -7.765 -20.699 1.00 53.19 293 LEU A CA 1
ATOM 2297 C C . LEU A 1 293 ? -8.431 -6.794 -20.300 1.00 53.19 293 LEU A C 1
ATOM 2299 O O . LEU A 1 293 ? -8.189 -5.755 -19.684 1.00 53.19 293 LEU A O 1
ATOM 2303 N N . SER A 1 294 ? -9.665 -7.178 -20.627 1.00 40.22 294 SER A N 1
ATOM 2304 C CA . SER A 1 294 ? -10.882 -6.734 -19.952 1.00 40.22 294 SER A CA 1
ATOM 2305 C C . SER A 1 294 ? -11.133 -7.681 -18.776 1.00 40.22 294 SER A C 1
ATOM 2307 O O . SER A 1 294 ? -11.508 -8.829 -18.986 1.00 40.22 294 SER A O 1
ATOM 2309 N N . GLY A 1 295 ? -10.899 -7.206 -17.551 1.00 49.22 295 GLY A N 1
ATOM 2310 C CA . GLY A 1 295 ? -10.993 -8.019 -16.333 1.00 49.22 295 GLY A CA 1
ATOM 2311 C C . GLY A 1 295 ? -9.632 -8.592 -15.939 1.00 49.22 295 GLY A C 1
ATOM 2312 O O . GLY A 1 295 ? -9.177 -9.582 -16.498 1.00 49.22 295 GLY A O 1
ATOM 2313 N N . SER A 1 296 ? -8.952 -7.936 -14.998 1.00 56.22 296 SER A N 1
ATOM 2314 C CA . SER A 1 296 ? -7.698 -8.438 -14.430 1.00 56.22 296 SER A CA 1
ATOM 2315 C C . SER A 1 296 ? -8.019 -9.441 -13.316 1.00 56.22 296 SER A C 1
ATOM 2317 O O . SER A 1 296 ? -8.686 -9.038 -12.359 1.00 56.22 296 SER A O 1
ATOM 2319 N N . PRO A 1 297 ? -7.551 -10.700 -13.405 1.00 65.31 297 PRO A N 1
ATOM 2320 C CA . PRO A 1 297 ? -7.586 -11.644 -12.291 1.00 65.31 297 PRO A CA 1
ATOM 2321 C C . PRO A 1 297 ? -6.904 -11.070 -11.045 1.00 65.31 297 PRO A C 1
ATOM 2323 O O . PRO A 1 297 ? -6.073 -10.158 -11.134 1.00 65.31 297 PRO A O 1
ATOM 2326 N N . GLU A 1 298 ? -7.228 -11.621 -9.878 1.00 66.00 298 GLU A N 1
ATOM 2327 C CA . GLU A 1 298 ? -6.549 -11.271 -8.633 1.00 66.00 298 GLU A CA 1
ATOM 2328 C C . GLU A 1 298 ? -5.028 -11.494 -8.754 1.00 66.00 298 GLU A C 1
ATOM 2330 O O . GLU A 1 298 ? -4.559 -12.379 -9.465 1.00 66.00 298 GLU A O 1
ATOM 2335 N N . GLY A 1 299 ? -4.237 -10.612 -8.139 1.00 75.69 299 GLY A N 1
ATOM 2336 C CA . GLY A 1 299 ? -2.770 -10.636 -8.231 1.00 75.69 299 GLY A CA 1
ATOM 2337 C C . GLY A 1 299 ? -2.164 -10.040 -9.513 1.00 75.69 299 GLY A C 1
ATOM 2338 O O . GLY A 1 299 ? -1.005 -9.628 -9.496 1.00 75.69 299 GLY A O 1
ATOM 2339 N N . VAL A 1 300 ? -2.919 -9.866 -10.604 1.00 84.31 300 VAL A N 1
ATOM 2340 C CA . VAL A 1 300 ? -2.403 -9.193 -11.812 1.00 84.31 300 VAL A CA 1
ATOM 2341 C C . VAL A 1 300 ? -2.361 -7.678 -11.592 1.00 84.31 300 VAL A C 1
ATOM 2343 O O . VAL A 1 300 ? -3.389 -7.029 -11.393 1.00 84.31 300 VAL A O 1
ATOM 2346 N N . ARG A 1 301 ? -1.162 -7.086 -11.627 1.00 85.06 301 ARG A N 1
ATOM 2347 C CA . ARG A 1 301 ? -0.954 -5.633 -11.469 1.00 85.06 301 ARG A CA 1
ATOM 2348 C C . ARG A 1 301 ? -0.831 -4.903 -12.796 1.00 85.06 301 ARG A C 1
ATOM 2350 O O . ARG A 1 301 ? -1.188 -3.729 -12.871 1.00 85.06 301 ARG A O 1
ATOM 2357 N N . TYR A 1 302 ? -0.349 -5.578 -13.834 1.00 88.88 302 TYR A N 1
ATOM 2358 C CA . TYR A 1 302 ? -0.248 -5.003 -15.169 1.00 88.88 302 TYR A CA 1
ATOM 2359 C C . TYR A 1 302 ? -0.240 -6.092 -16.242 1.00 88.88 302 TYR A C 1
ATOM 2361 O O . TYR A 1 302 ? 0.433 -7.103 -16.078 1.00 88.88 302 TYR A O 1
ATOM 2369 N N . ALA A 1 303 ? -0.970 -5.877 -17.339 1.00 90.62 303 ALA A N 1
ATOM 2370 C CA . ALA A 1 303 ? -1.010 -6.800 -18.470 1.00 90.62 303 ALA A CA 1
ATOM 2371 C C . ALA A 1 303 ? -1.290 -6.054 -19.783 1.00 90.62 303 ALA A C 1
ATOM 2373 O O . ALA A 1 303 ? -2.396 -5.551 -20.001 1.00 90.62 303 ALA A O 1
ATOM 2374 N N . ALA A 1 304 ? -0.298 -5.970 -20.669 1.00 91.19 304 ALA A N 1
ATOM 2375 C CA . ALA A 1 304 ? -0.453 -5.306 -21.964 1.00 91.19 304 ALA A CA 1
ATOM 2376 C C . ALA A 1 304 ? 0.661 -5.686 -22.944 1.00 91.19 304 ALA A C 1
ATOM 2378 O O . ALA A 1 304 ? 1.731 -6.126 -22.524 1.00 91.19 304 ALA A O 1
ATOM 2379 N N . ALA A 1 305 ? 0.450 -5.432 -24.242 1.00 92.31 305 ALA A N 1
ATOM 2380 C CA . ALA A 1 305 ? 1.559 -5.360 -25.184 1.00 92.31 305 ALA A CA 1
ATOM 2381 C C . ALA A 1 305 ? 1.976 -3.909 -25.389 1.00 92.31 305 ALA A C 1
ATOM 2383 O O . ALA A 1 305 ? 1.148 -3.014 -25.570 1.00 92.31 305 ALA A O 1
ATOM 2384 N N . VAL A 1 306 ? 3.278 -3.693 -25.380 1.00 94.12 306 VAL A N 1
ATOM 2385 C CA . VAL A 1 306 ? 3.925 -2.390 -25.373 1.00 94.12 306 VAL A CA 1
ATOM 2386 C C . VAL A 1 306 ? 5.038 -2.387 -26.407 1.00 94.12 306 VAL A C 1
ATOM 2388 O O . VAL A 1 306 ? 5.584 -3.431 -26.759 1.00 94.12 306 VAL A O 1
ATOM 2391 N N . ASP A 1 307 ? 5.403 -1.212 -26.892 1.00 93.25 307 ASP A N 1
ATOM 2392 C CA . ASP A 1 307 ? 6.522 -1.093 -27.825 1.00 93.25 307 ASP A CA 1
ATOM 2393 C C . ASP A 1 307 ? 7.853 -1.066 -27.070 1.00 93.25 307 ASP A C 1
ATOM 2395 O O . ASP A 1 307 ? 8.869 -1.560 -27.552 1.00 93.25 307 ASP A O 1
ATOM 2399 N N . ARG A 1 308 ? 7.867 -0.450 -25.882 1.00 95.25 308 ARG A N 1
ATOM 2400 C CA . ARG A 1 308 ? 9.047 -0.340 -25.015 1.00 95.25 308 ARG A CA 1
ATOM 2401 C C . ARG A 1 308 ? 8.634 -0.310 -23.556 1.00 95.25 308 ARG A C 1
ATOM 2403 O O . ARG A 1 308 ? 7.557 0.192 -23.231 1.00 95.25 308 ARG A O 1
ATOM 2410 N N . PHE A 1 309 ? 9.528 -0.751 -22.683 1.00 96.94 309 PHE A N 1
ATOM 2411 C CA . PHE A 1 309 ? 9.348 -0.638 -21.239 1.00 96.94 309 PHE A CA 1
ATOM 2412 C C . PHE A 1 309 ? 10.674 -0.456 -20.513 1.00 96.94 309 PHE A C 1
ATOM 2414 O O . PHE A 1 309 ? 11.737 -0.731 -21.072 1.00 96.94 309 PHE A O 1
ATOM 2421 N N . VAL A 1 310 ? 10.603 0.017 -19.273 1.00 97.25 310 VAL A N 1
ATOM 2422 C CA . VAL A 1 310 ? 11.740 0.128 -18.360 1.00 97.25 310 VAL A CA 1
ATOM 2423 C C . VAL A 1 310 ? 11.313 -0.237 -16.943 1.00 97.25 310 VAL A C 1
ATOM 2425 O O . VAL A 1 310 ? 10.243 0.177 -16.494 1.00 97.25 310 VAL A O 1
ATOM 2428 N N . ILE A 1 311 ? 12.175 -0.975 -16.253 1.00 96.56 311 ILE A N 1
ATOM 2429 C CA . ILE A 1 311 ? 12.127 -1.210 -14.813 1.00 96.56 311 ILE A CA 1
ATOM 2430 C C . ILE A 1 311 ? 13.209 -0.350 -14.171 1.00 96.56 311 ILE A C 1
ATOM 2432 O O . ILE A 1 311 ? 14.386 -0.461 -14.531 1.00 96.56 311 ILE A O 1
ATOM 2436 N N . LEU A 1 312 ? 12.803 0.504 -13.239 1.00 93.50 312 LEU A N 1
ATOM 2437 C CA . LEU A 1 312 ? 13.701 1.275 -12.390 1.00 93.50 312 LEU A CA 1
ATOM 2438 C C . LEU A 1 312 ? 13.746 0.656 -10.987 1.00 93.50 312 LEU A C 1
ATOM 2440 O O . LEU A 1 312 ? 12.721 0.170 -10.504 1.00 93.50 312 LEU A O 1
ATOM 2444 N N . ASP A 1 313 ? 14.914 0.680 -10.351 1.00 90.25 313 ASP A N 1
ATOM 2445 C CA . ASP A 1 313 ? 15.083 0.329 -8.931 1.00 90.25 313 ASP A CA 1
ATOM 2446 C C . ASP A 1 313 ? 14.814 1.522 -7.992 1.00 90.25 313 ASP A C 1
ATOM 2448 O O . ASP A 1 313 ? 14.479 2.627 -8.441 1.00 90.25 313 ASP A O 1
ATOM 2452 N N . GLY A 1 314 ? 15.003 1.297 -6.687 1.00 84.88 314 GLY A N 1
ATOM 2453 C CA . GLY A 1 314 ? 14.898 2.296 -5.618 1.00 84.88 314 GLY A CA 1
ATOM 2454 C C . GLY A 1 314 ? 15.904 3.452 -5.726 1.00 84.88 314 GLY A C 1
ATOM 2455 O O . GLY A 1 314 ? 15.728 4.502 -5.108 1.00 84.88 314 GLY A O 1
ATOM 2456 N N . GLU A 1 315 ? 16.925 3.333 -6.577 1.00 87.00 315 GLU A N 1
ATOM 2457 C CA . GLU A 1 315 ? 17.853 4.421 -6.901 1.00 87.00 315 GLU A CA 1
ATOM 2458 C C . GLU A 1 315 ? 17.494 5.135 -8.217 1.00 87.00 315 GLU A C 1
ATOM 2460 O O . GLU A 1 315 ? 18.119 6.137 -8.588 1.00 87.00 315 GLU A O 1
ATOM 2465 N N . ARG A 1 316 ? 16.446 4.674 -8.913 1.00 87.75 316 ARG A N 1
ATOM 2466 C CA . ARG A 1 316 ? 15.983 5.123 -10.241 1.00 87.75 316 ARG A CA 1
ATOM 2467 C C . ARG A 1 316 ? 16.962 4.785 -11.374 1.00 87.75 316 ARG A C 1
ATOM 2469 O O . ARG A 1 316 ? 16.897 5.386 -12.465 1.00 87.75 316 ARG A O 1
ATOM 2476 N N . LYS A 1 317 ? 17.860 3.827 -11.145 1.00 91.44 317 LYS A N 1
ATOM 2477 C CA . LYS A 1 317 ? 18.712 3.235 -12.180 1.00 91.44 317 LYS A CA 1
ATOM 2478 C C . LYS A 1 317 ? 17.895 2.232 -12.983 1.00 91.44 317 LYS A C 1
ATOM 2480 O O . LYS A 1 317 ? 16.933 1.641 -12.501 1.00 91.44 317 LYS A O 1
ATOM 2485 N N . VAL A 1 318 ? 18.237 2.096 -14.259 1.00 93.75 318 VAL A N 1
ATOM 2486 C CA . VAL A 1 318 ? 17.557 1.155 -15.151 1.00 93.75 318 VAL A CA 1
ATOM 2487 C C . VAL A 1 318 ? 18.066 -0.243 -14.841 1.00 93.75 318 VAL A C 1
ATOM 2489 O O . VAL A 1 318 ? 19.230 -0.527 -15.093 1.00 93.75 318 VAL A O 1
ATOM 2492 N N . ARG A 1 319 ? 17.190 -1.118 -14.345 1.00 95.44 319 ARG A N 1
ATOM 2493 C CA . ARG A 1 319 ? 17.505 -2.538 -14.133 1.00 95.44 319 ARG A CA 1
ATOM 2494 C C . ARG A 1 319 ? 17.262 -3.348 -15.392 1.00 95.44 319 ARG A C 1
ATOM 2496 O O . ARG A 1 319 ? 18.135 -4.086 -15.827 1.00 95.44 319 ARG A O 1
ATOM 2503 N N . PHE A 1 320 ? 16.105 -3.149 -16.020 1.00 96.75 320 PHE A N 1
ATOM 2504 C CA . PHE A 1 320 ? 15.765 -3.777 -17.293 1.00 96.75 320 PHE A CA 1
ATOM 2505 C C . PHE A 1 320 ? 15.078 -2.794 -18.226 1.00 96.75 320 PHE A C 1
ATOM 2507 O O . PHE A 1 320 ? 14.324 -1.922 -17.792 1.00 96.75 320 PHE A O 1
ATOM 2514 N N . ARG A 1 321 ? 15.304 -2.955 -19.526 1.00 96.31 321 ARG A N 1
ATOM 2515 C CA . ARG A 1 321 ? 14.636 -2.190 -20.575 1.00 96.31 321 ARG A CA 1
ATOM 2516 C C . ARG A 1 321 ? 14.370 -3.077 -21.784 1.00 96.31 321 ARG A C 1
ATOM 2518 O O . ARG A 1 321 ? 15.305 -3.626 -22.360 1.00 96.31 321 ARG A O 1
ATOM 2525 N N . GLY A 1 322 ? 13.113 -3.135 -22.212 1.00 95.50 322 GLY A N 1
ATOM 2526 C CA . GLY A 1 322 ? 12.734 -3.688 -23.512 1.00 95.50 322 GLY A CA 1
ATOM 2527 C C . GLY A 1 322 ? 12.860 -2.628 -24.600 1.00 95.50 322 GLY A C 1
ATOM 2528 O O . GLY A 1 322 ? 12.251 -1.553 -24.507 1.00 95.50 322 GLY A O 1
ATOM 2529 N N . ASN A 1 323 ? 13.675 -2.894 -25.618 1.00 93.25 323 ASN A N 1
ATOM 2530 C CA . ASN A 1 323 ? 13.860 -2.008 -26.766 1.00 93.25 323 ASN A CA 1
ATOM 2531 C C . ASN A 1 323 ? 14.105 -2.806 -28.066 1.00 93.25 323 ASN A C 1
ATOM 2533 O O . ASN A 1 323 ? 13.876 -4.006 -28.115 1.00 93.25 323 ASN A O 1
ATOM 2537 N N . SER A 1 324 ? 14.545 -2.143 -29.140 1.00 89.69 324 SER A N 1
ATOM 2538 C CA . SER A 1 324 ? 14.779 -2.793 -30.440 1.00 89.69 324 SER A CA 1
ATOM 2539 C C . SER A 1 324 ? 15.871 -3.870 -30.435 1.00 89.69 324 SER A C 1
ATOM 2541 O O . SER A 1 324 ? 15.897 -4.701 -31.331 1.00 89.69 324 SER A O 1
ATOM 2543 N N . ALA A 1 325 ? 16.762 -3.869 -29.444 1.00 89.81 325 ALA A N 1
ATOM 2544 C CA . ALA A 1 325 ? 17.788 -4.892 -29.251 1.00 89.81 325 ALA A CA 1
ATOM 2545 C C . ALA A 1 325 ? 17.305 -6.073 -28.378 1.00 89.81 325 ALA A C 1
ATOM 2547 O O . ALA A 1 325 ? 18.107 -6.915 -27.975 1.00 89.81 325 ALA A O 1
ATOM 2548 N N . GLY A 1 326 ? 16.011 -6.128 -28.046 1.00 92.38 326 GLY A N 1
ATOM 2549 C CA . GLY A 1 326 ? 15.433 -7.110 -27.128 1.00 92.38 326 GLY A CA 1
ATOM 2550 C C . GLY A 1 326 ? 15.435 -6.631 -25.675 1.00 92.38 326 GLY A C 1
ATOM 2551 O O . GLY A 1 326 ? 15.247 -5.438 -25.399 1.00 92.38 326 GLY A O 1
ATOM 2552 N N . LEU A 1 327 ? 15.607 -7.566 -24.737 1.00 94.88 327 LEU A N 1
ATOM 2553 C CA . LEU A 1 327 ? 15.664 -7.278 -23.303 1.00 94.88 327 LEU A CA 1
ATOM 2554 C C . LEU A 1 327 ? 17.099 -6.960 -22.861 1.00 94.88 327 LEU A C 1
ATOM 2556 O O . LEU A 1 327 ? 18.007 -7.781 -22.997 1.00 94.88 327 LEU A O 1
ATOM 2560 N N . VAL A 1 328 ? 17.296 -5.756 -22.323 1.00 95.00 328 VAL A N 1
ATOM 2561 C CA . VAL A 1 328 ? 18.601 -5.241 -21.888 1.00 95.00 328 VAL A CA 1
ATOM 2562 C C . VAL A 1 328 ? 18.609 -5.032 -20.377 1.00 95.00 328 VAL A C 1
ATOM 2564 O O . VAL A 1 328 ? 17.752 -4.316 -19.859 1.00 95.00 328 VAL A O 1
ATOM 2567 N N . ARG A 1 329 ? 19.590 -5.610 -19.683 1.00 94.94 329 ARG A N 1
ATOM 2568 C CA . ARG A 1 329 ? 19.873 -5.420 -18.256 1.00 94.94 329 ARG A CA 1
ATOM 2569 C C . ARG A 1 329 ? 20.909 -4.315 -18.042 1.00 94.94 329 ARG A C 1
ATOM 2571 O O . ARG A 1 329 ? 21.883 -4.228 -18.793 1.00 94.94 329 ARG A O 1
ATOM 2578 N N . ASP A 1 330 ? 20.700 -3.482 -17.024 1.00 93.50 330 ASP A N 1
ATOM 2579 C CA . ASP A 1 330 ? 21.626 -2.421 -16.590 1.00 93.50 330 ASP A CA 1
ATOM 2580 C C . ASP A 1 330 ? 22.101 -1.509 -17.741 1.00 93.50 330 ASP A C 1
ATOM 2582 O O . ASP A 1 330 ? 23.265 -1.125 -17.832 1.00 93.50 330 ASP A O 1
ATOM 2586 N N . GLU A 1 331 ? 21.192 -1.224 -18.682 1.00 90.00 331 GLU A N 1
ATOM 2587 C CA . GLU A 1 331 ? 21.400 -0.433 -19.913 1.00 90.00 331 GLU A CA 1
ATOM 2588 C C . GLU A 1 331 ? 22.415 -0.991 -20.925 1.00 90.00 331 GLU A C 1
ATOM 2590 O O . GLU A 1 331 ? 22.501 -0.461 -22.033 1.00 90.00 331 GLU A O 1
ATOM 2595 N N . LYS A 1 332 ? 23.152 -2.056 -20.592 1.00 90.25 332 LYS A N 1
ATOM 2596 C CA . LYS A 1 332 ? 24.324 -2.504 -21.363 1.00 90.25 332 LYS A CA 1
ATOM 2597 C C . LYS A 1 332 ? 24.264 -3.960 -21.810 1.00 90.25 332 LYS A C 1
ATOM 2599 O O . LYS A 1 332 ? 24.784 -4.288 -22.871 1.00 90.25 332 LYS A O 1
ATOM 2604 N N . ILE A 1 333 ? 23.660 -4.840 -21.016 1.00 92.12 333 ILE A N 1
ATOM 2605 C CA . ILE A 1 333 ? 23.777 -6.289 -21.204 1.00 92.12 333 ILE A CA 1
ATOM 2606 C C . ILE A 1 333 ? 22.516 -6.807 -21.887 1.00 92.12 333 ILE A C 1
ATOM 2608 O O . ILE A 1 333 ? 21.457 -6.866 -21.269 1.00 92.12 333 ILE A O 1
ATOM 2612 N N . ARG A 1 334 ? 22.612 -7.200 -23.159 1.00 92.88 334 ARG A N 1
ATOM 2613 C CA . ARG A 1 334 ? 21.528 -7.934 -23.830 1.00 92.88 334 ARG A CA 1
ATOM 2614 C C . ARG A 1 334 ? 21.422 -9.322 -23.202 1.00 92.88 334 ARG A C 1
ATOM 2616 O O . ARG A 1 334 ? 22.427 -10.025 -23.142 1.00 92.88 334 ARG A O 1
ATOM 2623 N N . LEU A 1 335 ? 20.235 -9.698 -22.725 1.00 92.00 335 LEU A N 1
ATOM 2624 C CA . LEU A 1 335 ? 20.041 -11.011 -22.098 1.00 92.00 335 LEU A CA 1
ATOM 2625 C C . LEU A 1 335 ? 20.128 -12.158 -23.106 1.00 92.00 335 LEU A C 1
ATOM 2627 O O . LEU A 1 335 ? 20.601 -13.230 -22.754 1.00 92.00 335 LEU A O 1
ATOM 2631 N N . ASP A 1 336 ? 19.715 -11.915 -24.349 1.00 89.69 336 ASP A N 1
ATOM 2632 C CA . ASP A 1 336 ? 19.852 -12.870 -25.445 1.00 89.69 336 ASP A CA 1
ATOM 2633 C C . ASP A 1 336 ? 20.489 -12.184 -26.670 1.00 89.69 336 ASP A C 1
ATOM 2635 O O . ASP A 1 336 ? 19.797 -11.545 -27.474 1.00 89.69 336 ASP A O 1
ATOM 2639 N N . PRO A 1 337 ? 21.829 -12.241 -26.799 1.00 89.88 337 PRO A N 1
ATOM 2640 C CA . PRO A 1 337 ? 22.545 -11.678 -27.941 1.00 89.88 337 PRO A CA 1
ATOM 2641 C C . PRO A 1 337 ? 22.294 -12.419 -29.260 1.00 89.88 337 PRO A C 1
ATOM 2643 O O . PRO A 1 337 ? 22.593 -11.858 -30.313 1.00 89.88 337 PRO A O 1
ATOM 2646 N N . SER A 1 338 ? 21.773 -13.653 -29.218 1.00 88.25 338 SER A N 1
ATOM 2647 C CA . SER A 1 338 ? 21.540 -14.471 -30.417 1.00 88.25 338 SER A CA 1
ATOM 2648 C C . SER A 1 338 ? 20.356 -13.972 -31.248 1.00 88.25 338 SER A C 1
ATOM 2650 O O . SER A 1 338 ? 20.307 -14.178 -32.461 1.00 88.25 338 SER A O 1
ATOM 2652 N N . LEU A 1 339 ? 19.421 -13.261 -30.612 1.00 85.81 339 LEU A N 1
ATOM 2653 C CA . LEU A 1 339 ? 18.286 -12.656 -31.295 1.00 85.81 339 LEU A CA 1
ATOM 2654 C C . LEU A 1 339 ? 18.745 -11.450 -32.132 1.00 85.81 339 LEU A C 1
ATOM 2656 O O . LEU A 1 339 ? 19.494 -10.603 -31.634 1.00 85.81 339 LEU A O 1
ATOM 2660 N N . PRO A 1 340 ? 18.290 -11.302 -33.386 1.00 82.81 340 PRO A N 1
ATOM 2661 C CA . PRO A 1 340 ? 18.604 -10.123 -34.180 1.00 82.81 340 PRO A CA 1
ATOM 2662 C C . PRO A 1 340 ? 17.950 -8.873 -33.582 1.00 82.81 340 PRO A C 1
ATOM 2664 O O . PRO A 1 340 ? 16.897 -8.935 -32.944 1.00 82.81 340 PRO A O 1
ATOM 2667 N N . GLU A 1 341 ? 18.564 -7.714 -33.812 1.00 87.00 341 GLU A N 1
ATOM 2668 C CA . GLU A 1 341 ? 17.913 -6.448 -33.490 1.00 87.00 341 GLU A CA 1
ATOM 2669 C C . GLU A 1 341 ? 16.741 -6.211 -34.447 1.00 87.00 341 GLU A C 1
ATOM 2671 O O . GLU A 1 341 ? 16.906 -6.220 -35.667 1.00 87.00 341 GLU A O 1
ATOM 2676 N N . ASP A 1 342 ? 15.560 -5.941 -33.898 1.00 84.06 342 ASP A N 1
ATOM 2677 C CA . ASP A 1 342 ? 14.375 -5.599 -34.675 1.00 84.06 342 ASP A CA 1
ATOM 2678 C C . ASP A 1 342 ? 13.767 -4.297 -34.147 1.00 84.06 342 ASP A C 1
ATOM 2680 O O . ASP A 1 342 ? 13.250 -4.207 -33.029 1.00 84.06 342 ASP A O 1
ATOM 2684 N N . ARG A 1 343 ? 13.793 -3.262 -34.995 1.00 83.50 343 ARG A N 1
ATOM 2685 C CA . ARG A 1 343 ? 13.213 -1.939 -34.711 1.00 83.50 343 ARG A CA 1
ATOM 2686 C C . ARG A 1 343 ? 11.700 -1.980 -34.490 1.00 83.50 343 ARG A C 1
ATOM 2688 O O . ARG A 1 343 ? 11.165 -1.031 -33.915 1.00 83.50 343 ARG A O 1
ATOM 2695 N N . LYS A 1 344 ? 11.033 -3.040 -34.946 1.00 85.25 344 LYS A N 1
ATOM 2696 C CA . LYS A 1 344 ? 9.600 -3.299 -34.783 1.00 85.25 344 LYS A CA 1
ATOM 2697 C C . LYS A 1 344 ? 9.299 -4.301 -33.664 1.00 85.25 344 LYS A C 1
ATOM 2699 O O . LYS A 1 344 ? 8.130 -4.650 -33.508 1.00 85.25 344 LYS A O 1
ATOM 2704 N N . SER A 1 345 ? 10.302 -4.710 -32.878 1.00 85.06 345 SER A N 1
ATOM 2705 C CA . SER A 1 345 ? 10.092 -5.548 -31.693 1.00 85.06 345 SER A CA 1
ATOM 2706 C C . SER A 1 345 ? 9.053 -4.921 -30.773 1.00 85.06 345 SER A C 1
ATOM 2708 O O . SER A 1 345 ? 9.092 -3.718 -30.493 1.00 85.06 345 SER A O 1
ATOM 2710 N N . ARG A 1 346 ? 8.142 -5.754 -30.279 1.00 92.38 346 ARG A N 1
ATOM 2711 C CA . ARG A 1 346 ? 7.165 -5.390 -29.247 1.00 92.38 346 ARG A CA 1
ATOM 2712 C C . ARG A 1 346 ? 7.306 -6.352 -28.079 1.00 92.38 346 ARG A C 1
ATOM 2714 O O . ARG A 1 346 ? 7.935 -7.396 -28.204 1.00 92.38 346 ARG A O 1
ATOM 2721 N N . PHE A 1 347 ? 6.717 -6.004 -26.947 1.00 94.81 347 PHE A N 1
ATOM 2722 C CA . PHE A 1 347 ? 6.784 -6.809 -25.736 1.00 94.81 347 PHE A CA 1
ATOM 2723 C C . PHE A 1 347 ? 5.386 -7.055 -25.205 1.00 94.81 347 PHE A C 1
ATOM 2725 O O . PHE A 1 347 ? 4.599 -6.114 -25.145 1.00 94.81 347 PHE A O 1
ATOM 2732 N N . ARG A 1 348 ? 5.072 -8.280 -24.793 1.00 94.94 348 ARG A N 1
ATOM 2733 C CA . ARG A 1 348 ? 3.924 -8.558 -23.926 1.00 94.94 348 ARG A CA 1
ATOM 2734 C C . ARG A 1 348 ? 4.426 -8.618 -22.495 1.00 94.94 348 ARG A C 1
ATOM 2736 O O . ARG A 1 348 ? 5.368 -9.344 -22.209 1.00 94.94 348 ARG A O 1
ATOM 2743 N N . LEU A 1 349 ? 3.821 -7.825 -21.624 1.00 95.38 349 LEU A N 1
ATOM 2744 C CA . LEU A 1 349 ? 4.170 -7.757 -20.214 1.00 95.38 349 LEU A CA 1
ATOM 2745 C C . LEU A 1 349 ? 3.022 -8.306 -19.387 1.00 95.38 349 LEU A C 1
ATOM 2747 O O . LEU A 1 349 ? 1.877 -7.900 -19.597 1.00 95.38 349 LEU A O 1
ATOM 2751 N N . LEU A 1 350 ? 3.352 -9.159 -18.425 1.00 93.81 350 LEU A N 1
ATOM 2752 C CA . LEU A 1 350 ? 2.451 -9.612 -17.376 1.00 93.81 350 LEU A CA 1
ATOM 2753 C C . LEU A 1 350 ? 3.165 -9.468 -16.033 1.00 93.81 350 LEU A C 1
ATOM 2755 O O . LEU A 1 350 ? 4.099 -10.205 -15.743 1.00 93.81 350 LEU A O 1
ATOM 2759 N N . LEU A 1 351 ? 2.735 -8.493 -15.236 1.00 92.69 351 LEU A N 1
ATOM 2760 C CA . LEU A 1 351 ? 3.203 -8.299 -13.869 1.00 92.69 351 LEU A CA 1
ATOM 2761 C C . LEU A 1 351 ? 2.189 -8.899 -12.902 1.00 92.69 351 LEU A C 1
ATOM 2763 O O . LEU A 1 351 ? 1.066 -8.388 -12.782 1.00 92.69 351 LEU A O 1
ATOM 2767 N N . THR A 1 352 ? 2.610 -9.923 -12.176 1.00 90.31 352 THR A N 1
ATOM 2768 C CA . THR A 1 352 ? 1.866 -10.514 -11.068 1.00 90.31 352 THR A CA 1
ATOM 2769 C C . THR A 1 352 ? 2.538 -10.171 -9.746 1.00 90.31 352 THR A C 1
ATOM 2771 O O . THR A 1 352 ? 3.762 -10.126 -9.628 1.00 90.31 352 THR A O 1
ATOM 2774 N N . VAL A 1 353 ? 1.712 -9.877 -8.748 1.00 86.31 353 VAL A N 1
ATOM 2775 C CA . VAL A 1 353 ? 2.118 -9.678 -7.359 1.00 86.31 353 VAL A CA 1
ATOM 2776 C C . VAL A 1 353 ? 1.180 -10.513 -6.506 1.00 86.31 353 VAL A C 1
ATOM 2778 O O . VAL A 1 353 ? -0.029 -10.270 -6.503 1.00 86.31 353 VAL A O 1
ATOM 2781 N N . GLY A 1 354 ? 1.741 -11.485 -5.804 1.00 81.50 354 GLY A N 1
ATOM 2782 C CA . GLY A 1 354 ? 1.019 -12.385 -4.916 1.00 81.50 354 GLY A CA 1
ATOM 2783 C C . GLY A 1 354 ? 1.870 -12.749 -3.711 1.00 81.50 354 GLY A C 1
ATOM 2784 O O . GLY A 1 354 ? 2.838 -12.057 -3.399 1.00 81.50 354 GLY A O 1
ATOM 2785 N N . GLU A 1 355 ? 1.513 -13.846 -3.063 1.00 76.38 355 GLU A N 1
ATOM 2786 C CA . GLU A 1 355 ? 2.257 -14.423 -1.948 1.00 76.38 355 GLU A CA 1
ATOM 2787 C C . GLU A 1 355 ? 2.576 -15.884 -2.266 1.00 76.38 355 GLU A C 1
ATOM 2789 O O . GLU A 1 355 ? 1.737 -16.607 -2.806 1.00 76.38 355 GLU A O 1
ATOM 2794 N N . GLN A 1 356 ? 3.791 -16.321 -1.949 1.00 73.19 356 GLN A N 1
ATOM 2795 C CA . GLN A 1 356 ? 4.206 -17.718 -2.008 1.00 73.19 356 GLN A CA 1
ATOM 2796 C C . GLN A 1 356 ? 4.896 -18.038 -0.686 1.00 73.19 356 GLN A C 1
ATOM 2798 O O . GLN A 1 356 ? 5.857 -17.371 -0.317 1.00 73.19 356 GLN A O 1
ATOM 2803 N N . ASN A 1 357 ? 4.392 -19.035 0.041 1.00 69.44 357 ASN A N 1
ATOM 2804 C CA . ASN A 1 357 ? 4.892 -19.402 1.373 1.00 69.44 357 ASN A CA 1
ATOM 2805 C C . ASN A 1 357 ? 4.898 -18.231 2.381 1.00 69.44 357 ASN A C 1
ATOM 2807 O O . ASN A 1 357 ? 5.783 -18.146 3.222 1.00 69.44 357 ASN A O 1
ATOM 2811 N N . GLY A 1 358 ? 3.927 -17.315 2.280 1.00 61.72 358 GLY A N 1
ATOM 2812 C CA . GLY A 1 358 ? 3.838 -16.126 3.138 1.00 61.72 358 GLY A CA 1
ATOM 2813 C C . GLY A 1 358 ? 4.767 -14.974 2.738 1.00 61.72 358 GLY A C 1
ATOM 2814 O O . GLY A 1 358 ? 4.666 -13.891 3.307 1.00 61.72 358 GLY A O 1
ATOM 2815 N N . GLU A 1 359 ? 5.628 -15.156 1.734 1.00 68.00 359 GLU A N 1
ATOM 2816 C CA . GLU A 1 359 ? 6.467 -14.082 1.210 1.00 68.00 359 GLU A CA 1
ATOM 2817 C C . GLU A 1 359 ? 5.846 -13.445 -0.036 1.00 68.00 359 GLU A C 1
ATOM 2819 O O . GLU A 1 359 ? 5.337 -14.150 -0.914 1.00 68.00 359 GLU A O 1
ATOM 2824 N N . PRO A 1 360 ? 5.903 -12.110 -0.175 1.00 71.88 360 PRO A N 1
ATOM 2825 C CA . PRO A 1 360 ? 5.380 -11.441 -1.353 1.00 71.88 360 PRO A CA 1
ATOM 2826 C C . PRO A 1 360 ? 6.225 -11.801 -2.578 1.00 71.88 360 PRO A C 1
ATOM 2828 O O . PRO A 1 360 ? 7.381 -11.401 -2.683 1.00 71.88 360 PRO A O 1
ATOM 2831 N N . VAL A 1 361 ? 5.650 -12.511 -3.543 1.00 85.62 361 VAL A N 1
ATOM 2832 C CA . VAL A 1 361 ? 6.324 -12.852 -4.800 1.00 85.62 361 VAL A CA 1
ATOM 2833 C C . VAL A 1 361 ? 5.855 -11.920 -5.900 1.00 85.62 361 VAL A C 1
ATOM 2835 O O . VAL A 1 361 ? 4.660 -11.665 -6.080 1.00 85.62 361 VAL A O 1
ATOM 2838 N N . ARG A 1 362 ? 6.822 -11.400 -6.656 1.00 90.25 362 ARG A N 1
ATOM 2839 C CA . ARG A 1 362 ? 6.577 -10.499 -7.780 1.00 90.25 362 ARG A CA 1
ATOM 2840 C C . ARG A 1 362 ? 7.273 -11.069 -9.000 1.00 90.25 362 ARG A C 1
ATOM 2842 O O . ARG A 1 362 ? 8.491 -11.260 -8.984 1.00 90.25 362 ARG A O 1
ATOM 2849 N N . VAL A 1 363 ? 6.496 -11.331 -10.043 1.00 93.94 363 VAL A N 1
ATOM 2850 C CA . VAL A 1 363 ? 6.998 -11.885 -11.299 1.00 93.94 363 VAL A CA 1
ATOM 2851 C C . VAL A 1 363 ? 6.557 -10.982 -12.435 1.00 93.94 363 VAL A C 1
ATOM 2853 O O . VAL A 1 363 ? 5.377 -10.662 -12.578 1.00 93.94 363 VAL A O 1
ATOM 2856 N N . LEU A 1 364 ? 7.520 -10.556 -13.243 1.00 95.81 364 LEU A N 1
ATOM 2857 C CA . LEU A 1 364 ? 7.267 -9.911 -14.517 1.00 95.81 364 LEU A CA 1
ATOM 2858 C C . LEU A 1 364 ? 7.663 -10.869 -15.635 1.00 95.81 364 LEU A C 1
ATOM 2860 O O . LEU A 1 364 ? 8.847 -11.056 -15.921 1.00 95.81 364 LEU A O 1
ATOM 2864 N N . THR A 1 365 ? 6.657 -11.432 -16.293 1.00 95.69 365 THR A N 1
ATOM 2865 C CA . THR A 1 365 ? 6.839 -12.180 -17.535 1.00 95.69 365 THR A CA 1
ATOM 2866 C C . THR A 1 365 ? 6.919 -11.195 -18.696 1.00 95.69 365 THR A C 1
ATOM 2868 O O . THR A 1 365 ? 6.079 -10.297 -18.835 1.00 95.69 365 THR A O 1
ATOM 2871 N N . VAL A 1 366 ? 7.947 -11.355 -19.523 1.00 96.75 366 VAL A N 1
ATOM 2872 C CA . VAL A 1 366 ? 8.221 -10.527 -20.696 1.00 96.75 366 VAL A CA 1
ATOM 2873 C C . VAL A 1 366 ? 8.300 -11.432 -21.916 1.00 96.75 366 VAL A C 1
ATOM 2875 O O . VAL A 1 366 ? 9.302 -12.114 -22.107 1.00 96.75 366 VAL A O 1
ATOM 2878 N N . ASP A 1 367 ? 7.294 -11.390 -22.783 1.00 95.12 367 ASP A N 1
ATOM 2879 C CA . ASP A 1 367 ? 7.396 -12.014 -24.103 1.00 95.12 367 ASP A CA 1
ATOM 2880 C C . ASP A 1 367 ? 7.920 -10.984 -25.101 1.00 95.12 367 ASP A C 1
ATOM 2882 O O . ASP A 1 367 ? 7.289 -9.948 -25.321 1.00 95.12 367 ASP A O 1
ATOM 2886 N N . GLN A 1 368 ? 9.053 -11.257 -25.739 1.00 94.75 368 GLN A N 1
ATOM 2887 C CA . GLN A 1 368 ? 9.507 -10.511 -26.906 1.00 94.75 368 GLN A CA 1
ATOM 2888 C C . GLN A 1 368 ? 8.756 -11.014 -28.139 1.00 94.75 368 GLN A C 1
ATOM 2890 O O . GLN A 1 368 ? 8.779 -12.204 -28.449 1.00 94.75 368 GLN A O 1
ATOM 2895 N N . LEU A 1 369 ? 8.091 -10.100 -28.840 1.00 91.88 369 LEU A N 1
ATOM 2896 C CA . LEU A 1 369 ? 7.217 -10.390 -29.968 1.00 91.88 369 LEU A CA 1
ATOM 2897 C C . LEU A 1 369 ? 7.833 -9.930 -31.291 1.00 91.88 369 LEU A C 1
ATOM 2899 O O . LEU A 1 369 ? 8.427 -8.848 -31.363 1.00 91.88 369 LEU A O 1
ATOM 2903 N N . THR A 1 370 ? 7.590 -10.693 -32.357 1.00 86.06 370 THR A N 1
ATOM 2904 C CA . THR A 1 370 ? 7.810 -10.244 -33.739 1.00 86.06 370 THR A CA 1
ATOM 2905 C C . THR A 1 370 ? 6.816 -9.143 -34.125 1.00 86.06 370 THR A C 1
ATOM 2907 O O . THR A 1 370 ? 5.794 -8.927 -33.464 1.00 86.06 370 THR A O 1
ATOM 2910 N N . PHE A 1 371 ? 7.040 -8.485 -35.268 1.00 81.38 371 PHE A N 1
ATOM 2911 C CA . PHE A 1 371 ? 6.066 -7.539 -35.831 1.00 81.38 371 PHE A CA 1
ATOM 2912 C C . PHE A 1 371 ? 4.689 -8.171 -36.120 1.00 81.38 371 PHE A C 1
ATOM 2914 O O . PHE A 1 371 ? 3.692 -7.450 -36.175 1.00 81.38 371 PHE A O 1
ATOM 2921 N N . ARG A 1 372 ? 4.633 -9.500 -36.306 1.00 83.44 372 ARG A N 1
ATOM 2922 C CA . ARG A 1 372 ? 3.398 -10.276 -36.513 1.00 83.44 372 ARG A CA 1
ATOM 2923 C C . ARG A 1 372 ? 2.702 -10.651 -35.201 1.00 83.44 372 ARG A C 1
ATOM 2925 O O . ARG A 1 372 ? 1.575 -11.127 -35.236 1.00 83.44 372 ARG A O 1
ATOM 2932 N N . GLY A 1 373 ? 3.335 -10.393 -34.054 1.00 84.06 373 GLY A N 1
ATOM 2933 C CA . GLY A 1 373 ? 2.801 -10.709 -32.728 1.00 84.06 373 GLY A CA 1
ATOM 2934 C C . GLY A 1 373 ? 3.129 -12.117 -32.226 1.00 84.06 373 GLY A C 1
ATOM 2935 O O . GLY A 1 373 ? 2.576 -12.524 -31.206 1.00 84.06 373 GLY A O 1
ATOM 2936 N N . GLU A 1 374 ? 4.018 -12.840 -32.909 1.00 89.62 374 GLU A N 1
ATOM 2937 C CA . GLU A 1 374 ? 4.495 -14.166 -32.498 1.00 89.62 374 GLU A CA 1
ATOM 2938 C C . GLU A 1 374 ? 5.555 -14.027 -31.403 1.00 89.62 374 GLU A C 1
ATOM 2940 O O . GLU A 1 374 ? 6.398 -13.131 -31.471 1.00 89.62 374 GLU A O 1
ATOM 2945 N N . VAL A 1 375 ? 5.519 -14.904 -30.399 1.00 93.38 375 VAL A N 1
ATOM 2946 C CA . VAL A 1 375 ? 6.506 -14.912 -29.313 1.00 93.38 375 VAL A CA 1
ATOM 2947 C C . VAL A 1 375 ? 7.822 -15.486 -29.831 1.00 93.38 375 VAL A C 1
ATOM 2949 O O . VAL A 1 375 ? 7.870 -16.620 -30.294 1.00 93.38 375 VAL A O 1
ATOM 2952 N N . VAL A 1 376 ? 8.888 -14.695 -29.735 1.00 92.50 376 VAL A N 1
ATOM 2953 C CA . VAL A 1 376 ? 10.261 -15.100 -30.068 1.00 92.50 376 VAL A CA 1
ATOM 2954 C C . VAL A 1 376 ? 10.950 -15.699 -28.848 1.00 92.50 376 VAL A C 1
ATOM 2956 O O . VAL A 1 376 ? 11.649 -16.703 -28.945 1.00 92.50 376 VAL A O 1
ATOM 2959 N N . ARG A 1 377 ? 10.770 -15.058 -27.691 1.00 93.75 377 ARG A N 1
ATOM 2960 C CA . ARG A 1 377 ? 11.404 -15.439 -26.430 1.00 93.75 377 ARG A CA 1
ATOM 2961 C C . ARG A 1 377 ? 10.561 -14.952 -25.263 1.00 93.75 377 ARG A C 1
ATOM 2963 O O . ARG A 1 377 ? 10.071 -13.825 -25.303 1.00 93.75 377 ARG A O 1
ATOM 2970 N N . THR A 1 378 ? 10.468 -15.768 -24.223 1.00 95.12 378 THR A N 1
ATOM 2971 C CA . THR A 1 378 ? 9.878 -15.391 -22.937 1.00 95.12 378 THR A CA 1
ATOM 2972 C C . THR A 1 378 ? 10.985 -15.267 -21.899 1.00 95.12 378 THR A C 1
ATOM 2974 O O . THR A 1 378 ? 11.887 -16.105 -21.840 1.00 95.12 378 THR A O 1
ATOM 2977 N N . TYR A 1 379 ? 10.925 -14.207 -21.101 1.00 95.69 379 TYR A N 1
ATOM 2978 C CA . TYR A 1 379 ? 11.809 -13.970 -19.968 1.00 95.69 379 TYR A CA 1
ATOM 2979 C C . TYR A 1 379 ? 10.975 -13.861 -18.698 1.00 95.69 379 TYR A C 1
ATOM 2981 O O . TYR A 1 379 ? 9.943 -13.187 -18.693 1.00 95.69 379 TYR A O 1
ATOM 2989 N N . GLU A 1 380 ? 11.454 -14.457 -17.613 1.00 95.88 380 GLU A N 1
ATOM 2990 C CA . GLU A 1 380 ? 10.860 -14.288 -16.291 1.00 95.88 380 GLU A CA 1
ATOM 2991 C C . GLU A 1 380 ? 11.797 -13.467 -15.413 1.00 95.88 380 GLU A C 1
ATOM 2993 O O . GLU A 1 380 ? 12.946 -13.840 -15.156 1.00 95.88 380 GLU A O 1
ATOM 2998 N N . LEU A 1 381 ? 11.305 -12.308 -14.982 1.00 96.00 381 LEU A N 1
ATOM 2999 C CA . LEU A 1 381 ? 11.996 -11.444 -14.040 1.00 96.00 381 LEU A CA 1
ATOM 3000 C C . LEU A 1 381 ? 11.330 -11.595 -12.674 1.00 96.00 381 LEU A C 1
ATOM 3002 O O . LEU A 1 381 ? 10.161 -11.243 -12.516 1.00 96.00 381 LEU A O 1
ATOM 3006 N N . ILE A 1 382 ? 12.065 -12.106 -11.693 1.00 93.88 382 ILE A N 1
ATOM 3007 C CA . ILE A 1 382 ? 11.569 -12.368 -10.340 1.00 93.88 382 ILE A CA 1
ATOM 3008 C C . ILE A 1 382 ? 12.175 -11.350 -9.386 1.00 93.88 382 ILE A C 1
ATOM 3010 O O . ILE A 1 382 ? 13.349 -11.000 -9.496 1.00 93.88 382 ILE A O 1
ATOM 3014 N N . TRP A 1 383 ? 11.369 -10.841 -8.464 1.00 92.00 383 TRP A N 1
ATOM 3015 C CA . TRP A 1 383 ? 11.852 -9.933 -7.435 1.00 92.00 383 TRP A CA 1
ATOM 3016 C C . TRP A 1 383 ? 12.709 -10.647 -6.389 1.00 92.00 383 TRP A C 1
ATOM 3018 O O . TRP A 1 383 ? 12.278 -11.630 -5.792 1.00 92.00 383 TRP A O 1
ATOM 3028 N N . ASN A 1 384 ? 13.901 -10.108 -6.147 1.00 89.38 384 ASN A N 1
ATOM 3029 C CA . ASN A 1 384 ? 14.794 -10.510 -5.071 1.00 89.38 384 ASN A CA 1
ATOM 3030 C C . ASN A 1 384 ? 14.672 -9.500 -3.916 1.00 89.38 384 ASN A C 1
ATOM 3032 O O . ASN A 1 384 ? 15.037 -8.332 -4.080 1.00 89.38 384 ASN A O 1
ATOM 3036 N N . HIS A 1 385 ? 14.158 -9.952 -2.765 1.00 83.25 385 HIS A N 1
ATOM 3037 C CA . HIS A 1 385 ? 13.936 -9.110 -1.579 1.00 83.25 385 HIS A CA 1
ATOM 3038 C C . HIS A 1 385 ? 15.228 -8.582 -0.967 1.00 83.25 385 HIS A C 1
ATOM 3040 O O . HIS A 1 385 ? 15.302 -7.401 -0.643 1.00 83.25 385 HIS A O 1
ATOM 3046 N N . GLU A 1 386 ? 16.263 -9.415 -0.875 1.00 84.56 386 GLU A N 1
ATOM 3047 C CA . GLU A 1 386 ? 17.552 -9.023 -0.295 1.00 84.56 386 GLU A CA 1
ATOM 3048 C C . GLU A 1 386 ? 18.223 -7.922 -1.117 1.00 84.56 386 GLU A C 1
ATOM 3050 O O . GLU A 1 386 ? 18.768 -6.960 -0.577 1.00 84.56 386 GLU A O 1
ATOM 3055 N N . LYS A 1 387 ? 18.156 -8.040 -2.446 1.00 85.81 387 LYS A N 1
ATOM 3056 C CA . LYS A 1 387 ? 18.764 -7.077 -3.374 1.00 85.81 387 LYS A CA 1
ATOM 3057 C C . LYS A 1 387 ? 17.846 -5.914 -3.734 1.00 85.81 387 LYS A C 1
ATOM 3059 O O . LYS A 1 387 ? 18.281 -5.031 -4.474 1.00 85.81 387 LYS A O 1
ATOM 3064 N N . LYS A 1 388 ? 16.589 -5.933 -3.275 1.00 85.19 388 LYS A N 1
ATOM 3065 C CA . LYS A 1 388 ? 15.534 -4.971 -3.629 1.00 85.19 388 LYS A CA 1
ATOM 3066 C C . LYS A 1 388 ? 15.477 -4.691 -5.140 1.00 85.19 388 LYS A C 1
ATOM 3068 O O . LYS A 1 388 ? 15.439 -3.540 -5.583 1.00 85.19 388 LYS A O 1
ATOM 3073 N N . ALA A 1 389 ? 15.536 -5.745 -5.955 1.00 88.38 389 ALA A N 1
ATOM 3074 C CA . ALA A 1 389 ? 15.566 -5.616 -7.409 1.00 88.38 389 ALA A CA 1
ATOM 3075 C C . ALA A 1 389 ? 14.992 -6.842 -8.122 1.00 88.38 389 ALA A C 1
ATOM 3077 O O . ALA A 1 389 ? 15.071 -7.966 -7.635 1.00 88.38 389 ALA A O 1
ATOM 3078 N N . PHE A 1 390 ? 14.484 -6.636 -9.340 1.00 91.56 390 PHE A N 1
ATOM 3079 C CA . PHE A 1 390 ? 14.207 -7.742 -10.253 1.00 91.56 390 PHE A CA 1
ATOM 3080 C C . PHE A 1 390 ? 15.509 -8.412 -10.711 1.00 91.56 390 PHE A C 1
ATOM 3082 O O . PHE A 1 390 ? 16.503 -7.738 -11.005 1.00 91.56 390 PHE A O 1
ATOM 3089 N N . GLU A 1 391 ? 15.465 -9.732 -10.842 1.00 93.25 391 GLU A N 1
ATOM 3090 C CA . GLU A 1 391 ? 16.514 -10.579 -11.400 1.00 93.25 391 GLU A CA 1
ATOM 3091 C C . GLU A 1 391 ? 15.934 -11.474 -12.494 1.00 93.25 391 GLU A C 1
ATOM 3093 O O . GLU A 1 391 ? 14.783 -11.894 -12.429 1.00 93.25 391 GLU A O 1
ATOM 3098 N N . TYR A 1 392 ? 16.733 -11.757 -13.520 1.00 92.00 392 TYR A N 1
ATOM 3099 C CA . TYR A 1 392 ? 16.344 -12.693 -14.570 1.00 92.00 392 TYR A CA 1
ATOM 3100 C C . TYR A 1 392 ? 16.602 -14.121 -14.097 1.00 92.00 392 TYR A C 1
ATOM 3102 O O . TYR A 1 392 ? 17.736 -14.441 -13.734 1.00 92.00 392 TYR A O 1
ATOM 3110 N N . LYS A 1 393 ? 15.564 -14.960 -14.124 1.00 83.75 393 LYS A N 1
ATOM 3111 C CA . LYS A 1 393 ? 15.684 -16.405 -13.932 1.00 83.75 393 LYS A CA 1
ATOM 3112 C C . LYS A 1 393 ? 15.683 -17.042 -15.319 1.00 83.75 393 LYS A C 1
ATOM 3114 O O . LYS A 1 393 ? 14.681 -16.970 -16.026 1.00 83.75 393 LYS A O 1
ATOM 3119 N N . GLY A 1 394 ? 16.831 -17.568 -15.731 1.00 65.12 394 GLY A N 1
ATOM 3120 C CA . GLY A 1 394 ? 17.073 -18.016 -17.099 1.00 65.12 394 GLY A CA 1
ATOM 3121 C C . GLY A 1 394 ? 17.982 -19.206 -17.196 1.00 65.12 394 GLY A C 1
ATOM 3122 O O . GLY A 1 394 ? 18.821 -19.359 -16.281 1.00 65.12 394 GLY A O 1
#

Radius of gyration: 29.13 Å; chains: 1; bounding box: 69×93×80 Å

Organism: NCBI:txid1242148